Protein AF-A0A947QJW7-F1 (afdb_monomer)

Sequence (420 aa):
MTLSASRIWRPSPAAAIMLAALLGWAPFALRADPTPSGAESGRFQVSLITILPGPSLYSAFGHTGLRVVDAASDRDLFYNYGLSARDFDLGFALGMFAGRMEFMVGAGRTADVLGFYSGVENRTIFEQVLDLDEAQGSSLVETLRRDIRPENRIYNYRYFSDNCTTRVAAMLQALANEDGGGGGGGVDGKPETPSGTAVPRMTVRASIKGVLGERDWLVFVVDMLMGPNVDRKPTAGDAIFLPEQLMDWAEAATVEGRSLVRATRTVYEAEPSSAAFSVPPAIAAAILLGLSVVVALLRRRRLAAAFDSLLFGFALIVGLGVALFWLLAGYEEAAWNVNLLWANAAPAIALAAGAKASRRGAAAWLFRAAAVAAGLVAALGGLGVQSVGPEARLLACAIMVRCADRGFRRGAPRGAASAT

Mean predicted aligned error: 10.55 Å

Radius of gyration: 27.59 Å; Cα contacts (8 Å, |Δi|>4): 676; chains: 1; bounding box: 61×56×100 Å

Foldseek 3Di:
DDDDDDPPDDDDPVVVVVVVVPPPDDPDPDDDDDDDDPDDAEQKWKKKKWWAAFPDPLRLQTAIWMWIQGNVVRATKTKGFAAFPDDPDVVCVVCLLQL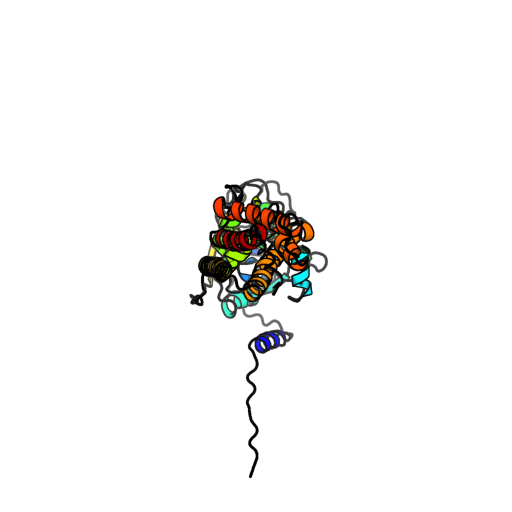AGKTWIDIDGPCVVVCCSCVPRLIWMKIFTFPDHHVLRVLLVVLSVVCNDPVRTIARDDQFFRGRLLLVLLSLVCQQDPPVPRDQRGSVHGNFQPQDDDWDPAFQLVSSCVSNDPVQVVNQLVQLQFALVRVDGTDSRGTPRGSVSSVVCLQVGDHPNHRRTPDMDTPHHGDDDDDDDDDHLLVVLLVLLVVLVVLLVVPDPVSLLVSLLVLLVVLQVSLVSLCSVVPRSPDPRSPPHLSCLLSPNLSVVLSVVPDPDDLPDPSLVSLVSNLVSLQCCLVCPNVSSGDHDSSSSSSSSSSNSSSCSRNVDDDDPPPDDDDD

pLDDT: mean 81.47, std 20.52, range [26.42, 98.5]

Secondary structure (DSSP, 8-state):
---------PPPHHHHHHHHTTS---------PPPPP---SSSEEEEEEEEPPPSSGGGTT-EEEEEEEETTTTEEEEEEEEEESS-SSHHHHHHHHTT--EEEEEEEEHHHHHHHHHHTT---EEEEEE---HHHHHHHHHHHHHHTSTTTSEEE-BTTTBSHHHHHHHHHHHHHSTT--TTTTSTTS-----S-S---SS-HHHHHHHHHTT-HHHHHHHHHH--GGGTSPP-TTS---SHHHHHHHHHH-EETTEESEEEEEEEE-PPP-PPPP---HHHHHHHHHHHHHHHHHH--HHHHHHHHHHHHHHHHHHHHHHHIIIIIS--GGGTT-THHHHS-SHHHHHHHTT----TTSHHHHHHHHHHHHHHHHHHHTBTTTB---HHHHHHHHHHHHHHHHHHHPPPPP-------

Structure (mmCIF, N/CA/C/O backbone):
data_AF-A0A947QJW7-F1
#
_entry.id   AF-A0A947QJW7-F1
#
loop_
_atom_site.group_PDB
_atom_site.id
_atom_site.type_symbol
_atom_site.label_atom_id
_atom_site.label_alt_id
_atom_site.label_comp_id
_atom_site.label_asym_id
_atom_site.label_entity_id
_atom_site.label_seq_id
_atom_site.pdbx_PDB_ins_code
_atom_site.Cartn_x
_atom_site.Cartn_y
_atom_site.Cartn_z
_atom_site.occupancy
_atom_site.B_iso_or_equiv
_atom_site.auth_seq_id
_atom_site.auth_comp_id
_atom_site.auth_asym_id
_atom_site.auth_atom_id
_atom_site.pdbx_PDB_model_num
ATOM 1 N N . MET A 1 1 ? 35.760 -40.316 35.852 1.00 38.97 1 MET A N 1
ATOM 2 C CA . MET A 1 1 ? 34.521 -39.519 35.983 1.00 38.97 1 MET A CA 1
ATOM 3 C C . MET A 1 1 ? 34.734 -38.211 35.247 1.00 38.97 1 MET A C 1
ATOM 5 O O . MET A 1 1 ? 35.301 -37.278 35.793 1.00 38.97 1 MET A O 1
ATOM 9 N N . THR A 1 2 ? 34.410 -38.212 33.960 1.00 29.38 2 THR A N 1
ATOM 10 C CA . THR A 1 2 ? 34.696 -37.140 33.005 1.00 29.38 2 THR A CA 1
ATOM 11 C C . THR A 1 2 ? 33.388 -36.438 32.651 1.00 29.38 2 THR A C 1
ATOM 13 O O . THR A 1 2 ? 32.425 -37.069 32.223 1.00 29.38 2 THR A O 1
ATOM 16 N N . LEU A 1 3 ? 33.339 -35.130 32.903 1.00 30.25 3 LEU A N 1
ATOM 17 C CA . LEU A 1 3 ? 32.210 -34.255 32.598 1.00 30.25 3 LEU A CA 1
ATOM 18 C C . LEU A 1 3 ? 32.117 -34.054 31.078 1.00 30.25 3 LEU A C 1
ATOM 20 O O . LEU A 1 3 ? 33.026 -33.501 30.466 1.00 30.25 3 LEU A O 1
ATOM 24 N N . SER A 1 4 ? 31.016 -34.510 30.477 1.00 29.73 4 SER A N 1
ATOM 25 C CA . SER A 1 4 ? 30.697 -34.304 29.062 1.00 29.73 4 SER A CA 1
ATOM 26 C C . SER A 1 4 ? 29.955 -32.981 28.882 1.00 29.73 4 SER A C 1
ATOM 28 O O . SER A 1 4 ? 28.769 -32.867 29.199 1.00 29.73 4 SER A O 1
ATOM 30 N N . ALA A 1 5 ? 30.660 -31.982 28.357 1.00 36.78 5 ALA A N 1
ATOM 31 C CA . ALA A 1 5 ? 30.088 -30.753 27.833 1.00 36.78 5 ALA A CA 1
ATOM 32 C C . ALA A 1 5 ? 29.841 -30.903 26.324 1.00 36.78 5 ALA A C 1
ATOM 34 O O . ALA A 1 5 ? 30.781 -31.065 25.555 1.00 36.78 5 ALA A O 1
ATOM 35 N N . SER A 1 6 ? 28.580 -30.830 25.895 1.00 34.59 6 SER A N 1
ATOM 36 C CA . SER A 1 6 ? 28.192 -30.332 24.563 1.00 34.59 6 SER A CA 1
ATOM 37 C C . SER A 1 6 ? 26.670 -30.174 24.479 1.00 34.59 6 SER A C 1
ATOM 39 O O . SER A 1 6 ? 25.945 -30.966 23.884 1.00 34.59 6 SER A O 1
ATOM 41 N N . ARG A 1 7 ? 26.157 -29.089 25.073 1.00 34.09 7 ARG A N 1
ATOM 42 C CA . ARG A 1 7 ? 24.912 -28.483 24.587 1.00 34.09 7 ARG A CA 1
ATOM 43 C C . ARG A 1 7 ? 25.263 -27.733 23.309 1.00 34.09 7 ARG A C 1
ATOM 45 O O . ARG A 1 7 ? 25.835 -26.650 23.367 1.00 34.09 7 ARG A O 1
ATOM 52 N N . ILE A 1 8 ? 24.950 -28.339 22.170 1.00 39.22 8 ILE A N 1
ATOM 53 C CA . ILE A 1 8 ? 25.043 -27.700 20.859 1.00 39.22 8 ILE A CA 1
ATOM 54 C C . ILE A 1 8 ? 23.988 -26.590 20.820 1.00 39.22 8 ILE A C 1
ATOM 56 O O . ILE A 1 8 ? 22.782 -26.838 20.817 1.00 39.22 8 ILE A O 1
ATOM 60 N N . TRP A 1 9 ? 24.475 -25.357 20.866 1.00 29.00 9 TRP A N 1
ATOM 61 C CA . TRP A 1 9 ? 23.714 -24.130 20.696 1.00 29.00 9 TRP A CA 1
ATOM 62 C C . TRP A 1 9 ? 23.170 -24.091 19.260 1.00 29.00 9 TRP A C 1
ATOM 64 O O . TRP A 1 9 ? 23.939 -24.046 18.303 1.00 29.00 9 TRP A O 1
ATOM 74 N N . ARG A 1 10 ? 21.845 -24.170 19.098 1.00 34.97 10 ARG A N 1
ATOM 75 C CA . ARG A 1 10 ? 21.176 -23.890 17.820 1.00 34.97 10 ARG A CA 1
ATOM 76 C C . ARG A 1 10 ? 20.946 -22.377 17.743 1.00 34.97 10 ARG A C 1
ATOM 78 O O . ARG A 1 10 ? 20.237 -21.866 18.612 1.00 34.97 10 ARG A O 1
ATOM 85 N N . PRO A 1 11 ? 21.521 -21.654 16.769 1.00 30.88 11 PRO A N 1
ATOM 86 C CA . PRO A 1 11 ? 21.258 -20.230 16.633 1.00 30.88 11 PRO A CA 1
ATOM 87 C C . PRO A 1 11 ? 19.812 -20.002 16.165 1.00 30.88 11 PRO A C 1
ATOM 89 O O . PRO A 1 11 ? 19.229 -20.822 15.455 1.00 30.88 11 PRO A O 1
ATOM 92 N N . SER A 1 12 ? 19.219 -18.892 16.601 1.00 36.97 12 SER A N 1
ATOM 93 C CA . SER A 1 12 ? 17.897 -18.436 16.170 1.00 36.97 12 SER A CA 1
ATOM 94 C C . SER A 1 12 ? 17.918 -18.000 14.692 1.00 36.97 12 SER A C 1
ATOM 96 O O . SER A 1 12 ? 18.955 -17.541 14.208 1.00 36.97 12 SER A O 1
ATOM 98 N N . PRO A 1 13 ? 16.788 -18.081 13.960 1.00 37.06 13 PRO A N 1
ATOM 99 C CA . PRO A 1 13 ? 16.711 -17.738 12.530 1.00 37.06 13 PRO A CA 1
ATOM 100 C C . PRO A 1 13 ? 17.110 -16.286 12.199 1.00 37.06 13 PRO A C 1
ATOM 102 O O . PRO A 1 13 ? 17.460 -15.992 11.062 1.00 37.06 13 PRO A O 1
ATOM 105 N N . ALA A 1 14 ? 17.161 -15.393 13.193 1.00 35.50 14 ALA A N 1
ATOM 106 C CA . ALA A 1 14 ? 17.679 -14.033 13.041 1.00 35.50 14 ALA A CA 1
ATOM 107 C C . ALA A 1 14 ? 19.208 -13.974 12.812 1.00 35.50 14 ALA A C 1
ATOM 109 O O . ALA A 1 14 ? 19.695 -13.045 12.175 1.00 35.50 14 ALA A O 1
ATOM 110 N N . ALA A 1 15 ? 19.973 -14.974 13.267 1.00 31.98 15 ALA A N 1
ATOM 111 C CA . ALA A 1 15 ? 21.428 -15.024 13.084 1.00 31.98 15 ALA A CA 1
ATOM 112 C C . ALA A 1 15 ? 21.853 -15.599 11.717 1.00 31.98 15 ALA A C 1
ATOM 114 O O . ALA A 1 15 ? 22.951 -15.312 11.250 1.00 31.98 15 ALA A O 1
ATOM 115 N N . ALA A 1 16 ? 20.982 -16.360 11.043 1.00 32.91 16 ALA A N 1
ATOM 116 C CA . ALA A 1 16 ? 21.234 -16.847 9.683 1.00 32.91 16 ALA A CA 1
ATOM 117 C C . ALA A 1 16 ? 21.066 -15.736 8.627 1.00 32.91 16 ALA A C 1
ATOM 119 O O . ALA A 1 16 ? 21.783 -15.715 7.631 1.00 32.91 16 ALA A O 1
ATOM 120 N N . ILE A 1 17 ? 20.183 -14.765 8.888 1.00 38.69 17 ILE A N 1
ATOM 121 C CA . ILE A 1 17 ? 19.935 -13.613 8.006 1.00 38.69 17 ILE A CA 1
ATOM 122 C C . ILE A 1 17 ? 21.098 -12.605 8.070 1.00 38.69 17 ILE A C 1
ATOM 124 O O . ILE A 1 17 ? 21.486 -12.045 7.050 1.00 38.69 17 ILE A O 1
ATOM 128 N N . MET A 1 18 ? 21.744 -12.448 9.232 1.00 29.03 18 MET A N 1
ATOM 129 C CA . MET A 1 18 ? 22.966 -11.636 9.358 1.00 29.03 18 MET A CA 1
ATOM 130 C C . MET A 1 18 ? 24.206 -12.280 8.717 1.00 29.03 18 MET A C 1
ATOM 132 O O . MET A 1 18 ? 25.114 -11.561 8.307 1.00 29.03 18 MET A O 1
ATOM 136 N N . LEU A 1 19 ? 24.265 -13.613 8.605 1.00 28.58 19 LEU A N 1
ATOM 137 C CA . LEU A 1 19 ? 25.422 -14.306 8.024 1.00 28.58 19 LEU A CA 1
ATOM 138 C C . LEU A 1 19 ? 25.381 -14.347 6.484 1.00 28.58 19 LEU A C 1
ATOM 140 O O . LEU A 1 19 ? 26.433 -14.385 5.852 1.00 28.58 19 LEU A O 1
ATOM 144 N N . ALA A 1 20 ? 24.192 -14.254 5.877 1.00 34.66 20 ALA A N 1
ATOM 145 C CA . ALA A 1 20 ? 24.041 -14.076 4.428 1.00 34.66 20 ALA A CA 1
ATOM 146 C C . ALA A 1 20 ? 24.449 -12.662 3.959 1.00 34.66 20 ALA A C 1
ATOM 148 O O . ALA A 1 20 ? 24.911 -12.495 2.834 1.00 34.66 20 ALA A O 1
ATOM 149 N N . ALA A 1 21 ? 24.364 -11.659 4.841 1.00 32.81 21 ALA A N 1
ATOM 150 C CA . ALA A 1 21 ? 24.784 -10.285 4.559 1.00 32.81 21 ALA A CA 1
ATOM 151 C C . ALA A 1 21 ? 26.310 -10.057 4.666 1.00 32.81 21 ALA A C 1
ATOM 153 O O . ALA A 1 21 ? 26.803 -9.019 4.235 1.00 32.81 21 ALA A O 1
ATOM 154 N N . LEU A 1 22 ? 27.076 -11.018 5.203 1.00 28.62 22 LEU A N 1
ATOM 155 C CA . LEU A 1 22 ? 28.522 -10.882 5.454 1.00 28.62 22 LEU A CA 1
ATOM 156 C C . LEU A 1 22 ? 29.428 -11.662 4.482 1.00 28.62 22 LEU A C 1
ATOM 158 O O . LEU A 1 22 ? 30.647 -11.595 4.612 1.00 28.62 22 LEU A O 1
ATOM 162 N N . LEU A 1 23 ? 28.872 -12.356 3.482 1.00 32.25 23 LEU A N 1
ATOM 163 C CA . LEU A 1 23 ? 29.648 -13.065 2.445 1.00 32.25 23 LEU A CA 1
ATOM 164 C C . LEU A 1 23 ? 29.550 -12.431 1.044 1.00 32.25 23 LEU A C 1
ATOM 166 O O . LEU A 1 23 ? 30.053 -12.992 0.075 1.00 32.25 23 LEU A O 1
ATOM 170 N N . GLY A 1 24 ? 28.949 -11.245 0.923 1.00 30.38 24 GLY A N 1
ATOM 171 C CA . GLY A 1 24 ? 28.702 -10.586 -0.365 1.00 30.38 24 GLY A CA 1
ATOM 172 C C . GLY A 1 24 ? 29.867 -9.794 -0.969 1.00 30.38 24 GLY A C 1
ATOM 173 O O . GLY A 1 24 ? 29.658 -9.131 -1.979 1.00 30.38 24 GLY A O 1
ATOM 174 N N . TRP A 1 25 ? 31.068 -9.799 -0.380 1.00 33.66 25 TRP A N 1
ATOM 175 C CA . TRP A 1 25 ? 32.213 -9.025 -0.885 1.00 33.66 25 TRP A CA 1
ATOM 176 C C . TRP A 1 25 ? 33.377 -9.939 -1.276 1.00 33.66 25 TRP A C 1
ATOM 178 O O . TRP A 1 25 ? 34.321 -10.148 -0.519 1.00 33.66 25 TRP A O 1
ATOM 188 N N . ALA A 1 26 ? 33.325 -10.441 -2.508 1.00 26.42 26 ALA A N 1
ATOM 189 C CA . ALA A 1 26 ? 34.514 -10.831 -3.254 1.00 26.42 26 ALA A CA 1
ATOM 190 C C . ALA A 1 26 ? 34.544 -10.015 -4.558 1.00 26.42 26 ALA A C 1
ATOM 192 O O . ALA A 1 26 ? 33.524 -9.958 -5.250 1.00 26.42 26 ALA A O 1
ATOM 193 N N . PRO A 1 27 ? 35.673 -9.383 -4.929 1.00 33.66 27 PRO A N 1
ATOM 194 C CA . PRO A 1 27 ? 35.809 -8.755 -6.232 1.00 33.66 27 PRO A CA 1
ATOM 195 C C . PRO A 1 27 ? 35.971 -9.879 -7.257 1.00 33.66 27 PRO A C 1
ATOM 197 O O . PRO A 1 27 ? 37.072 -10.383 -7.474 1.00 33.66 27 PRO A O 1
ATOM 200 N N . PHE A 1 28 ? 34.865 -10.349 -7.833 1.00 35.78 28 PHE A N 1
ATOM 201 C CA . PHE A 1 28 ? 34.934 -11.396 -8.842 1.00 35.78 28 PHE A CA 1
ATOM 202 C C . PHE A 1 28 ? 35.211 -10.764 -10.203 1.00 35.78 28 PHE A C 1
ATOM 204 O O . PHE A 1 28 ? 34.437 -9.950 -10.708 1.00 35.78 28 PHE A O 1
ATOM 211 N N . ALA A 1 29 ? 36.363 -11.122 -10.764 1.00 32.56 29 ALA A N 1
ATOM 212 C CA . ALA A 1 29 ? 36.755 -10.754 -12.109 1.00 32.56 29 ALA A CA 1
ATOM 213 C C . ALA A 1 29 ? 35.659 -11.165 -13.105 1.00 32.56 29 ALA A C 1
ATOM 215 O O . ALA A 1 29 ? 35.164 -12.294 -13.071 1.00 32.56 29 ALA A O 1
ATOM 216 N N . LEU A 1 30 ? 35.296 -10.227 -13.984 1.00 34.44 30 LEU A N 1
ATOM 217 C CA . LEU A 1 30 ? 34.400 -10.428 -15.119 1.00 34.44 30 LEU A CA 1
ATOM 218 C C . LEU A 1 30 ? 34.892 -11.617 -15.951 1.00 34.44 30 LEU A C 1
ATOM 220 O O . LEU A 1 30 ? 35.871 -11.504 -16.687 1.00 34.44 30 LEU A O 1
ATOM 224 N N . AR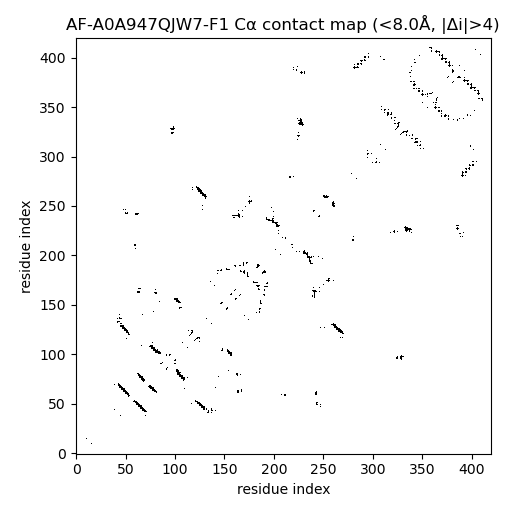G A 1 31 ? 34.209 -12.757 -15.841 1.00 35.59 31 ARG A N 1
ATOM 225 C CA . ARG A 1 31 ? 34.289 -13.821 -16.837 1.00 35.59 31 ARG A CA 1
ATOM 226 C C . ARG A 1 31 ? 33.093 -13.639 -17.762 1.00 35.59 31 ARG A C 1
ATOM 228 O O . ARG A 1 31 ? 31.953 -13.690 -17.305 1.00 35.59 31 ARG A O 1
ATOM 235 N N . ALA A 1 32 ? 33.379 -13.320 -19.018 1.00 33.06 32 ALA A N 1
ATOM 236 C CA . ALA A 1 32 ? 32.385 -13.271 -20.074 1.00 33.06 32 ALA A CA 1
ATOM 237 C C . ALA A 1 32 ? 32.081 -14.711 -20.491 1.00 33.06 32 ALA A C 1
ATOM 239 O O . ALA A 1 32 ? 32.960 -15.388 -21.024 1.00 33.06 32 ALA A O 1
ATOM 240 N N . ASP A 1 33 ? 30.865 -15.170 -20.215 1.00 34.72 33 ASP A N 1
ATOM 241 C CA . ASP A 1 33 ? 30.290 -16.312 -20.919 1.00 34.72 33 ASP A CA 1
ATOM 242 C C . ASP A 1 33 ? 29.409 -15.759 -22.050 1.00 34.72 33 ASP A C 1
ATOM 244 O O . ASP A 1 33 ? 28.676 -14.792 -21.826 1.00 34.72 33 ASP A O 1
ATOM 248 N N . PRO A 1 34 ? 29.487 -16.319 -23.268 1.00 39.69 34 PRO A N 1
ATOM 249 C CA . PRO A 1 34 ? 28.773 -15.786 -24.417 1.00 39.69 34 PRO A CA 1
ATOM 250 C C . PRO A 1 34 ? 27.282 -16.129 -24.322 1.00 39.69 34 PRO A C 1
ATOM 252 O O . PRO A 1 34 ? 26.898 -17.300 -24.347 1.00 39.69 34 PRO A O 1
ATOM 255 N N . THR A 1 35 ? 26.430 -15.108 -24.248 1.00 43.88 35 THR A N 1
ATOM 256 C CA . THR A 1 35 ? 24.979 -15.241 -24.457 1.00 43.88 35 THR A CA 1
ATOM 257 C C . THR A 1 35 ? 24.633 -15.187 -25.951 1.00 43.88 35 THR A C 1
ATOM 259 O O . THR A 1 35 ? 25.338 -14.526 -26.716 1.00 43.88 35 THR A O 1
ATOM 262 N N . PRO A 1 36 ? 23.566 -15.873 -26.409 1.00 42.47 36 PRO A N 1
ATOM 263 C CA . PRO A 1 36 ? 23.273 -16.015 -27.830 1.00 42.47 36 PRO A CA 1
ATOM 264 C C . PRO A 1 36 ? 22.853 -14.678 -28.443 1.00 42.47 36 PRO A C 1
ATOM 266 O O . PRO A 1 36 ? 21.955 -14.004 -27.936 1.00 42.47 36 PRO A O 1
ATOM 269 N N . SER A 1 37 ? 23.489 -14.329 -29.562 1.00 46.59 37 SER A N 1
ATOM 270 C CA . SER A 1 37 ? 23.184 -13.145 -30.356 1.00 46.59 37 SER A CA 1
ATOM 271 C C . SER A 1 37 ? 21.780 -13.235 -30.951 1.00 46.59 37 SER A C 1
ATOM 273 O O . SER A 1 37 ? 21.501 -14.093 -31.789 1.00 46.59 37 SER A O 1
ATOM 275 N N . GLY A 1 38 ? 20.926 -12.301 -30.554 1.00 41.69 38 GLY A N 1
ATOM 276 C CA . GLY A 1 38 ? 19.658 -11.996 -31.208 1.00 41.69 38 GLY A CA 1
ATOM 277 C C . GLY A 1 38 ? 19.524 -10.492 -31.412 1.00 41.69 38 GLY A C 1
ATOM 278 O O . GLY A 1 38 ? 18.493 -9.924 -31.081 1.00 41.69 38 GLY A O 1
ATOM 279 N N . ALA A 1 39 ? 20.591 -9.835 -31.874 1.00 43.62 39 ALA A N 1
ATOM 280 C CA . ALA A 1 39 ? 20.531 -8.435 -32.266 1.00 43.62 39 ALA A CA 1
ATOM 281 C C . ALA A 1 39 ? 20.004 -8.356 -33.701 1.00 43.62 39 ALA A C 1
ATOM 283 O O . ALA A 1 39 ? 20.785 -8.402 -34.648 1.00 43.62 39 ALA A O 1
ATOM 284 N N . GLU A 1 40 ? 18.688 -8.237 -33.865 1.00 48.78 40 GLU A N 1
ATOM 285 C CA . GLU A 1 40 ? 18.126 -7.715 -35.110 1.00 48.78 40 GLU A CA 1
ATOM 286 C C . GLU A 1 40 ? 17.294 -6.446 -34.856 1.00 48.78 40 GLU A C 1
ATOM 288 O O . GLU A 1 40 ? 16.300 -6.448 -34.127 1.00 48.78 40 GLU A O 1
ATOM 293 N N . SER A 1 41 ? 17.790 -5.379 -35.506 1.00 50.97 41 SER A N 1
ATOM 294 C CA . SER A 1 41 ? 17.361 -3.976 -35.605 1.00 50.97 41 SER A CA 1
ATOM 295 C C . SER A 1 41 ? 17.626 -3.048 -34.395 1.00 50.97 41 SER A C 1
ATOM 297 O O . SER A 1 41 ? 16.727 -2.776 -33.605 1.00 50.97 41 SER A O 1
ATOM 299 N N . GLY A 1 42 ? 18.848 -2.494 -34.318 1.00 67.12 42 GLY A N 1
ATOM 300 C CA . GLY A 1 42 ? 19.248 -1.369 -33.447 1.00 67.12 42 GLY A CA 1
ATOM 301 C C . GLY A 1 42 ? 20.412 -1.691 -32.494 1.00 67.12 42 GLY A C 1
ATOM 302 O O . GLY A 1 42 ? 20.639 -2.848 -32.151 1.00 67.12 42 GLY A O 1
ATOM 303 N N . ARG A 1 43 ? 21.182 -0.677 -32.060 1.00 86.31 43 ARG A N 1
ATOM 304 C CA . ARG A 1 43 ? 22.302 -0.850 -31.103 1.00 86.31 43 ARG A CA 1
ATOM 305 C C . ARG A 1 43 ? 21.844 -1.379 -29.737 1.00 86.31 43 ARG A C 1
ATOM 307 O O . ARG A 1 43 ? 22.581 -2.123 -29.090 1.00 86.31 43 ARG A O 1
ATOM 314 N N . PHE A 1 44 ? 20.667 -0.949 -29.292 1.00 93.31 44 PHE A N 1
ATOM 315 C CA . PHE A 1 44 ? 20.118 -1.262 -27.978 1.00 93.31 44 PHE A CA 1
ATOM 316 C C . PHE A 1 44 ? 18.813 -2.034 -28.123 1.00 93.31 44 PHE A C 1
ATOM 318 O O . PHE A 1 44 ? 17.886 -1.553 -28.768 1.00 93.31 44 PHE A O 1
ATOM 325 N N . GLN A 1 45 ? 18.715 -3.182 -27.460 1.00 95.81 45 GLN A N 1
ATOM 326 C CA . GLN A 1 45 ? 17.436 -3.829 -27.192 1.00 95.81 45 GLN A CA 1
ATOM 327 C C . GLN A 1 45 ? 17.014 -3.475 -25.768 1.00 95.81 45 GLN A C 1
ATOM 329 O O . GLN A 1 45 ? 17.748 -3.751 -24.817 1.00 95.81 45 GLN A O 1
ATOM 334 N N . VAL A 1 46 ? 15.834 -2.872 -25.625 1.00 97.00 46 VAL A N 1
ATOM 335 C CA . VAL A 1 46 ? 15.269 -2.515 -24.322 1.00 97.00 46 VAL A CA 1
ATOM 336 C C . VAL A 1 46 ? 14.047 -3.378 -24.042 1.00 97.00 46 VAL A C 1
ATOM 338 O O . VAL A 1 46 ? 13.181 -3.532 -24.904 1.00 97.00 46 VAL A O 1
ATOM 341 N N . SER A 1 47 ? 13.963 -3.913 -22.828 1.00 98.06 47 SER A N 1
ATOM 342 C CA . SER A 1 47 ? 12.799 -4.661 -22.365 1.00 98.06 47 SER A CA 1
ATOM 343 C C . SER A 1 47 ? 12.289 -4.120 -21.033 1.00 98.06 47 SER A C 1
ATOM 345 O O . SER A 1 47 ? 13.072 -3.838 -20.123 1.00 98.06 47 SER A O 1
ATOM 347 N N . LEU A 1 48 ? 10.969 -4.042 -20.889 1.00 98.25 48 LEU A N 1
ATOM 348 C CA . LEU A 1 48 ? 10.308 -3.867 -19.603 1.00 98.25 48 LEU A CA 1
ATOM 349 C C . LEU A 1 48 ? 10.290 -5.210 -18.869 1.00 98.25 48 LEU A C 1
ATOM 351 O O . LEU A 1 48 ? 9.809 -6.209 -19.400 1.00 98.25 48 LEU A O 1
ATOM 355 N N . ILE A 1 49 ? 10.822 -5.236 -17.648 1.00 98.50 49 ILE A N 1
ATOM 356 C CA . ILE A 1 49 ? 10.750 -6.404 -16.772 1.00 98.50 49 ILE A CA 1
ATOM 357 C C . ILE A 1 49 ? 9.712 -6.142 -15.689 1.00 98.50 49 ILE A C 1
ATOM 359 O O . ILE A 1 49 ? 9.775 -5.131 -14.981 1.00 98.50 49 ILE A O 1
ATOM 363 N N . THR A 1 50 ? 8.816 -7.106 -15.521 1.00 98.12 50 THR A N 1
ATOM 364 C CA . THR A 1 50 ? 7.762 -7.097 -14.509 1.00 98.12 50 THR A CA 1
ATOM 365 C C . THR A 1 50 ? 7.953 -8.299 -13.600 1.00 98.12 50 THR A C 1
ATOM 367 O O . THR A 1 50 ? 7.885 -9.443 -14.044 1.00 98.12 50 THR A O 1
ATOM 370 N N . ILE A 1 51 ? 8.207 -8.048 -12.318 1.00 96.81 51 ILE A N 1
ATOM 371 C CA . ILE A 1 51 ? 8.408 -9.078 -11.298 1.00 96.81 51 ILE A CA 1
ATOM 372 C C . ILE A 1 51 ? 7.198 -9.045 -10.367 1.00 96.81 51 ILE A C 1
ATOM 374 O O . ILE A 1 51 ? 6.998 -8.075 -9.626 1.00 96.81 51 ILE A O 1
ATOM 378 N N . LEU A 1 52 ? 6.407 -10.116 -10.372 1.00 94.88 52 LEU A N 1
ATOM 379 C CA . LEU A 1 52 ? 5.178 -10.222 -9.583 1.00 94.88 52 LEU A CA 1
ATOM 380 C C . LEU A 1 52 ? 5.440 -10.187 -8.066 1.00 94.88 52 LEU A C 1
ATOM 382 O O . LEU A 1 52 ? 6.590 -10.341 -7.639 1.00 94.88 52 LEU A O 1
ATOM 386 N N . PRO A 1 53 ? 4.414 -9.945 -7.227 1.00 92.25 53 PRO A N 1
ATOM 387 C CA . PRO A 1 53 ? 4.555 -9.892 -5.773 1.00 92.25 53 PRO A CA 1
ATOM 388 C C . PRO A 1 53 ? 5.311 -11.078 -5.162 1.00 92.25 53 PRO A C 1
ATOM 390 O O . PRO A 1 53 ? 5.067 -12.235 -5.488 1.00 92.25 53 PRO A O 1
ATOM 393 N N . GLY A 1 54 ? 6.225 -10.778 -4.238 1.00 87.44 54 GLY A N 1
ATOM 394 C CA . GLY A 1 54 ? 7.011 -11.756 -3.485 1.00 87.44 54 GLY A CA 1
ATOM 395 C C . GLY A 1 54 ? 6.481 -11.996 -2.071 1.00 87.44 54 GLY A C 1
ATOM 396 O O . GLY A 1 54 ? 5.636 -11.235 -1.590 1.00 87.44 54 GLY A O 1
ATOM 397 N N . PRO A 1 55 ? 6.953 -13.047 -1.375 1.00 80.12 55 PRO A N 1
ATOM 398 C CA . PRO A 1 55 ? 6.404 -13.497 -0.088 1.00 80.12 55 PRO A CA 1
ATOM 399 C C . PRO A 1 55 ? 6.655 -12.529 1.081 1.00 80.12 55 PRO A C 1
ATOM 401 O O . PRO A 1 55 ? 5.917 -12.544 2.066 1.00 80.12 55 PRO A O 1
ATOM 404 N N . SER A 1 56 ? 7.672 -11.673 0.978 1.00 81.75 56 SER A N 1
ATOM 405 C CA . SER A 1 56 ? 8.060 -10.720 2.021 1.00 81.75 56 SER A CA 1
ATOM 406 C C . SER A 1 56 ? 7.241 -9.428 1.957 1.00 81.75 56 SER A C 1
ATOM 408 O O . SER A 1 56 ? 6.712 -9.056 0.913 1.00 81.75 56 SER A O 1
ATOM 410 N N . LEU A 1 57 ? 7.177 -8.688 3.072 1.00 76.75 57 LEU A N 1
ATOM 411 C CA . LEU A 1 57 ? 6.465 -7.404 3.135 1.00 76.75 57 LEU A CA 1
ATOM 412 C C . LEU A 1 57 ? 7.015 -6.377 2.131 1.00 76.75 57 LEU A C 1
ATOM 414 O O . LEU A 1 57 ? 6.237 -5.710 1.458 1.00 76.75 57 LEU A O 1
ATOM 418 N N . TYR A 1 58 ? 8.341 -6.269 2.002 1.00 76.44 58 TYR A N 1
ATOM 419 C CA . TYR A 1 58 ? 8.974 -5.304 1.094 1.00 76.44 58 TYR A CA 1
ATOM 420 C C . TYR A 1 58 ? 8.782 -5.657 -0.392 1.00 76.44 58 TYR A C 1
ATOM 422 O O . TYR A 1 58 ? 8.872 -4.775 -1.237 1.00 76.44 58 TYR A O 1
ATOM 430 N N . SER A 1 59 ? 8.506 -6.925 -0.720 1.00 85.00 59 SER A N 1
ATOM 431 C CA . SER A 1 59 ? 8.256 -7.397 -2.089 1.00 85.00 59 SER A CA 1
ATOM 432 C C . SER A 1 59 ? 6.771 -7.629 -2.382 1.00 85.00 59 SER A C 1
ATOM 434 O O . SER A 1 59 ? 6.422 -8.052 -3.484 1.00 85.00 59 SER A O 1
ATOM 436 N N . ALA A 1 60 ? 5.883 -7.306 -1.433 1.00 86.75 60 ALA A N 1
ATOM 437 C CA . ALA A 1 60 ? 4.450 -7.596 -1.494 1.00 86.75 60 ALA A CA 1
ATOM 438 C C . ALA A 1 60 ? 3.699 -6.898 -2.635 1.00 86.75 60 ALA A C 1
ATOM 440 O O . ALA A 1 60 ? 2.560 -7.257 -2.900 1.00 86.75 60 ALA A O 1
ATOM 441 N N . PHE A 1 61 ? 4.319 -5.919 -3.294 1.00 90.00 61 PHE A N 1
ATOM 442 C CA . PHE A 1 61 ? 3.694 -5.107 -4.337 1.00 90.00 61 PHE A CA 1
ATOM 443 C C . PHE A 1 61 ? 4.321 -5.276 -5.724 1.00 90.00 61 PHE A C 1
ATOM 445 O O . PHE A 1 61 ? 3.979 -4.552 -6.656 1.00 90.00 61 PHE A O 1
ATOM 452 N N . GLY A 1 62 ? 5.232 -6.238 -5.866 1.00 93.00 62 GLY A N 1
ATOM 453 C CA . GLY A 1 62 ? 5.959 -6.457 -7.108 1.00 93.00 62 GLY A CA 1
ATOM 454 C C . GLY A 1 62 ? 7.141 -5.500 -7.286 1.00 93.00 62 GLY A C 1
ATOM 455 O O . GLY A 1 62 ? 7.488 -4.722 -6.397 1.00 93.00 62 GLY A O 1
ATOM 456 N N . HIS A 1 63 ? 7.813 -5.609 -8.428 1.00 95.50 63 HIS A N 1
ATOM 457 C CA . HIS A 1 63 ? 8.882 -4.705 -8.832 1.00 95.50 63 HIS A CA 1
ATOM 458 C C . HIS A 1 63 ? 8.966 -4.611 -10.359 1.00 95.50 63 HIS A C 1
ATOM 460 O O . HIS A 1 63 ? 8.669 -5.579 -11.054 1.00 95.50 63 HIS A O 1
ATOM 466 N N . THR A 1 64 ? 9.417 -3.467 -10.864 1.00 96.00 64 THR A N 1
ATOM 467 C CA . THR A 1 64 ? 9.667 -3.234 -12.286 1.00 96.00 64 THR A CA 1
ATOM 468 C C . THR A 1 64 ? 11.032 -2.587 -12.484 1.00 96.00 64 THR A C 1
ATOM 470 O O . THR A 1 64 ? 11.473 -1.774 -11.668 1.00 96.00 64 THR A O 1
ATOM 473 N N . GLY A 1 65 ? 11.666 -2.906 -13.610 1.00 96.62 65 GLY A N 1
ATOM 474 C CA . GLY A 1 65 ? 12.823 -2.181 -14.122 1.00 96.62 65 GLY A CA 1
ATOM 475 C C . GLY A 1 65 ? 12.988 -2.371 -15.626 1.00 96.62 65 GLY A C 1
ATOM 476 O O . GLY A 1 65 ? 12.188 -3.053 -16.270 1.00 96.62 65 GLY A O 1
ATOM 477 N N . LEU A 1 66 ? 14.035 -1.768 -16.183 1.00 98.12 66 LEU A N 1
ATOM 478 C CA . LEU A 1 66 ? 14.339 -1.838 -17.612 1.00 98.12 66 LEU A CA 1
ATOM 479 C C . LEU A 1 66 ? 15.606 -2.659 -17.839 1.00 98.12 66 LEU A C 1
ATOM 481 O O . LEU A 1 66 ? 16.659 -2.364 -17.276 1.00 98.12 66 LEU A O 1
ATOM 485 N N . ARG A 1 67 ? 15.511 -3.688 -18.677 1.00 98.06 67 ARG A N 1
ATOM 486 C CA . ARG A 1 67 ? 16.665 -4.429 -19.186 1.00 98.06 67 ARG A CA 1
ATOM 487 C C . ARG A 1 67 ? 17.165 -3.754 -20.456 1.00 98.06 67 ARG A C 1
ATOM 489 O O . ARG A 1 67 ? 16.365 -3.443 -21.331 1.00 98.06 67 ARG A O 1
ATOM 496 N N . VAL A 1 68 ? 18.474 -3.574 -20.574 1.00 97.94 68 VAL A N 1
ATOM 497 C CA . VAL A 1 68 ? 19.138 -3.041 -21.766 1.00 97.94 68 VAL A CA 1
ATOM 498 C C . VAL A 1 68 ? 20.242 -3.995 -22.189 1.00 97.94 68 VAL A C 1
ATOM 500 O O . VAL A 1 68 ? 21.193 -4.217 -21.439 1.00 97.94 68 VAL A O 1
ATOM 503 N N . VAL A 1 69 ? 20.139 -4.500 -23.415 1.00 97.00 69 VAL A N 1
ATOM 504 C CA . VAL A 1 69 ? 21.208 -5.230 -24.099 1.00 97.00 69 VAL A CA 1
ATOM 505 C C . VAL A 1 69 ? 21.860 -4.280 -25.108 1.00 97.00 69 VAL A C 1
ATOM 507 O O . VAL A 1 69 ? 21.208 -3.834 -26.050 1.00 97.00 69 VAL A O 1
ATOM 510 N N . ASP A 1 70 ? 23.132 -3.932 -24.896 1.00 94.38 70 ASP A N 1
ATOM 511 C CA . ASP A 1 70 ? 23.938 -3.083 -25.790 1.00 94.38 70 ASP A CA 1
ATOM 512 C C . ASP A 1 70 ? 24.838 -3.957 -26.665 1.00 94.38 70 ASP A C 1
ATOM 514 O O . ASP A 1 70 ? 25.863 -4.466 -26.203 1.00 94.38 70 ASP A O 1
ATOM 518 N N . ALA A 1 71 ? 24.483 -4.083 -27.944 1.00 89.50 71 ALA A N 1
ATOM 519 C CA . ALA A 1 71 ? 25.217 -4.901 -28.905 1.00 89.50 71 ALA A CA 1
ATOM 520 C C . ALA A 1 71 ? 26.647 -4.390 -29.163 1.00 89.50 71 ALA A C 1
ATOM 522 O O . ALA A 1 71 ? 27.517 -5.167 -29.547 1.00 89.50 71 ALA A O 1
ATOM 523 N N . ALA A 1 72 ? 26.921 -3.097 -28.940 1.00 89.19 72 ALA A N 1
ATOM 524 C CA . ALA A 1 72 ? 28.244 -2.522 -29.182 1.00 89.19 72 ALA A CA 1
ATOM 525 C C . ALA A 1 72 ? 29.238 -2.801 -28.046 1.00 89.19 72 ALA A C 1
ATOM 527 O O . ALA A 1 72 ? 30.447 -2.797 -28.274 1.00 89.19 72 ALA A O 1
ATOM 528 N N . SER A 1 73 ? 28.746 -2.990 -26.818 1.00 88.50 73 SER A N 1
ATOM 529 C CA . SER A 1 73 ? 29.588 -3.238 -25.641 1.00 88.50 73 SER A CA 1
ATOM 530 C C . SER A 1 73 ? 29.438 -4.638 -25.047 1.00 88.50 73 SER A C 1
ATOM 532 O O . SER A 1 73 ? 30.124 -4.933 -24.069 1.00 88.50 73 SER A O 1
ATOM 534 N N . ASP A 1 74 ? 28.574 -5.474 -25.634 1.00 89.00 74 ASP A N 1
ATOM 535 C CA . ASP A 1 74 ? 28.205 -6.811 -25.149 1.00 89.00 74 ASP A CA 1
ATOM 536 C C . ASP A 1 74 ? 27.777 -6.792 -23.671 1.00 89.00 74 ASP A C 1
ATOM 538 O O . ASP A 1 74 ? 28.188 -7.602 -22.839 1.00 89.00 74 ASP A O 1
ATOM 542 N N . ARG A 1 75 ? 26.991 -5.770 -23.306 1.00 93.44 75 ARG A N 1
ATOM 543 C CA . ARG A 1 75 ? 26.496 -5.570 -21.939 1.00 93.44 75 ARG A CA 1
ATOM 544 C C . ARG A 1 75 ? 25.005 -5.830 -21.870 1.00 93.44 75 ARG A C 1
ATOM 546 O O . ARG A 1 75 ? 24.244 -5.236 -22.624 1.00 93.44 75 ARG A O 1
ATOM 553 N N . ASP A 1 76 ? 24.606 -6.629 -20.888 1.00 97.12 76 ASP A N 1
ATOM 554 C CA . ASP A 1 76 ? 23.213 -6.882 -20.524 1.00 97.12 76 ASP A CA 1
ATOM 555 C C . ASP A 1 76 ? 22.975 -6.410 -19.085 1.00 97.12 76 ASP A C 1
ATOM 557 O O . ASP A 1 76 ? 23.417 -7.039 -18.113 1.00 97.12 76 ASP A O 1
ATOM 561 N N . LEU A 1 77 ? 22.342 -5.244 -18.961 1.00 97.62 77 LEU A N 1
ATOM 562 C CA . LEU A 1 77 ? 22.158 -4.547 -17.695 1.00 97.62 77 LEU A CA 1
ATOM 563 C C . LEU A 1 77 ? 20.682 -4.376 -17.358 1.00 97.62 77 LEU A C 1
ATOM 565 O O . LEU A 1 77 ? 19.881 -3.955 -18.188 1.00 97.62 77 LEU A O 1
ATOM 569 N N . PHE A 1 78 ? 20.359 -4.611 -16.094 1.00 97.75 78 PHE A N 1
ATOM 570 C CA . PHE A 1 78 ? 19.066 -4.322 -15.505 1.00 97.75 78 PHE A CA 1
ATOM 571 C C . PHE A 1 78 ? 19.141 -3.033 -14.688 1.00 97.75 78 PHE A C 1
ATOM 573 O O . PHE A 1 78 ? 19.869 -2.963 -13.694 1.00 97.75 78 PHE A O 1
ATOM 580 N N . TYR A 1 79 ? 18.375 -2.029 -15.103 1.00 97.25 79 TYR A N 1
ATOM 581 C CA . TYR A 1 79 ? 18.201 -0.759 -14.412 1.00 97.25 79 TYR A CA 1
ATOM 582 C C . TYR A 1 79 ? 17.057 -0.872 -13.402 1.00 97.25 79 TYR A C 1
ATOM 584 O O . TYR A 1 79 ? 15.889 -1.034 -13.762 1.00 97.25 79 TYR A O 1
ATOM 592 N N . ASN A 1 80 ? 17.422 -0.789 -12.126 1.00 94.12 80 ASN A N 1
ATOM 593 C CA . ASN A 1 80 ? 16.563 -1.010 -10.974 1.00 94.12 80 ASN A CA 1
ATOM 594 C C . ASN A 1 80 ? 16.297 0.317 -10.259 1.00 94.12 80 ASN A C 1
ATOM 596 O O . ASN A 1 80 ? 17.221 0.905 -9.704 1.00 94.12 80 ASN A O 1
ATOM 600 N N . TYR A 1 81 ? 15.038 0.754 -10.233 1.00 91.00 81 TYR A N 1
ATOM 601 C CA . TYR A 1 81 ? 14.604 1.974 -9.541 1.00 91.00 81 TYR A CA 1
ATOM 602 C C . TYR A 1 81 ? 14.112 1.717 -8.107 1.00 91.00 81 TYR A C 1
ATOM 604 O O . TYR A 1 81 ? 13.604 2.623 -7.466 1.00 91.00 81 TYR A O 1
ATOM 612 N N . GLY A 1 82 ? 14.205 0.499 -7.583 1.00 86.62 82 GLY A N 1
ATOM 613 C CA . GLY A 1 82 ? 13.664 0.080 -6.285 1.00 86.62 82 GLY A CA 1
ATOM 614 C C . GLY A 1 82 ? 14.722 -0.263 -5.235 1.00 86.62 82 GLY A C 1
ATOM 615 O O . GLY A 1 82 ? 14.407 -0.984 -4.290 1.00 86.62 82 GLY A O 1
ATOM 616 N N . LEU A 1 83 ? 15.964 0.206 -5.384 1.00 86.50 83 LEU A N 1
ATOM 617 C CA . LEU A 1 83 ? 17.030 -0.081 -4.423 1.00 86.50 83 LEU A CA 1
ATOM 618 C C . LEU A 1 83 ? 16.927 0.868 -3.227 1.00 86.50 83 LEU A C 1
ATOM 620 O O . LEU A 1 83 ? 16.795 2.075 -3.402 1.00 86.50 83 LEU A O 1
ATOM 624 N N . SER A 1 84 ? 17.025 0.351 -2.005 1.00 84.69 84 SER A N 1
ATOM 625 C CA . SER A 1 84 ? 17.113 1.222 -0.829 1.00 84.69 84 SER A CA 1
ATOM 626 C C . SER A 1 84 ? 18.457 1.956 -0.823 1.00 84.69 84 SER A C 1
ATOM 628 O O . SER A 1 84 ? 19.499 1.328 -1.003 1.00 84.69 84 SER A O 1
ATOM 630 N N . ALA A 1 85 ? 18.452 3.274 -0.595 1.00 81.69 85 ALA A N 1
ATOM 631 C CA . ALA A 1 85 ? 19.687 4.055 -0.467 1.00 81.69 85 ALA A CA 1
ATOM 632 C C . ALA A 1 85 ? 20.303 3.964 0.943 1.00 81.69 85 ALA A C 1
ATOM 634 O O . ALA A 1 85 ? 21.424 4.424 1.164 1.00 81.69 85 ALA A O 1
ATOM 635 N N . ARG A 1 86 ? 19.565 3.390 1.902 1.00 78.12 86 ARG A N 1
ATOM 636 C CA . ARG A 1 86 ? 19.983 3.179 3.295 1.00 78.12 86 ARG A CA 1
ATOM 637 C C . ARG A 1 86 ? 19.691 1.754 3.745 1.00 78.12 86 ARG A C 1
ATOM 639 O O . ARG A 1 86 ? 18.832 1.079 3.179 1.00 78.12 86 ARG A O 1
ATOM 646 N N . ASP A 1 87 ? 20.360 1.321 4.803 1.00 78.88 87 ASP A N 1
ATOM 647 C CA . ASP A 1 87 ? 20.060 0.041 5.436 1.00 78.88 87 ASP A CA 1
ATOM 648 C C . ASP A 1 87 ? 18.642 0.033 6.023 1.00 78.88 87 ASP A C 1
ATOM 650 O O . ASP A 1 87 ? 18.128 1.053 6.489 1.00 78.88 87 ASP A O 1
ATOM 654 N N . PHE A 1 88 ? 18.006 -1.139 6.020 1.00 75.38 88 PHE A N 1
ATOM 655 C CA . PHE A 1 88 ? 16.686 -1.351 6.616 1.00 75.38 88 PHE A CA 1
ATOM 656 C C . PHE A 1 88 ? 16.779 -1.413 8.149 1.00 75.38 88 PHE A C 1
ATOM 658 O O . PHE A 1 88 ? 16.626 -2.470 8.762 1.00 75.38 88 PHE A O 1
ATOM 665 N N . ASP A 1 89 ? 17.054 -0.268 8.769 1.00 78.81 89 ASP A N 1
ATOM 666 C CA . ASP A 1 89 ? 17.205 -0.106 10.211 1.00 78.81 89 ASP A CA 1
ATOM 667 C C . ASP A 1 89 ? 16.039 0.679 10.851 1.00 78.81 89 ASP A C 1
ATOM 669 O O . ASP A 1 89 ? 15.029 1.012 10.220 1.00 78.81 89 ASP A O 1
ATOM 673 N N . LEU A 1 90 ? 16.159 0.978 12.150 1.00 76.00 90 LEU A N 1
ATOM 674 C CA . LEU A 1 90 ? 15.165 1.785 12.863 1.00 76.00 90 LEU A CA 1
ATOM 675 C C . LEU A 1 90 ? 15.055 3.208 12.285 1.00 76.00 90 LEU A C 1
ATOM 677 O O . LEU A 1 90 ? 13.976 3.796 12.317 1.00 76.00 90 LEU A O 1
ATOM 681 N N . GLY A 1 91 ? 16.146 3.758 11.750 1.00 78.81 91 GLY A N 1
ATOM 682 C CA . GLY A 1 91 ? 16.166 5.057 11.086 1.00 78.81 91 GLY A CA 1
ATOM 683 C C . GLY A 1 91 ? 15.338 5.057 9.804 1.00 78.81 91 GLY A C 1
ATOM 684 O O . GLY A 1 91 ? 14.552 5.981 9.604 1.00 78.81 91 GLY A O 1
ATOM 685 N N . PHE A 1 92 ? 15.436 4.006 8.986 1.00 75.62 92 PHE A N 1
ATOM 686 C CA . PHE A 1 92 ? 14.576 3.804 7.816 1.00 75.62 92 PHE A CA 1
ATOM 687 C C . PHE A 1 92 ? 13.100 3.692 8.219 1.00 75.62 92 PHE A C 1
ATOM 689 O O . PHE A 1 92 ? 12.244 4.381 7.661 1.00 75.62 92 PHE A O 1
ATOM 696 N N . ALA A 1 93 ? 12.799 2.894 9.250 1.00 74.38 93 ALA A N 1
ATOM 697 C CA . ALA A 1 93 ? 11.434 2.741 9.752 1.00 74.38 93 ALA A CA 1
ATOM 698 C C . ALA A 1 93 ? 10.843 4.071 10.257 1.00 74.38 93 ALA A C 1
ATOM 700 O O . ALA A 1 93 ? 9.707 4.407 9.927 1.00 74.38 93 ALA A O 1
ATOM 701 N N . LEU A 1 94 ? 11.606 4.862 11.020 1.00 77.31 94 LEU A N 1
ATOM 702 C CA . LEU A 1 94 ? 11.189 6.198 11.464 1.00 77.31 94 LEU A CA 1
ATOM 703 C C . LEU A 1 94 ? 11.091 7.191 10.296 1.00 77.31 94 LEU A C 1
ATOM 705 O O . LEU A 1 94 ? 10.199 8.040 10.286 1.00 77.31 94 LEU A O 1
ATOM 709 N N . GLY A 1 95 ? 11.972 7.064 9.302 1.00 81.38 95 GLY A N 1
ATOM 710 C CA . GLY A 1 95 ? 11.940 7.821 8.055 1.00 81.38 95 GLY A CA 1
ATOM 711 C C . GLY A 1 95 ? 10.620 7.641 7.312 1.00 81.38 95 GLY A C 1
ATOM 712 O O . GLY A 1 95 ? 10.007 8.634 6.928 1.00 81.38 95 GLY A O 1
ATOM 713 N N . MET A 1 96 ? 10.109 6.409 7.223 1.00 78.00 96 MET A N 1
ATOM 714 C CA . MET A 1 96 ? 8.801 6.109 6.627 1.00 78.00 96 MET A CA 1
ATOM 715 C C . MET A 1 96 ? 7.659 6.902 7.290 1.00 78.00 96 MET A C 1
ATOM 717 O O . MET A 1 96 ? 6.871 7.536 6.588 1.00 78.00 96 MET A O 1
ATOM 721 N N . PHE A 1 97 ? 7.603 6.951 8.628 1.00 74.69 97 PHE A N 1
ATOM 722 C CA . PHE A 1 97 ? 6.612 7.760 9.365 1.00 74.69 97 PHE A CA 1
ATOM 723 C C . PHE A 1 97 ? 6.827 9.275 9.229 1.00 74.69 97 PHE A C 1
ATOM 725 O O . PHE A 1 97 ? 5.919 10.053 9.517 1.00 74.69 97 PHE A O 1
ATOM 732 N N . ALA A 1 98 ? 8.014 9.699 8.797 1.00 82.19 98 ALA A N 1
ATOM 733 C CA . ALA A 1 98 ? 8.352 11.088 8.508 1.00 82.19 98 ALA A CA 1
ATOM 734 C C . ALA A 1 98 ? 8.316 11.420 7.004 1.00 82.19 98 ALA A C 1
ATOM 736 O O . ALA A 1 98 ? 8.794 12.486 6.616 1.00 82.19 98 ALA A O 1
ATOM 737 N N . GLY A 1 99 ? 7.808 10.515 6.155 1.00 81.81 99 GLY A N 1
ATOM 738 C CA . GLY A 1 99 ? 7.710 10.722 4.704 1.00 81.81 99 GLY A CA 1
ATOM 739 C C . GLY A 1 99 ? 9.060 10.765 3.980 1.00 81.81 99 GLY A C 1
ATOM 740 O O . GLY A 1 99 ? 9.159 11.343 2.896 1.00 81.81 99 GLY A O 1
ATOM 741 N N . ARG A 1 100 ? 10.101 10.194 4.594 1.00 85.00 100 ARG A N 1
ATOM 742 C CA . ARG A 1 100 ? 11.483 10.139 4.106 1.00 85.00 100 ARG A CA 1
ATOM 743 C C . ARG A 1 100 ? 11.885 8.692 3.852 1.00 85.00 100 ARG A C 1
ATOM 745 O O . ARG A 1 100 ? 12.316 7.994 4.766 1.00 85.00 100 ARG A O 1
ATOM 752 N N . MET A 1 101 ? 11.739 8.257 2.609 1.00 86.12 101 MET A N 1
ATOM 753 C CA . MET A 1 101 ? 12.142 6.938 2.132 1.00 86.12 101 MET A CA 1
ATOM 754 C C . MET A 1 101 ? 13.138 7.134 0.993 1.00 86.12 101 MET A C 1
ATOM 756 O O . MET A 1 101 ? 12.760 7.208 -0.170 1.00 86.12 101 MET A O 1
ATOM 760 N N . GLU A 1 102 ? 14.417 7.277 1.332 1.00 88.44 102 GLU A N 1
ATOM 761 C CA . GLU A 1 102 ? 15.467 7.460 0.330 1.00 88.44 102 GLU A CA 1
ATOM 762 C C . GLU A 1 102 ? 15.731 6.141 -0.398 1.00 88.44 102 GLU A C 1
ATOM 764 O O . GLU A 1 102 ? 16.242 5.175 0.174 1.00 88.44 102 GLU A O 1
ATOM 769 N N . PHE A 1 103 ? 15.367 6.119 -1.672 1.00 90.62 103 PHE A N 1
ATOM 770 C CA . PHE A 1 103 ? 15.668 5.047 -2.604 1.00 90.62 103 PHE A CA 1
ATOM 771 C C . PHE A 1 103 ? 16.685 5.546 -3.617 1.00 90.62 103 PHE A C 1
ATOM 773 O O . PHE A 1 103 ? 16.930 6.746 -3.757 1.00 90.62 103 PHE A O 1
ATOM 780 N N . MET A 1 104 ? 17.298 4.607 -4.317 1.00 90.50 104 MET A N 1
ATOM 781 C CA . MET A 1 104 ? 18.203 4.898 -5.399 1.00 90.50 104 MET A CA 1
ATOM 782 C C . MET A 1 104 ? 17.937 4.033 -6.618 1.00 90.50 104 MET A C 1
ATOM 784 O O . MET A 1 104 ? 17.396 2.930 -6.536 1.00 90.50 104 MET A O 1
ATOM 788 N N . VAL A 1 105 ? 18.358 4.557 -7.758 1.00 92.94 105 VAL A N 1
ATOM 789 C CA . VAL A 1 105 ? 18.475 3.799 -8.993 1.00 92.94 105 VAL A CA 1
ATOM 790 C C . VAL A 1 105 ? 19.883 3.221 -9.118 1.00 92.94 105 VAL A C 1
ATOM 792 O O . VAL A 1 105 ? 20.881 3.842 -8.743 1.00 92.94 105 VAL A O 1
ATOM 795 N N . GLY A 1 106 ? 19.972 2.004 -9.639 1.00 94.19 106 GLY A N 1
ATOM 796 C CA . GLY A 1 106 ? 21.237 1.342 -9.932 1.00 94.19 106 GLY A CA 1
ATOM 797 C C . GLY A 1 106 ? 21.126 0.430 -11.143 1.00 94.19 106 GLY A C 1
ATOM 798 O O . GLY A 1 106 ? 20.028 0.101 -11.582 1.00 94.19 106 GLY A O 1
ATOM 799 N N . ALA A 1 107 ? 22.272 0.013 -11.673 1.00 95.75 107 ALA A N 1
ATOM 800 C CA . ALA A 1 107 ? 22.350 -0.968 -12.747 1.00 95.75 107 ALA A CA 1
ATOM 801 C C . ALA A 1 107 ? 23.169 -2.179 -12.288 1.00 95.75 107 ALA A C 1
ATOM 803 O O . ALA A 1 107 ? 24.247 -2.020 -11.713 1.00 95.75 107 ALA A O 1
ATOM 804 N N . GLY A 1 108 ? 22.661 -3.380 -12.551 1.00 94.94 108 GLY A N 1
ATOM 805 C CA . GLY A 1 108 ? 23.350 -4.648 -12.299 1.00 94.94 108 GLY A CA 1
ATOM 806 C C . GLY A 1 108 ? 23.304 -5.548 -13.529 1.00 94.94 108 GLY A C 1
ATOM 807 O O . GLY A 1 108 ? 22.530 -5.291 -14.446 1.00 94.94 108 GLY A O 1
ATOM 808 N N . ARG A 1 109 ? 24.118 -6.609 -13.571 1.00 96.81 109 ARG A N 1
ATOM 809 C CA . ARG A 1 109 ? 24.010 -7.604 -14.650 1.00 96.81 109 ARG A CA 1
ATOM 810 C C . ARG A 1 109 ? 22.644 -8.275 -14.570 1.00 96.81 109 ARG A C 1
ATOM 812 O O . ARG A 1 109 ? 22.260 -8.749 -13.501 1.00 96.81 109 ARG A O 1
ATOM 819 N N . THR A 1 110 ? 21.936 -8.348 -15.692 1.00 97.25 110 THR A N 1
ATOM 820 C CA . THR A 1 110 ? 20.568 -8.885 -15.727 1.00 97.25 110 THR A CA 1
ATOM 821 C C . THR A 1 110 ? 20.492 -10.301 -15.165 1.00 97.25 110 THR A C 1
ATOM 823 O O . THR A 1 110 ? 19.617 -10.587 -14.352 1.00 97.25 110 THR A O 1
ATOM 826 N N . ALA A 1 111 ? 21.445 -11.166 -15.524 1.00 96.06 111 ALA A N 1
ATOM 827 C CA . ALA A 1 111 ? 21.493 -12.543 -15.039 1.00 96.06 111 ALA A CA 1
ATOM 828 C C . ALA A 1 111 ? 21.562 -12.636 -13.503 1.00 96.06 111 ALA A C 1
ATOM 830 O O . ALA A 1 111 ? 20.848 -13.441 -12.910 1.00 96.06 111 ALA A O 1
ATOM 831 N N . ASP A 1 112 ? 22.361 -11.780 -12.855 1.00 94.88 112 ASP A N 1
ATOM 832 C CA . ASP A 1 112 ? 22.494 -11.776 -11.393 1.00 94.88 112 ASP A CA 1
ATOM 833 C C . ASP A 1 112 ? 21.191 -11.312 -10.728 1.00 94.88 112 ASP A C 1
ATOM 835 O O . ASP A 1 112 ? 20.713 -11.922 -9.771 1.00 94.88 112 ASP A O 1
ATOM 839 N N . VAL A 1 113 ? 20.593 -10.237 -11.253 1.00 94.06 113 VAL A N 1
ATOM 840 C CA . VAL A 1 113 ? 19.384 -9.642 -10.672 1.00 94.06 113 VAL A CA 1
ATOM 841 C C . VAL A 1 113 ? 18.177 -10.562 -10.844 1.00 94.06 113 VAL A C 1
ATOM 843 O O . VAL A 1 113 ? 17.466 -10.837 -9.877 1.00 94.06 113 VAL A O 1
ATOM 846 N N . LEU A 1 114 ? 17.946 -11.080 -12.053 1.00 95.88 114 LEU A N 1
ATOM 847 C CA . LEU A 1 114 ? 16.835 -12.002 -12.298 1.00 95.88 114 LEU A CA 1
ATOM 848 C C . LEU A 1 114 ? 17.071 -13.358 -11.624 1.00 95.88 114 LEU A C 1
ATOM 850 O O . LEU A 1 114 ? 16.112 -13.974 -11.162 1.00 95.88 114 LEU A O 1
ATOM 854 N N . GLY A 1 115 ? 18.329 -13.793 -11.492 1.00 95.56 115 GLY A N 1
ATOM 855 C CA . GLY A 1 115 ? 18.709 -14.976 -10.720 1.00 95.56 115 GLY A CA 1
ATOM 856 C C . GLY A 1 115 ? 18.354 -14.856 -9.236 1.00 95.56 115 GLY A C 1
ATOM 857 O O . GLY A 1 115 ? 17.879 -15.820 -8.643 1.00 95.56 115 GLY A O 1
ATOM 858 N N . PHE A 1 116 ? 18.494 -13.667 -8.642 1.00 93.31 116 PHE A N 1
ATOM 859 C CA . PHE A 1 116 ? 18.020 -13.408 -7.280 1.00 93.31 116 PHE A CA 1
ATOM 860 C C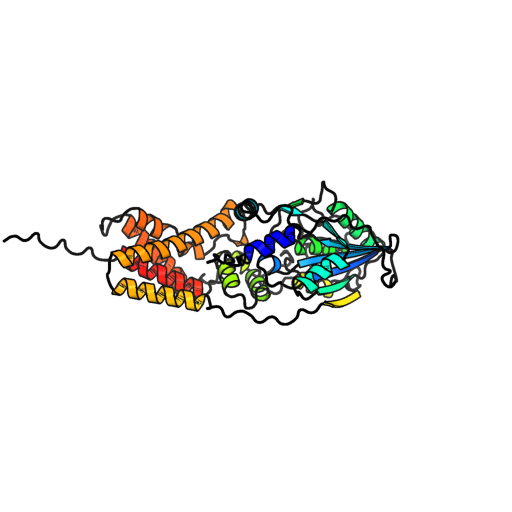 . PHE A 1 116 ? 16.488 -13.507 -7.177 1.00 93.31 116 PHE A C 1
ATOM 862 O O . PHE A 1 116 ? 15.972 -14.243 -6.335 1.00 93.31 116 PHE A O 1
ATOM 869 N N . TYR A 1 117 ? 15.744 -12.816 -8.046 1.00 94.31 117 TYR A N 1
ATOM 870 C CA . TYR A 1 117 ? 14.276 -12.810 -7.975 1.00 94.31 117 TYR A CA 1
ATOM 871 C C . TYR A 1 117 ? 13.643 -14.180 -8.253 1.00 94.31 117 TYR A C 1
ATOM 873 O O . TYR A 1 117 ? 12.656 -14.541 -7.611 1.00 94.31 117 TYR A O 1
ATOM 881 N N . SER A 1 118 ? 14.220 -14.955 -9.170 1.00 94.88 118 SER A N 1
ATOM 882 C CA . SER A 1 118 ? 13.762 -16.315 -9.472 1.00 94.88 118 SER A CA 1
ATOM 883 C C . SER A 1 118 ? 14.252 -17.329 -8.436 1.00 94.88 118 SER A C 1
ATOM 885 O O . SER A 1 118 ? 13.444 -17.998 -7.804 1.00 94.88 118 SER A O 1
ATOM 887 N N . GLY A 1 119 ? 15.563 -17.422 -8.203 1.00 92.00 119 GLY A N 1
ATOM 888 C CA . GLY A 1 119 ? 16.164 -18.483 -7.392 1.00 92.00 119 GLY A CA 1
ATOM 889 C C . GLY A 1 119 ? 16.096 -18.272 -5.878 1.00 92.00 119 GLY A C 1
ATOM 890 O O . GLY A 1 119 ? 16.111 -19.250 -5.135 1.00 92.00 119 GLY A O 1
ATOM 891 N N . VAL A 1 120 ? 16.033 -17.021 -5.405 1.00 90.31 120 VAL A N 1
ATOM 892 C CA . VAL A 1 120 ? 15.975 -16.706 -3.964 1.00 90.31 120 VAL A CA 1
ATOM 893 C C . VAL A 1 120 ? 14.564 -16.320 -3.535 1.00 90.31 120 VAL A C 1
ATOM 895 O O . VAL A 1 120 ? 14.085 -16.815 -2.517 1.00 90.31 120 VAL A O 1
ATOM 898 N N . GLU A 1 121 ? 13.888 -15.447 -4.288 1.00 91.06 121 GLU A N 1
ATOM 899 C CA . GLU A 1 121 ? 12.544 -14.981 -3.912 1.00 91.06 121 GLU A CA 1
ATOM 900 C C . GLU A 1 121 ? 11.397 -15.825 -4.488 1.00 91.06 121 GLU A C 1
ATOM 902 O O . GLU A 1 121 ? 10.272 -15.672 -4.007 1.00 91.06 121 GLU A O 1
ATOM 907 N N . ASN A 1 122 ? 11.661 -16.708 -5.465 1.00 93.62 122 ASN A N 1
ATOM 908 C CA . ASN A 1 122 ? 10.653 -17.517 -6.163 1.00 93.62 122 ASN A CA 1
ATOM 909 C C . ASN A 1 122 ? 9.480 -16.661 -6.683 1.00 93.62 122 ASN A C 1
ATOM 911 O O . ASN A 1 122 ? 8.329 -16.827 -6.278 1.00 93.62 122 ASN A O 1
ATOM 915 N N . ARG A 1 123 ? 9.783 -15.672 -7.531 1.00 94.56 123 ARG A N 1
ATOM 916 C CA . ARG A 1 123 ? 8.800 -14.703 -8.050 1.00 94.56 123 ARG A CA 1
ATOM 917 C C . ARG A 1 123 ? 8.676 -14.801 -9.554 1.00 94.56 123 ARG A C 1
ATOM 919 O O . ARG A 1 123 ? 9.692 -14.731 -10.229 1.00 94.56 123 ARG A O 1
ATOM 926 N N . THR A 1 124 ? 7.451 -14.869 -10.072 1.00 96.62 124 THR A N 1
ATOM 927 C CA . THR A 1 124 ? 7.184 -14.856 -11.516 1.00 96.62 124 THR A CA 1
ATOM 928 C C . THR A 1 124 ? 7.735 -13.582 -12.156 1.00 96.62 124 THR A C 1
ATOM 930 O O . THR A 1 124 ? 7.532 -12.481 -11.637 1.00 96.62 124 THR A O 1
ATOM 933 N N . ILE A 1 125 ? 8.427 -13.742 -13.282 1.00 98.25 125 ILE A N 1
ATOM 934 C CA . ILE A 1 125 ? 9.086 -12.673 -14.030 1.00 98.25 125 ILE A CA 1
ATOM 935 C C . ILE A 1 125 ? 8.589 -12.706 -15.471 1.00 98.25 125 ILE A C 1
ATOM 937 O O . ILE A 1 125 ? 8.742 -13.713 -16.165 1.00 98.25 125 ILE A O 1
ATOM 941 N N . PHE A 1 126 ? 8.065 -11.577 -15.931 1.00 98.50 126 PHE A N 1
ATOM 942 C CA . PHE A 1 126 ? 7.738 -11.331 -17.329 1.00 98.50 126 PHE A CA 1
ATOM 943 C C . PHE A 1 126 ? 8.722 -10.341 -17.939 1.00 98.50 126 PHE A C 1
ATOM 945 O O . PHE A 1 126 ? 9.231 -9.443 -17.264 1.00 98.50 126 PHE A O 1
ATOM 952 N N . GLU A 1 127 ? 8.962 -10.494 -19.233 1.00 98.50 127 GLU A N 1
ATOM 953 C CA . GLU A 1 127 ? 9.730 -9.559 -20.037 1.00 98.50 127 GLU A CA 1
ATOM 954 C C . GLU A 1 127 ? 8.937 -9.171 -21.284 1.00 98.50 127 GLU A C 1
ATOM 956 O O . GLU A 1 127 ? 8.583 -10.030 -22.091 1.00 98.50 127 GLU A O 1
ATOM 961 N N . GLN A 1 128 ? 8.702 -7.871 -21.444 1.00 98.25 128 GLN A N 1
ATOM 962 C CA . GLN A 1 128 ? 8.129 -7.261 -22.638 1.00 98.25 128 GLN A CA 1
ATOM 963 C C . GLN A 1 128 ? 9.249 -6.564 -23.414 1.00 98.25 128 GLN A C 1
ATOM 965 O O . GLN A 1 128 ? 9.774 -5.540 -22.977 1.00 98.25 128 GLN A O 1
ATOM 970 N N . VAL A 1 129 ? 9.649 -7.136 -24.550 1.00 97.75 129 VAL A N 1
ATOM 971 C CA . VAL A 1 129 ? 10.630 -6.527 -25.458 1.00 97.75 129 VAL A CA 1
ATOM 972 C C . VAL A 1 129 ? 9.956 -5.363 -26.175 1.00 97.75 129 VAL A C 1
ATOM 974 O O . VAL A 1 129 ? 8.915 -5.558 -26.802 1.00 97.75 129 VAL A O 1
ATOM 977 N N . LEU A 1 130 ? 10.539 -4.168 -26.090 1.00 95.81 130 LEU A N 1
ATOM 978 C CA . LEU A 1 130 ? 9.952 -2.951 -26.648 1.00 95.81 130 LEU A CA 1
ATOM 979 C C . LEU A 1 130 ? 10.310 -2.793 -28.137 1.00 95.81 130 LEU A C 1
ATOM 981 O O . LEU A 1 130 ? 11.443 -3.073 -28.533 1.00 95.81 130 LEU A O 1
ATOM 985 N N . ASP A 1 131 ? 9.367 -2.326 -28.959 1.00 93.50 131 ASP A N 1
ATOM 986 C CA . ASP A 1 131 ? 9.580 -2.016 -30.382 1.00 93.50 131 ASP A CA 1
ATOM 987 C C . ASP A 1 131 ? 10.063 -0.571 -30.582 1.00 93.50 131 ASP A C 1
ATOM 989 O O . ASP A 1 131 ? 9.364 0.272 -31.140 1.00 93.50 131 ASP A O 1
ATOM 993 N N . LEU A 1 132 ? 11.265 -0.272 -30.086 1.00 90.44 132 LEU A N 1
ATOM 994 C CA . LEU A 1 132 ? 11.865 1.061 -30.194 1.00 90.44 132 LEU A CA 1
ATOM 995 C C . LEU A 1 132 ? 12.717 1.189 -31.459 1.00 90.44 132 LEU A C 1
ATOM 997 O O . LEU A 1 132 ? 13.440 0.261 -31.828 1.00 90.44 132 LEU A O 1
ATOM 1001 N N . ASP A 1 133 ? 12.691 2.363 -32.089 1.00 88.38 133 ASP A N 1
ATOM 1002 C CA . ASP A 1 133 ? 13.712 2.716 -33.076 1.00 88.38 133 ASP A CA 1
ATOM 1003 C C . ASP A 1 133 ? 15.057 3.085 -32.410 1.00 88.38 133 ASP A C 1
ATOM 1005 O O . ASP A 1 133 ? 15.193 3.162 -31.183 1.00 88.38 133 ASP A O 1
ATOM 1009 N N . GLU A 1 134 ? 16.092 3.306 -33.224 1.00 87.38 134 GLU A N 1
ATOM 1010 C CA . GLU A 1 134 ? 17.436 3.612 -32.729 1.00 87.38 134 GLU A CA 1
ATOM 1011 C C . GLU A 1 134 ? 17.508 4.930 -31.936 1.00 87.38 134 GLU A C 1
ATOM 1013 O O . GLU A 1 134 ? 18.258 5.013 -30.956 1.00 87.38 134 GLU A O 1
ATOM 1018 N N . ALA A 1 135 ? 16.735 5.947 -32.323 1.00 87.56 135 ALA A N 1
ATOM 1019 C CA . ALA A 1 135 ? 16.725 7.247 -31.659 1.00 87.56 135 ALA A CA 1
ATOM 1020 C C . ALA A 1 135 ? 16.019 7.159 -30.298 1.00 87.56 135 ALA A C 1
ATOM 1022 O O . ALA A 1 135 ? 16.564 7.618 -29.290 1.00 87.56 135 ALA A O 1
ATOM 1023 N N . GLN A 1 136 ? 14.862 6.498 -30.249 1.00 88.69 136 GLN A N 1
ATOM 1024 C CA . GLN A 1 136 ? 14.099 6.213 -29.034 1.00 88.69 136 GLN A CA 1
ATOM 1025 C C . GLN A 1 136 ? 14.921 5.373 -28.052 1.00 88.69 136 GLN A C 1
ATOM 1027 O O . GLN A 1 136 ? 15.080 5.752 -26.888 1.00 88.69 136 GLN A O 1
ATOM 1032 N N . GLY A 1 137 ? 15.510 4.271 -28.530 1.00 91.38 137 GLY A N 1
ATOM 1033 C CA . GLY A 1 137 ? 16.364 3.400 -27.725 1.00 91.38 137 GLY A CA 1
ATOM 1034 C C . GLY A 1 137 ? 17.584 4.137 -27.168 1.00 91.38 137 GLY A C 1
ATOM 1035 O O . GLY A 1 137 ? 17.881 4.033 -25.978 1.00 91.38 137 GLY A O 1
ATOM 1036 N N . SER A 1 138 ? 18.260 4.942 -27.991 1.00 90.81 138 SER A N 1
ATOM 1037 C CA . SER A 1 138 ? 19.423 5.726 -27.552 1.00 90.81 138 SER A CA 1
ATOM 1038 C C . SER A 1 138 ? 19.052 6.802 -26.526 1.00 90.81 138 SER A C 1
ATOM 1040 O O . SER A 1 138 ? 19.761 6.964 -25.534 1.00 90.81 138 SER A O 1
ATOM 1042 N N . SER A 1 139 ? 17.931 7.501 -26.727 1.00 89.50 139 SER A N 1
ATOM 1043 C CA . SER A 1 139 ? 17.423 8.527 -25.806 1.00 89.50 139 SER A CA 1
ATOM 1044 C C . SER A 1 139 ? 17.064 7.944 -24.433 1.00 89.50 139 SER A C 1
ATOM 1046 O O . SER A 1 139 ? 17.468 8.474 -23.389 1.00 89.50 139 SER A O 1
ATOM 1048 N N . LEU A 1 140 ? 16.375 6.797 -24.419 1.00 92.31 140 LEU A N 1
ATOM 1049 C CA . LEU A 1 140 ? 16.040 6.094 -23.183 1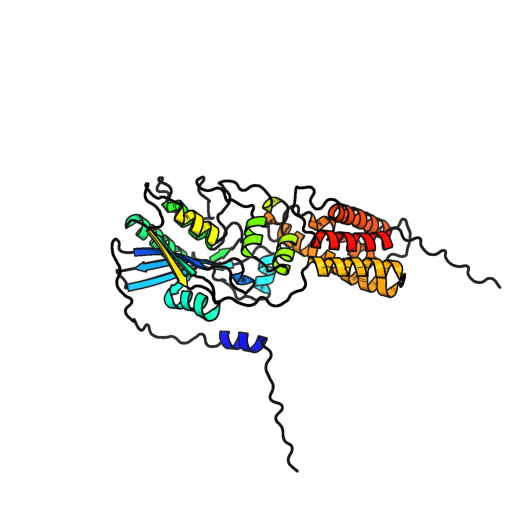.00 92.31 140 LEU A CA 1
ATOM 1050 C C . LEU A 1 140 ? 17.306 5.623 -22.455 1.00 92.31 140 LEU A C 1
ATOM 1052 O O . LEU A 1 140 ? 17.453 5.859 -21.258 1.00 92.31 140 LEU A O 1
ATOM 1056 N N . VAL A 1 141 ? 18.259 5.017 -23.167 1.00 93.62 141 VAL A N 1
ATOM 1057 C CA . VAL A 1 141 ? 19.516 4.548 -22.564 1.00 93.62 141 VAL A CA 1
ATOM 1058 C C . VAL A 1 141 ? 20.358 5.698 -22.010 1.00 93.62 141 VAL A C 1
ATOM 1060 O O . VAL A 1 141 ? 20.964 5.542 -20.948 1.00 93.62 141 VAL A O 1
ATOM 1063 N N . GLU A 1 142 ? 20.389 6.857 -22.667 1.00 92.38 142 GLU A N 1
ATOM 1064 C CA . GLU A 1 142 ? 21.079 8.035 -22.131 1.00 92.38 142 GLU A CA 1
ATOM 1065 C C . GLU A 1 142 ? 20.423 8.528 -20.835 1.00 92.38 142 GLU A C 1
ATOM 1067 O O . GLU A 1 142 ? 21.116 8.810 -19.855 1.00 92.38 142 GLU A O 1
ATOM 1072 N N . THR A 1 143 ? 19.088 8.527 -20.777 1.00 91.75 143 THR A N 1
ATOM 1073 C CA . THR A 1 143 ? 18.334 8.837 -19.552 1.00 91.75 143 THR A CA 1
ATOM 1074 C C . THR A 1 143 ? 18.691 7.869 -18.423 1.00 91.75 143 THR A C 1
ATOM 1076 O O . THR A 1 143 ? 19.050 8.300 -17.328 1.00 91.75 143 THR A O 1
ATOM 1079 N N . LEU A 1 144 ? 18.697 6.564 -18.700 1.00 94.56 144 LEU A N 1
ATOM 1080 C CA . LEU A 1 144 ? 19.060 5.527 -17.731 1.00 94.56 144 LEU A CA 1
ATOM 1081 C C . LEU A 1 144 ? 20.504 5.675 -17.225 1.00 94.56 144 LEU A C 1
ATOM 1083 O O . LEU A 1 144 ? 20.778 5.540 -16.031 1.00 94.56 144 LEU A O 1
ATOM 1087 N N . ARG A 1 145 ? 21.451 5.975 -18.122 1.00 93.94 145 ARG A N 1
ATOM 1088 C CA . ARG A 1 145 ? 22.861 6.217 -17.773 1.00 93.94 145 ARG A CA 1
ATOM 1089 C C . ARG A 1 145 ? 23.043 7.483 -16.948 1.00 93.94 145 ARG A C 1
ATOM 1091 O O . ARG A 1 145 ? 23.889 7.500 -16.055 1.00 93.94 145 ARG A O 1
ATOM 1098 N N . ARG A 1 146 ? 22.266 8.529 -17.228 1.00 93.69 146 ARG A N 1
ATOM 1099 C CA . ARG A 1 146 ? 22.233 9.748 -16.418 1.00 93.69 146 ARG A CA 1
ATOM 1100 C C . ARG A 1 146 ? 21.727 9.474 -15.016 1.00 93.69 146 ARG A C 1
ATOM 1102 O O . ARG A 1 146 ? 22.347 9.938 -14.061 1.00 93.69 146 ARG A O 1
ATOM 1109 N N . ASP A 1 147 ? 20.630 8.748 -14.903 1.00 92.12 147 ASP A N 1
ATOM 1110 C CA . ASP A 1 147 ? 19.947 8.522 -13.638 1.00 92.12 147 ASP A CA 1
ATOM 1111 C C . ASP A 1 147 ? 20.814 7.733 -12.649 1.00 92.12 147 ASP A C 1
ATOM 1113 O O . ASP A 1 147 ? 20.809 8.035 -11.463 1.00 92.12 147 ASP A O 1
ATOM 1117 N N . ILE A 1 148 ? 21.640 6.788 -13.113 1.00 93.94 148 ILE A N 1
ATOM 1118 C CA . ILE A 1 148 ? 22.540 6.020 -12.230 1.00 93.94 148 ILE A CA 1
ATOM 1119 C C . ILE A 1 148 ? 23.774 6.798 -11.741 1.00 93.94 148 ILE A C 1
ATOM 1121 O O . ILE A 1 148 ? 24.547 6.265 -10.935 1.00 93.94 148 ILE A O 1
ATOM 1125 N N . ARG A 1 149 ? 24.004 8.031 -12.215 1.00 93.19 149 ARG A N 1
ATOM 1126 C CA . ARG A 1 149 ? 25.156 8.827 -11.769 1.00 93.19 149 ARG A CA 1
ATOM 1127 C C . ARG A 1 149 ? 25.014 9.219 -10.291 1.00 93.19 149 ARG A C 1
ATOM 1129 O O . ARG A 1 149 ? 23.893 9.440 -9.835 1.00 93.19 149 ARG A O 1
ATOM 1136 N N . PRO A 1 150 ? 26.114 9.306 -9.516 1.00 91.62 150 PRO A N 1
ATOM 1137 C CA . PRO A 1 150 ? 26.053 9.585 -8.079 1.00 91.62 150 PRO A CA 1
ATOM 1138 C C . PRO A 1 150 ? 25.236 10.825 -7.705 1.00 91.62 150 PRO A C 1
ATOM 1140 O O . PRO A 1 150 ? 24.546 10.801 -6.690 1.00 91.62 150 PRO A O 1
ATOM 1143 N N . GLU A 1 151 ? 25.299 11.871 -8.528 1.00 90.75 151 GLU A N 1
ATOM 1144 C CA . GLU A 1 151 ? 24.576 13.128 -8.347 1.00 90.75 151 GLU A CA 1
ATOM 1145 C C . GLU A 1 151 ? 23.068 13.029 -8.621 1.00 90.75 151 GLU A C 1
ATOM 1147 O O . GLU A 1 151 ? 22.314 13.816 -8.060 1.00 90.75 151 GLU A O 1
ATOM 1152 N N . ASN A 1 152 ? 22.632 12.040 -9.408 1.00 89.44 152 ASN A N 1
ATOM 1153 C CA . ASN A 1 152 ? 21.238 11.896 -9.827 1.00 89.44 152 ASN A CA 1
ATOM 1154 C C . ASN A 1 152 ? 20.559 10.687 -9.194 1.00 89.44 152 ASN A C 1
ATOM 1156 O O . ASN A 1 152 ? 19.353 10.597 -9.226 1.00 89.44 152 ASN A O 1
ATOM 1160 N N . ARG A 1 153 ? 21.274 9.712 -8.633 1.00 91.38 153 ARG A N 1
ATOM 1161 C CA . ARG A 1 153 ? 20.664 8.399 -8.375 1.00 91.38 153 ARG A CA 1
ATOM 1162 C C . ARG A 1 153 ? 19.715 8.305 -7.185 1.00 91.38 153 ARG A C 1
ATOM 1164 O O . ARG A 1 153 ? 19.086 7.265 -7.053 1.00 91.38 153 ARG A O 1
ATOM 1171 N N . ILE A 1 154 ? 19.647 9.299 -6.296 1.00 91.50 154 ILE A N 1
ATOM 1172 C CA . ILE A 1 154 ? 18.884 9.221 -5.034 1.00 91.50 154 ILE A CA 1
ATOM 1173 C C . ILE A 1 154 ? 17.583 10.011 -5.149 1.00 91.50 154 ILE A C 1
ATOM 1175 O O . ILE A 1 154 ? 17.589 11.160 -5.577 1.00 91.50 154 ILE A O 1
ATOM 1179 N N . TYR A 1 155 ? 16.478 9.424 -4.694 1.00 90.06 155 TYR A N 1
ATOM 1180 C CA . TYR A 1 155 ? 15.179 10.084 -4.658 1.00 90.06 155 TYR A CA 1
ATOM 1181 C C . TYR A 1 155 ? 14.333 9.659 -3.458 1.00 90.06 155 TYR A C 1
ATOM 1183 O O . TYR A 1 155 ? 14.580 8.633 -2.824 1.00 90.06 155 TYR A O 1
ATOM 1191 N N . ASN A 1 156 ? 13.321 10.466 -3.133 1.00 89.75 156 ASN A N 1
ATOM 1192 C CA . ASN A 1 156 ? 12.392 10.159 -2.052 1.00 89.75 156 ASN A CA 1
ATOM 1193 C C . ASN A 1 156 ? 11.209 9.344 -2.582 1.00 89.75 156 ASN A C 1
ATOM 1195 O O . ASN A 1 156 ? 10.295 9.894 -3.194 1.00 89.75 156 ASN A O 1
ATOM 1199 N N . TYR A 1 157 ? 11.223 8.046 -2.313 1.00 88.81 157 TYR A N 1
ATOM 1200 C CA . TYR A 1 157 ? 10.196 7.108 -2.734 1.00 88.81 157 TYR A CA 1
ATOM 1201 C C . TYR A 1 157 ? 8.842 7.464 -2.119 1.00 88.81 157 TYR A C 1
ATOM 1203 O O . TYR A 1 157 ? 8.701 7.615 -0.903 1.00 88.81 157 TYR A O 1
ATOM 1211 N N . ARG A 1 158 ? 7.814 7.545 -2.959 1.00 88.12 158 ARG A N 1
ATOM 1212 C CA . ARG A 1 158 ? 6.408 7.649 -2.570 1.00 88.12 158 ARG A CA 1
ATOM 1213 C C . ARG A 1 158 ? 5.634 6.549 -3.258 1.00 88.12 158 ARG A C 1
ATOM 1215 O O . ARG A 1 158 ? 5.494 6.546 -4.474 1.00 88.12 158 ARG A O 1
ATOM 1222 N N . TYR A 1 159 ? 5.083 5.641 -2.463 1.00 85.81 159 TYR A N 1
ATOM 1223 C CA . TYR A 1 159 ? 4.516 4.400 -2.978 1.00 85.81 159 TYR A CA 1
ATOM 1224 C C . TYR A 1 159 ? 3.473 4.590 -4.096 1.00 85.81 159 TYR A C 1
ATOM 1226 O O . TYR A 1 159 ? 3.471 3.804 -5.031 1.00 85.81 159 TYR A O 1
ATOM 1234 N N . PHE A 1 160 ? 2.620 5.615 -4.043 1.00 85.56 160 PHE A N 1
ATOM 1235 C CA . PHE A 1 160 ? 1.563 5.821 -5.046 1.00 85.56 160 PHE A CA 1
ATOM 1236 C C . PHE A 1 160 ? 1.928 6.783 -6.177 1.00 85.56 160 PHE A C 1
ATOM 1238 O O . PHE A 1 160 ? 1.241 6.803 -7.193 1.00 85.56 160 PHE A O 1
ATOM 1245 N N . SER A 1 161 ? 2.965 7.603 -5.999 1.00 85.94 161 SER A N 1
ATOM 1246 C CA . SER A 1 161 ? 3.207 8.764 -6.866 1.00 85.94 161 SER A CA 1
ATOM 1247 C C . SER A 1 161 ? 4.638 8.885 -7.381 1.00 85.94 161 SER A C 1
ATOM 1249 O O . SER A 1 161 ? 4.868 9.605 -8.342 1.00 85.94 161 SER A O 1
ATOM 1251 N N . ASP A 1 162 ? 5.610 8.264 -6.714 1.00 88.44 162 ASP A N 1
ATOM 1252 C CA . ASP A 1 162 ? 7.018 8.321 -7.102 1.00 88.44 162 ASP A CA 1
ATOM 1253 C C . ASP A 1 162 ? 7.752 7.049 -6.664 1.00 88.44 162 ASP A C 1
ATOM 1255 O O . ASP A 1 162 ? 8.386 6.990 -5.610 1.00 88.44 162 ASP A O 1
ATOM 1259 N N . ASN A 1 163 ? 7.581 5.991 -7.445 1.00 90.88 163 ASN A N 1
ATOM 1260 C CA . ASN A 1 163 ? 8.063 4.652 -7.169 1.00 90.88 163 ASN A CA 1
ATOM 1261 C C . ASN A 1 163 ? 8.754 4.038 -8.406 1.00 90.88 163 ASN A C 1
ATOM 1263 O O . ASN A 1 163 ? 8.833 4.660 -9.468 1.00 90.88 163 ASN A O 1
ATOM 1267 N N . CYS A 1 164 ? 9.252 2.802 -8.283 1.00 93.12 164 CYS A N 1
ATOM 1268 C CA . CYS A 1 164 ? 9.931 2.124 -9.394 1.00 93.12 164 CYS A CA 1
ATOM 1269 C C . CYS A 1 164 ? 9.060 1.999 -10.659 1.00 93.12 164 CYS A C 1
ATOM 1271 O O . CYS A 1 164 ? 9.545 2.243 -11.760 1.00 93.12 164 CYS A O 1
ATOM 1273 N N . THR A 1 165 ? 7.774 1.691 -10.502 1.00 93.75 165 THR A N 1
ATOM 1274 C CA . THR A 1 165 ? 6.799 1.618 -11.591 1.00 93.75 165 THR A CA 1
ATOM 1275 C C . THR A 1 165 ? 6.499 2.992 -12.177 1.00 93.75 165 THR A C 1
ATOM 1277 O O . THR A 1 165 ? 6.587 3.141 -13.385 1.00 93.75 165 THR A O 1
ATOM 1280 N N . THR A 1 166 ? 6.169 4.005 -11.366 1.00 91.81 166 THR A N 1
ATOM 1281 C CA . THR A 1 166 ? 5.747 5.321 -11.877 1.00 91.81 166 THR A CA 1
ATOM 1282 C C . THR A 1 166 ? 6.867 6.000 -12.657 1.00 91.81 166 THR A C 1
ATOM 1284 O O . THR A 1 166 ? 6.601 6.683 -13.639 1.00 91.81 166 THR A O 1
ATOM 1287 N N . ARG A 1 167 ? 8.128 5.801 -12.249 1.00 91.69 167 ARG A N 1
ATOM 1288 C CA . ARG A 1 167 ? 9.299 6.331 -12.963 1.00 91.69 167 ARG A CA 1
ATOM 1289 C C . ARG A 1 167 ? 9.490 5.666 -14.317 1.00 91.69 167 ARG A C 1
ATOM 1291 O O . ARG A 1 167 ? 9.625 6.363 -15.317 1.00 91.69 167 ARG A O 1
ATOM 1298 N N . VAL A 1 168 ? 9.438 4.333 -14.366 1.00 93.56 168 VAL A N 1
ATOM 1299 C CA . VAL A 1 168 ? 9.517 3.603 -15.640 1.00 93.56 168 VAL A CA 1
ATOM 1300 C C . VAL A 1 168 ? 8.303 3.923 -16.519 1.00 93.56 168 VAL A C 1
ATOM 1302 O O . VAL A 1 168 ? 8.466 4.146 -17.713 1.00 93.56 168 VAL A O 1
ATOM 1305 N N . ALA A 1 169 ? 7.108 4.042 -15.936 1.00 91.62 169 ALA A N 1
ATOM 1306 C CA . ALA A 1 169 ? 5.898 4.462 -16.634 1.00 91.62 169 ALA A CA 1
ATOM 1307 C C . ALA A 1 169 ? 6.073 5.836 -17.285 1.00 91.62 169 ALA A C 1
ATOM 1309 O O . ALA A 1 169 ? 5.819 5.962 -18.476 1.00 91.62 169 ALA A O 1
ATOM 1310 N N . ALA A 1 170 ? 6.573 6.833 -16.547 1.00 88.88 170 ALA A N 1
ATOM 1311 C CA . ALA A 1 170 ? 6.824 8.168 -17.085 1.00 88.88 170 ALA A CA 1
ATOM 1312 C C . ALA A 1 170 ? 7.803 8.131 -18.272 1.00 88.88 170 ALA A C 1
ATOM 1314 O O . ALA A 1 170 ? 7.526 8.730 -19.308 1.00 88.88 170 ALA A O 1
ATOM 1315 N N . MET A 1 171 ? 8.891 7.353 -18.172 1.00 89.69 171 MET A N 1
ATOM 1316 C CA . MET A 1 171 ? 9.847 7.187 -19.274 1.00 89.69 171 MET A CA 1
ATOM 1317 C C . MET A 1 171 ? 9.210 6.565 -20.518 1.00 89.69 171 MET A C 1
ATOM 1319 O O . MET A 1 171 ? 9.413 7.061 -21.623 1.00 89.69 171 MET A O 1
ATOM 1323 N N . LEU A 1 172 ? 8.437 5.489 -20.352 1.0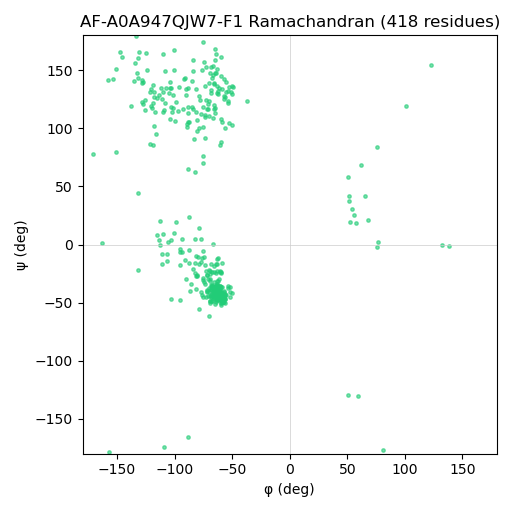0 90.25 172 LEU A N 1
ATOM 1324 C CA . LEU A 1 172 ? 7.791 4.812 -21.478 1.00 90.25 172 LEU A CA 1
ATOM 1325 C C . LEU A 1 172 ? 6.661 5.651 -22.080 1.00 90.25 172 LEU A C 1
ATOM 1327 O O . LEU A 1 172 ? 6.496 5.688 -23.295 1.00 90.25 172 LEU A O 1
ATOM 1331 N N . GLN A 1 173 ? 5.901 6.361 -21.250 1.00 86.81 173 GLN A N 1
ATOM 1332 C CA . GLN A 1 173 ? 4.846 7.250 -21.717 1.00 86.81 173 GLN A CA 1
ATOM 1333 C C . GLN A 1 173 ? 5.411 8.473 -22.451 1.00 86.81 173 GLN A C 1
ATOM 1335 O O . GLN A 1 173 ? 4.823 8.911 -23.435 1.00 86.81 173 GLN A O 1
ATOM 1340 N N . ALA A 1 174 ? 6.567 8.999 -22.031 1.00 83.00 174 ALA A N 1
ATOM 1341 C CA . ALA A 1 174 ? 7.257 10.071 -22.748 1.00 83.00 174 ALA A CA 1
ATOM 1342 C C . ALA A 1 174 ? 7.705 9.642 -24.156 1.00 83.00 174 ALA A C 1
ATOM 1344 O O . ALA A 1 174 ? 7.702 10.471 -25.060 1.00 83.00 174 ALA A O 1
ATOM 1345 N N . LEU A 1 175 ? 8.036 8.359 -24.360 1.00 79.69 175 LEU A N 1
ATOM 1346 C CA . LEU A 1 175 ? 8.322 7.811 -25.693 1.00 79.69 175 LEU A CA 1
ATOM 1347 C C . LEU A 1 175 ? 7.067 7.695 -26.568 1.00 79.69 175 LEU A C 1
ATOM 1349 O O . LEU A 1 175 ? 7.175 7.780 -27.784 1.00 79.69 175 LEU A O 1
ATOM 1353 N N . ALA A 1 176 ? 5.893 7.494 -25.964 1.00 72.31 176 ALA A N 1
ATOM 1354 C CA . ALA A 1 176 ? 4.638 7.295 -26.688 1.00 72.31 176 ALA A CA 1
ATOM 1355 C C . ALA A 1 176 ? 3.957 8.594 -27.152 1.00 72.31 176 ALA A C 1
ATOM 1357 O O . ALA A 1 176 ? 3.075 8.539 -28.007 1.00 72.31 176 ALA A O 1
ATOM 1358 N N . ASN A 1 177 ? 4.344 9.754 -26.613 1.00 69.31 177 ASN A N 1
ATOM 1359 C CA . ASN A 1 177 ? 3.758 11.040 -26.991 1.00 69.31 177 ASN A CA 1
ATOM 1360 C C . ASN A 1 177 ? 4.526 11.683 -28.159 1.00 69.31 177 ASN A C 1
ATOM 1362 O O . ASN A 1 177 ? 5.740 11.859 -28.088 1.00 69.31 177 ASN A O 1
ATOM 1366 N N . GLU A 1 178 ? 3.800 12.091 -29.205 1.00 53.72 178 GLU A N 1
ATOM 1367 C CA . GLU A 1 178 ? 4.344 12.635 -30.466 1.00 53.72 178 GLU A CA 1
ATOM 1368 C C . GLU A 1 178 ? 5.119 13.964 -30.315 1.00 53.72 178 GLU A C 1
ATOM 1370 O O . GLU A 1 178 ? 5.898 14.323 -31.194 1.00 53.72 178 GLU A O 1
ATOM 1375 N N . ASP A 1 179 ? 4.973 14.684 -29.197 1.00 47.19 179 ASP A N 1
ATOM 1376 C CA . ASP A 1 179 ? 5.553 16.026 -29.016 1.00 47.19 179 ASP A CA 1
ATOM 1377 C C . ASP A 1 179 ? 7.064 16.055 -28.709 1.00 47.19 179 ASP A C 1
ATOM 1379 O O . ASP A 1 179 ? 7.618 17.127 -28.462 1.00 47.19 179 ASP A O 1
ATOM 1383 N N . GLY A 1 180 ? 7.772 14.917 -28.717 1.00 41.19 180 GLY A N 1
ATOM 1384 C CA . GLY A 1 180 ? 9.244 14.900 -28.657 1.00 41.19 180 GLY A CA 1
ATOM 1385 C C . GLY A 1 180 ? 9.857 15.608 -27.435 1.00 41.19 180 GLY A C 1
ATOM 1386 O O . GLY A 1 180 ? 11.040 15.961 -27.438 1.00 41.19 180 GLY A O 1
ATOM 1387 N N . GLY A 1 181 ? 9.068 15.828 -26.380 1.00 39.22 181 GLY A N 1
ATOM 1388 C CA . GLY A 1 181 ? 9.482 16.465 -25.136 1.00 39.22 181 GLY A CA 1
ATOM 1389 C C . GLY A 1 181 ? 10.305 15.506 -24.287 1.00 39.22 181 GLY A C 1
ATOM 1390 O O . GLY A 1 181 ? 9.812 14.944 -23.312 1.00 39.22 181 GLY A O 1
ATOM 1391 N N . GLY A 1 182 ? 11.565 15.300 -24.667 1.00 41.16 182 GLY A N 1
ATOM 1392 C CA . GLY A 1 182 ? 12.522 14.550 -23.865 1.00 41.16 182 GLY A CA 1
ATOM 1393 C C . GLY A 1 182 ? 12.613 15.114 -22.445 1.00 41.16 182 GLY A C 1
ATOM 1394 O O . GLY A 1 182 ? 12.921 16.290 -22.259 1.00 41.16 182 GLY A O 1
ATOM 1395 N N . GLY A 1 183 ? 12.380 14.268 -21.438 1.00 43.94 183 GLY A N 1
ATOM 1396 C CA . GLY A 1 183 ? 12.784 14.568 -20.060 1.00 43.94 183 GLY A CA 1
ATOM 1397 C C . GLY A 1 183 ? 11.811 14.225 -18.933 1.00 43.94 183 GLY A C 1
ATOM 1398 O O . GLY A 1 183 ? 12.174 14.437 -17.778 1.00 43.94 183 GLY A O 1
ATOM 1399 N N . GLY A 1 184 ? 10.620 13.688 -19.199 1.00 43.34 184 GLY A N 1
ATOM 1400 C CA . GLY A 1 184 ? 9.675 13.330 -18.135 1.00 43.34 184 GLY A CA 1
ATOM 1401 C C . GLY A 1 184 ? 10.005 11.986 -17.480 1.00 43.34 184 GLY A C 1
ATOM 1402 O O . GLY A 1 184 ? 9.630 10.948 -18.007 1.00 43.34 184 GLY A O 1
ATOM 1403 N N . GLY A 1 185 ? 10.695 11.985 -16.335 1.00 47.81 185 GLY A N 1
ATOM 1404 C CA . GLY A 1 185 ? 10.822 10.786 -15.485 1.00 47.81 185 GLY A CA 1
ATOM 1405 C C . GLY A 1 185 ? 12.229 10.429 -15.005 1.00 47.81 185 GLY A C 1
ATOM 1406 O O . GLY A 1 185 ? 12.381 9.454 -14.271 1.00 47.81 185 GLY A O 1
ATOM 1407 N N . GLY A 1 186 ? 13.252 11.203 -15.386 1.00 47.03 186 GLY A N 1
ATOM 1408 C CA . GLY A 1 186 ? 14.564 11.103 -14.737 1.00 47.03 186 GLY A CA 1
ATOM 1409 C C . GLY A 1 186 ? 14.502 11.515 -13.270 1.00 47.03 186 GLY A C 1
ATOM 1410 O O . GLY A 1 186 ? 13.520 12.111 -12.838 1.00 47.03 186 GLY A O 1
ATOM 1411 N N . VAL A 1 187 ? 15.552 11.249 -12.494 1.00 52.38 187 VAL A N 1
ATOM 1412 C CA . VAL A 1 187 ? 15.485 11.463 -11.036 1.00 52.38 187 VAL A CA 1
ATOM 1413 C C . VAL A 1 187 ? 15.223 12.918 -10.622 1.00 52.38 187 VAL A C 1
ATOM 1415 O O . VAL A 1 187 ? 14.549 13.150 -9.617 1.00 52.38 187 VAL A O 1
ATOM 1418 N N . ASP A 1 188 ? 15.660 13.874 -11.437 1.00 44.06 188 ASP A N 1
ATOM 1419 C CA . ASP A 1 188 ? 15.455 15.307 -11.206 1.00 44.06 188 ASP A CA 1
ATOM 1420 C C . ASP A 1 188 ? 14.030 15.793 -11.540 1.00 44.06 188 ASP A C 1
ATOM 1422 O O . ASP A 1 188 ? 13.634 16.887 -11.136 1.00 44.06 188 ASP A O 1
ATOM 1426 N N . GLY A 1 189 ? 13.246 14.993 -12.271 1.00 53.16 189 GLY A N 1
ATOM 1427 C CA . GLY A 1 189 ? 11.853 15.279 -12.605 1.00 53.16 189 GLY A CA 1
ATOM 1428 C C . GLY A 1 189 ? 10.910 14.445 -11.745 1.00 53.16 189 GLY A C 1
ATOM 1429 O O . GLY A 1 189 ? 11.094 13.239 -11.594 1.00 53.16 189 GLY A O 1
ATOM 1430 N N . LYS A 1 190 ? 9.852 15.056 -11.197 1.00 51.25 190 LYS A N 1
ATOM 1431 C CA . LYS A 1 190 ? 8.739 14.239 -10.695 1.00 51.25 190 LYS A CA 1
ATOM 1432 C C . LYS A 1 190 ? 8.172 13.428 -11.866 1.00 51.25 190 LYS A C 1
ATOM 1434 O O . LYS A 1 190 ? 8.131 13.960 -12.975 1.00 51.25 190 LYS A O 1
ATOM 1439 N N . PRO A 1 191 ? 7.711 12.187 -11.643 1.00 55.78 191 PRO A N 1
ATOM 1440 C CA . PRO A 1 191 ? 6.928 11.485 -12.647 1.00 55.78 191 PRO A CA 1
ATOM 1441 C C . PRO A 1 191 ? 5.686 12.333 -12.938 1.00 55.78 191 PRO A C 1
ATOM 1443 O O . PRO A 1 191 ? 4.792 12.448 -12.100 1.00 55.78 191 PRO A O 1
ATOM 1446 N N . GLU A 1 192 ? 5.662 12.998 -14.086 1.00 50.81 192 GLU A N 1
ATOM 1447 C CA . GLU A 1 192 ? 4.447 13.608 -14.603 1.00 50.81 192 GLU A CA 1
ATOM 1448 C C . GLU A 1 192 ? 3.758 12.531 -15.426 1.00 50.81 192 GLU A C 1
ATOM 1450 O O . GLU A 1 192 ? 4.344 12.014 -16.373 1.00 50.81 192 GLU A O 1
ATOM 1455 N N . THR A 1 193 ? 2.545 12.142 -15.030 1.00 49.94 193 THR A N 1
ATOM 1456 C CA . THR A 1 193 ? 1.704 11.268 -15.847 1.00 49.94 193 THR A CA 1
ATOM 1457 C C . THR A 1 193 ? 1.244 12.094 -17.050 1.00 49.94 193 THR A C 1
ATOM 1459 O O . THR A 1 193 ? 0.462 13.034 -16.855 1.00 49.94 193 THR A O 1
ATOM 1462 N N . PRO A 1 194 ? 1.700 11.829 -18.285 1.00 46.78 194 PRO A N 1
ATOM 1463 C CA . PRO A 1 194 ? 1.121 12.470 -19.448 1.00 46.78 194 PRO A CA 1
ATOM 1464 C C . PRO A 1 194 ? -0.386 12.242 -19.498 1.00 46.78 194 PRO A C 1
ATOM 1466 O O . PRO A 1 194 ? -0.920 11.184 -19.159 1.00 46.78 194 PRO A O 1
ATOM 1469 N N . SER A 1 195 ? -1.078 13.306 -19.880 1.00 38.28 195 SER A N 1
ATOM 1470 C CA . SER A 1 195 ? -2.530 13.343 -19.938 1.00 38.28 195 SER A CA 1
ATOM 1471 C C . SER A 1 195 ? -3.012 12.526 -21.137 1.00 38.28 195 SER A C 1
ATOM 1473 O O . SER A 1 195 ? -2.841 12.942 -22.276 1.00 38.28 195 SER A O 1
ATOM 1475 N N . GLY A 1 196 ? -3.637 11.378 -20.869 1.00 47.97 196 GLY A N 1
ATOM 1476 C CA . GLY A 1 196 ? -4.112 10.430 -21.884 1.00 47.97 196 GLY A CA 1
ATOM 1477 C C . GLY A 1 196 ? -3.133 9.264 -22.001 1.00 47.97 196 GLY A C 1
ATOM 1478 O O . GLY A 1 196 ? -1.963 9.444 -22.284 1.00 47.97 196 GLY A O 1
ATOM 1479 N N . THR A 1 197 ? -3.518 8.020 -21.745 1.00 52.34 197 THR A N 1
ATOM 1480 C CA . THR A 1 197 ? -4.405 7.277 -22.652 1.00 52.34 197 THR A CA 1
ATOM 1481 C C . THR A 1 197 ? -5.056 6.047 -21.995 1.00 52.34 197 THR A C 1
ATOM 1483 O O . THR A 1 197 ? -5.861 5.377 -22.635 1.00 52.34 197 THR A O 1
ATOM 1486 N N . ALA A 1 198 ? -4.812 5.771 -20.706 1.00 58.47 198 ALA A N 1
ATOM 1487 C CA . ALA A 1 198 ? -5.484 4.686 -19.984 1.00 58.47 198 ALA A CA 1
ATOM 1488 C C . ALA A 1 198 ? -5.895 5.110 -18.569 1.00 58.47 198 ALA A C 1
ATOM 1490 O O . ALA A 1 198 ? -5.062 5.444 -17.733 1.00 58.47 198 ALA A O 1
ATOM 1491 N N . VAL A 1 199 ? -7.200 5.075 -18.293 1.00 64.06 199 VAL A N 1
ATOM 1492 C CA . VAL A 1 199 ? -7.728 5.255 -16.935 1.00 64.06 199 VAL A CA 1
ATOM 1493 C C . VAL A 1 199 ? -7.550 3.933 -16.182 1.00 64.06 199 VAL A C 1
ATOM 1495 O O . VAL A 1 199 ? -8.007 2.904 -16.695 1.00 64.06 199 VAL A O 1
ATOM 1498 N N . PRO A 1 200 ? -6.937 3.916 -14.981 1.00 71.62 200 PRO A N 1
ATOM 1499 C CA . PRO A 1 200 ? -6.865 2.700 -14.182 1.00 71.62 200 PRO A CA 1
ATOM 1500 C C . PRO A 1 200 ? -8.262 2.100 -13.985 1.00 71.62 200 PRO A C 1
ATOM 1502 O O . PRO A 1 200 ? -9.225 2.808 -13.693 1.00 71.62 200 PRO A O 1
ATOM 1505 N N . ARG A 1 201 ? -8.397 0.781 -14.148 1.00 75.00 201 ARG A N 1
ATOM 1506 C CA . ARG A 1 201 ? -9.710 0.110 -14.070 1.00 75.00 201 ARG A CA 1
ATOM 1507 C C . ARG A 1 201 ? -10.297 0.101 -12.658 1.00 75.00 201 ARG A C 1
ATOM 1509 O O . ARG A 1 201 ? -11.512 0.075 -12.491 1.00 75.00 201 ARG A O 1
ATOM 1516 N N . MET A 1 202 ? -9.426 0.096 -11.654 1.00 86.38 202 MET A N 1
ATOM 1517 C CA . MET A 1 202 ? -9.761 -0.141 -10.254 1.00 86.38 202 MET A CA 1
ATOM 1518 C C . MET A 1 202 ? -9.288 1.025 -9.393 1.00 86.38 202 MET A C 1
ATOM 1520 O O . MET A 1 202 ? -8.280 1.659 -9.697 1.00 86.38 202 MET A O 1
ATOM 1524 N N . THR A 1 203 ? -9.991 1.289 -8.289 1.00 91.38 203 THR A N 1
ATOM 1525 C CA . THR A 1 203 ? -9.537 2.270 -7.292 1.00 91.38 203 THR A CA 1
ATOM 1526 C C . THR A 1 203 ? -8.172 1.869 -6.729 1.00 91.38 203 THR A C 1
ATOM 1528 O O . THR A 1 203 ? -7.765 0.703 -6.811 1.00 91.38 203 THR A O 1
ATOM 1531 N N . VAL A 1 204 ? -7.460 2.816 -6.116 1.00 91.06 204 VAL A N 1
ATOM 1532 C CA . VAL A 1 204 ? -6.163 2.538 -5.480 1.00 91.06 204 VAL A CA 1
ATOM 1533 C C . VAL A 1 204 ? -6.310 1.440 -4.420 1.00 91.06 204 VAL A C 1
ATOM 1535 O O . VAL A 1 204 ? -5.535 0.483 -4.417 1.00 91.06 204 VAL A O 1
ATOM 1538 N N . ARG A 1 205 ? -7.358 1.508 -3.582 1.00 92.38 205 ARG A N 1
ATOM 1539 C CA . ARG A 1 205 ? -7.639 0.471 -2.575 1.00 92.38 205 ARG A CA 1
ATOM 1540 C C . ARG A 1 205 ? -7.886 -0.893 -3.212 1.00 92.38 205 ARG A C 1
ATOM 1542 O O . ARG A 1 205 ? -7.329 -1.891 -2.760 1.00 92.38 205 ARG A O 1
ATOM 1549 N N . ALA A 1 206 ? -8.714 -0.950 -4.252 1.00 92.00 206 ALA A N 1
ATOM 1550 C CA . ALA A 1 206 ? -9.051 -2.214 -4.896 1.00 92.00 206 ALA A CA 1
ATOM 1551 C C . ALA A 1 206 ? -7.840 -2.833 -5.616 1.00 92.00 206 ALA A C 1
ATOM 1553 O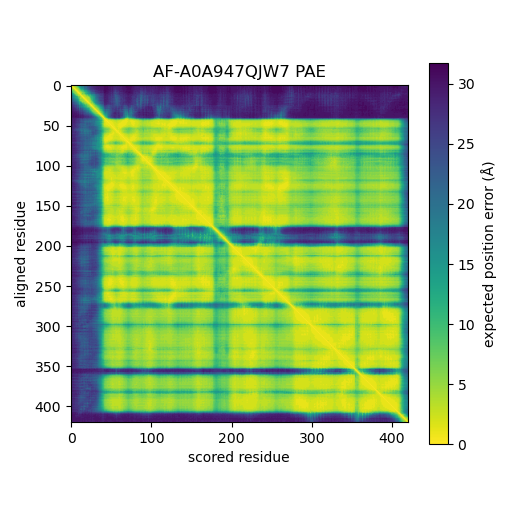 O . ALA A 1 206 ? -7.651 -4.046 -5.555 1.00 92.00 206 ALA A O 1
ATOM 1554 N N . SER A 1 207 ? -6.980 -2.001 -6.208 1.00 92.25 207 SER A N 1
ATOM 1555 C CA . SER A 1 207 ? -5.727 -2.434 -6.837 1.00 92.25 207 SER A CA 1
ATOM 1556 C C . SER A 1 207 ? -4.768 -3.052 -5.816 1.00 92.25 207 SER A C 1
ATOM 1558 O O . SER A 1 207 ? -4.252 -4.143 -6.036 1.00 92.25 207 SER A O 1
ATOM 1560 N N . ILE A 1 208 ? -4.588 -2.411 -4.656 1.00 91.69 208 ILE A N 1
ATOM 1561 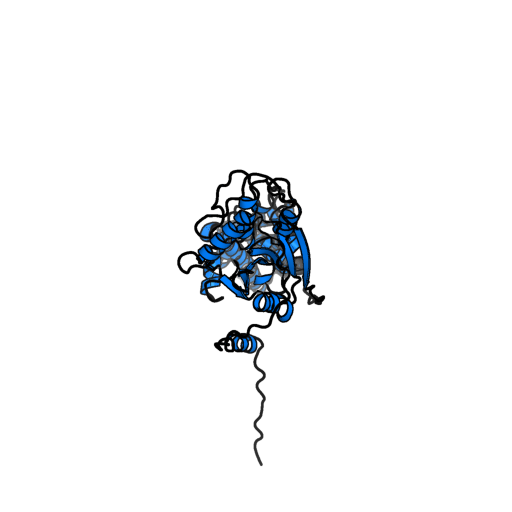C CA . ILE A 1 208 ? -3.758 -2.964 -3.577 1.00 91.69 208 ILE A CA 1
ATOM 1562 C C . ILE A 1 208 ? -4.322 -4.284 -3.057 1.00 91.69 208 ILE A C 1
ATOM 1564 O O . ILE A 1 208 ? -3.568 -5.234 -2.874 1.00 91.69 208 ILE A O 1
ATOM 1568 N N . LYS A 1 209 ? -5.637 -4.373 -2.836 1.00 91.50 209 LYS A N 1
ATOM 1569 C CA . LYS A 1 209 ? -6.256 -5.624 -2.380 1.00 91.50 209 LYS A CA 1
ATOM 1570 C C . LYS A 1 209 ? -6.027 -6.773 -3.355 1.00 91.50 209 LYS A C 1
ATOM 1572 O O . LYS A 1 209 ? -5.721 -7.870 -2.905 1.00 91.50 209 LYS A O 1
ATOM 1577 N N . GLY A 1 210 ? -6.134 -6.513 -4.660 1.00 90.19 210 GLY A N 1
ATOM 1578 C CA . GLY A 1 210 ? -5.838 -7.511 -5.689 1.00 90.19 210 GLY A CA 1
ATOM 1579 C C . GLY A 1 210 ? -4.408 -8.042 -5.581 1.00 90.19 210 GLY A C 1
ATOM 1580 O O . GLY A 1 210 ? -4.202 -9.248 -5.537 1.00 90.19 210 GLY A O 1
ATOM 1581 N N . VAL A 1 211 ? -3.441 -7.135 -5.431 1.00 90.19 211 VAL A N 1
ATOM 1582 C CA . VAL A 1 211 ? -2.006 -7.456 -5.337 1.00 90.19 211 VAL A CA 1
ATOM 1583 C C . VAL A 1 211 ? -1.654 -8.202 -4.047 1.00 90.19 211 VAL A C 1
ATOM 1585 O O . VAL A 1 211 ? -0.833 -9.116 -4.050 1.00 90.19 211 VAL A O 1
ATOM 1588 N N . LEU A 1 212 ? -2.273 -7.826 -2.926 1.00 89.00 212 LEU A N 1
ATOM 1589 C CA . LEU A 1 212 ? -2.029 -8.468 -1.634 1.00 89.00 212 LEU A CA 1
ATOM 1590 C C . LEU A 1 212 ? -2.663 -9.861 -1.524 1.00 89.00 212 LEU A C 1
ATOM 1592 O O . LEU A 1 212 ? -2.253 -10.631 -0.651 1.00 89.00 212 LEU A O 1
ATOM 1596 N N . GLY A 1 213 ? -3.626 -10.188 -2.392 1.00 85.56 213 GLY A N 1
ATOM 1597 C CA . GLY A 1 213 ? -4.279 -11.493 -2.445 1.00 85.56 213 GLY A CA 1
ATOM 1598 C C . GLY A 1 213 ? -4.796 -11.943 -1.076 1.00 85.56 213 GLY A C 1
ATOM 1599 O O . GLY A 1 213 ? -5.451 -11.186 -0.362 1.00 85.56 213 GLY A O 1
ATOM 1600 N N . GLU A 1 214 ? -4.449 -13.169 -0.681 1.00 84.62 214 GLU A N 1
ATOM 1601 C CA . GLU A 1 214 ? -4.891 -13.813 0.570 1.00 84.62 214 GLU A CA 1
ATOM 1602 C C . GLU A 1 214 ? -4.125 -13.353 1.831 1.00 84.62 214 GLU A C 1
ATOM 1604 O O . GLU A 1 214 ? -4.186 -13.982 2.890 1.00 84.62 214 GLU A O 1
ATOM 1609 N N . ARG A 1 215 ? -3.366 -12.250 1.766 1.00 88.19 215 ARG A N 1
ATOM 1610 C CA . ARG A 1 215 ? -2.640 -11.700 2.926 1.00 88.19 215 ARG A CA 1
ATOM 1611 C C . ARG A 1 215 ? -3.562 -10.854 3.797 1.00 88.19 215 ARG A C 1
ATOM 1613 O O . ARG A 1 215 ? -3.316 -9.663 3.990 1.00 88.19 215 ARG A O 1
ATOM 1620 N N . ASP A 1 216 ? -4.590 -11.475 4.367 1.00 91.06 216 ASP A N 1
ATOM 1621 C CA . ASP A 1 216 ? -5.680 -10.797 5.081 1.00 91.06 216 ASP A CA 1
ATOM 1622 C C . ASP A 1 216 ? -5.198 -9.792 6.139 1.00 91.06 216 ASP A C 1
ATOM 1624 O O . ASP A 1 216 ? -5.727 -8.688 6.250 1.00 91.06 216 ASP A O 1
ATOM 1628 N N . TRP A 1 217 ? -4.164 -10.136 6.914 1.00 92.44 217 TRP A N 1
ATOM 1629 C CA . TRP A 1 217 ? -3.597 -9.228 7.919 1.00 92.44 217 TRP A CA 1
ATOM 1630 C C . TRP A 1 217 ? -2.921 -8.002 7.311 1.00 92.44 217 TRP A C 1
ATOM 1632 O O . TRP A 1 217 ? -3.025 -6.911 7.869 1.00 92.44 217 TRP A O 1
ATOM 1642 N N . LEU A 1 218 ? -2.238 -8.166 6.178 1.00 90.56 218 LEU A N 1
ATOM 1643 C CA . LEU A 1 218 ? -1.611 -7.049 5.482 1.00 90.56 218 LEU A CA 1
ATOM 1644 C C . LEU A 1 218 ? -2.676 -6.164 4.829 1.00 90.56 218 LEU A C 1
ATOM 1646 O O . LEU A 1 218 ? -2.603 -4.944 4.955 1.00 90.56 218 LEU A O 1
ATOM 1650 N N . VAL A 1 219 ? -3.709 -6.774 4.238 1.00 91.88 219 VAL A N 1
ATOM 1651 C CA . VAL A 1 219 ? -4.894 -6.061 3.741 1.00 91.88 219 VAL A CA 1
ATOM 1652 C C . VAL A 1 219 ? -5.541 -5.253 4.863 1.00 91.88 219 VAL A C 1
ATOM 1654 O O . VAL A 1 219 ? -5.791 -4.068 4.676 1.00 91.88 219 VAL A O 1
ATOM 1657 N N . PHE A 1 220 ? -5.740 -5.844 6.044 1.00 93.50 220 PHE A N 1
ATOM 1658 C CA . PHE A 1 220 ? -6.309 -5.152 7.200 1.00 93.50 220 PHE A CA 1
ATOM 1659 C C . PHE A 1 220 ? -5.469 -3.943 7.641 1.00 93.50 220 PHE A C 1
ATOM 1661 O O . PHE A 1 220 ? -6.017 -2.865 7.869 1.00 93.50 220 PHE A O 1
ATOM 1668 N N . VAL A 1 221 ? -4.143 -4.092 7.745 1.00 92.25 221 VAL A N 1
ATOM 1669 C CA . VAL A 1 221 ? -3.250 -2.987 8.136 1.00 92.25 221 VAL A CA 1
ATOM 1670 C C . VAL A 1 221 ? -3.301 -1.853 7.114 1.00 92.25 221 VAL A C 1
ATOM 1672 O O . VAL A 1 221 ? -3.448 -0.692 7.498 1.00 92.25 221 VAL A O 1
ATOM 1675 N N . VAL A 1 222 ? -3.218 -2.176 5.823 1.00 91.00 222 VAL A N 1
ATOM 1676 C CA . VAL A 1 222 ? -3.304 -1.183 4.747 1.00 91.00 222 VAL A CA 1
ATOM 1677 C C . VAL A 1 222 ? -4.671 -0.498 4.756 1.00 91.00 222 VAL A C 1
ATOM 1679 O O . VAL A 1 222 ? -4.742 0.731 4.719 1.00 91.00 222 VAL A O 1
ATOM 1682 N N . ASP A 1 223 ? -5.756 -1.260 4.907 1.00 91.81 223 ASP A N 1
ATOM 1683 C CA . ASP A 1 223 ? -7.105 -0.703 4.952 1.00 91.81 223 ASP A CA 1
ATOM 1684 C C . ASP A 1 223 ? -7.301 0.267 6.118 1.00 91.81 223 ASP A C 1
ATOM 1686 O O . ASP A 1 223 ? -7.999 1.275 5.977 1.00 91.81 223 ASP A O 1
ATOM 1690 N N . MET A 1 224 ? -6.668 -0.029 7.253 1.00 92.56 224 MET A N 1
ATOM 1691 C CA . MET A 1 224 ? -6.697 0.808 8.441 1.00 92.56 224 MET A CA 1
ATOM 1692 C C . MET A 1 224 ? -5.946 2.127 8.233 1.00 92.56 224 MET A C 1
ATOM 1694 O O . MET A 1 224 ? -6.424 3.163 8.697 1.00 92.56 224 MET A O 1
ATOM 1698 N N . LEU A 1 225 ? -4.813 2.106 7.520 1.00 92.12 225 LEU A N 1
ATOM 1699 C CA . LEU A 1 225 ? -3.986 3.286 7.239 1.00 92.12 225 LEU A CA 1
ATOM 1700 C C . LEU A 1 225 ? -4.592 4.214 6.178 1.00 92.12 225 LEU A C 1
ATOM 1702 O O . LEU A 1 225 ? -4.437 5.431 6.279 1.00 92.12 225 LEU A O 1
ATOM 1706 N N . MET A 1 226 ? -5.313 3.669 5.200 1.00 92.31 226 MET A N 1
ATOM 1707 C CA . MET A 1 226 ? -5.806 4.431 4.051 1.00 92.31 226 MET A CA 1
ATOM 1708 C C . MET A 1 226 ? -7.192 5.052 4.277 1.00 92.31 226 MET A C 1
ATOM 1710 O O . MET A 1 226 ? -8.129 4.379 4.711 1.00 92.31 226 MET A O 1
ATOM 1714 N N . GLY A 1 227 ? -7.334 6.328 3.918 1.00 94.75 227 GLY A N 1
ATOM 1715 C CA . GLY A 1 227 ? -8.566 7.115 3.994 1.00 94.75 227 GLY A CA 1
ATOM 1716 C C . GLY A 1 227 ? -9.457 7.023 2.742 1.00 94.75 227 GLY A C 1
ATOM 1717 O O . GLY A 1 227 ? -9.276 6.138 1.909 1.00 94.75 227 GLY A O 1
ATOM 1718 N N . PRO A 1 228 ? -10.445 7.919 2.579 1.00 94.44 228 PRO A N 1
ATOM 1719 C CA . PRO A 1 228 ? -11.366 7.924 1.434 1.00 94.44 228 PRO A CA 1
ATOM 1720 C C . PRO A 1 228 ? -10.723 8.274 0.085 1.00 94.44 228 PRO A C 1
ATOM 1722 O O . PRO A 1 228 ? -11.236 7.883 -0.963 1.00 94.44 228 PRO A O 1
ATOM 1725 N N . ASN A 1 229 ? -9.589 8.979 0.076 1.00 91.94 229 ASN A N 1
ATOM 1726 C CA . ASN A 1 229 ? -8.942 9.426 -1.165 1.00 91.94 229 ASN A CA 1
ATOM 1727 C C . ASN A 1 229 ? -8.556 8.272 -2.101 1.00 91.94 229 ASN A C 1
ATOM 1729 O O . ASN A 1 229 ? -8.455 8.470 -3.308 1.00 91.94 229 ASN A O 1
ATOM 1733 N N . VAL A 1 230 ? -8.385 7.064 -1.564 1.00 91.81 230 VAL A N 1
ATOM 1734 C CA . VAL A 1 230 ? -7.993 5.866 -2.324 1.00 91.81 230 VAL A CA 1
ATOM 1735 C C . VAL A 1 230 ? -9.185 5.034 -2.800 1.00 91.81 230 VAL A C 1
ATOM 1737 O O . VAL A 1 230 ? -9.008 4.060 -3.532 1.00 91.81 230 VAL A O 1
ATOM 1740 N N . ASP A 1 231 ? -10.393 5.412 -2.374 1.00 92.81 231 ASP A N 1
ATOM 1741 C CA . ASP A 1 231 ? -11.672 4.824 -2.777 1.00 92.81 231 ASP A CA 1
ATOM 1742 C C . ASP A 1 231 ? -12.332 5.613 -3.925 1.00 92.81 231 ASP A C 1
ATOM 1744 O O . ASP A 1 231 ? -13.342 5.176 -4.480 1.00 92.81 231 ASP A O 1
ATOM 1748 N N . ARG A 1 232 ? -11.767 6.766 -4.321 1.00 90.75 232 ARG A N 1
ATOM 1749 C CA . ARG A 1 232 ? -12.290 7.563 -5.438 1.00 90.75 232 ARG A CA 1
ATOM 1750 C C . ARG A 1 232 ? -12.144 6.827 -6.768 1.00 90.75 232 ARG A C 1
ATOM 1752 O O . ARG A 1 232 ? -11.232 6.022 -6.965 1.00 90.75 232 ARG A O 1
ATOM 1759 N N . LYS A 1 233 ? -13.022 7.165 -7.713 1.00 89.00 233 LYS A N 1
ATOM 1760 C CA . LYS A 1 233 ? -12.919 6.668 -9.088 1.00 89.00 233 LYS A CA 1
ATOM 1761 C C . LYS A 1 233 ? -11.594 7.129 -9.711 1.00 89.00 233 LYS A C 1
ATOM 1763 O O . LYS A 1 233 ? -11.261 8.312 -9.564 1.00 89.00 233 LYS A O 1
ATOM 1768 N N . PRO A 1 234 ? -10.864 6.231 -10.392 1.00 85.38 234 PRO A N 1
ATOM 1769 C CA . PRO A 1 234 ? -9.654 6.616 -11.090 1.00 85.38 234 PRO A CA 1
ATOM 1770 C C . PRO A 1 234 ? -9.931 7.611 -12.216 1.00 85.38 234 PRO A C 1
ATOM 1772 O O . PRO A 1 234 ? -11.006 7.611 -12.820 1.00 85.38 234 PRO A O 1
ATOM 1775 N N . THR A 1 235 ? -8.942 8.444 -12.505 1.00 84.19 235 THR A N 1
ATOM 1776 C CA . THR A 1 235 ? -8.942 9.415 -13.602 1.00 84.19 235 THR A CA 1
ATOM 1777 C C . THR A 1 235 ? -7.720 9.201 -14.490 1.00 84.19 235 THR A C 1
ATOM 1779 O O . THR A 1 235 ? -6.769 8.538 -14.088 1.00 84.19 235 THR A O 1
ATOM 1782 N N . ALA A 1 236 ? -7.724 9.774 -15.695 1.00 75.25 236 ALA A N 1
ATOM 1783 C CA . ALA A 1 236 ? -6.604 9.649 -16.632 1.00 75.25 236 ALA A CA 1
ATOM 1784 C C . ALA A 1 236 ? -5.291 10.282 -16.127 1.00 75.25 236 ALA A C 1
ATOM 1786 O O . ALA A 1 236 ? -4.239 9.980 -16.671 1.00 75.25 236 ALA A O 1
ATOM 1787 N N . GLY A 1 237 ? -5.349 11.155 -15.113 1.00 75.38 237 GLY A N 1
ATOM 1788 C CA . GLY A 1 237 ? -4.160 11.737 -14.482 1.00 75.38 237 GLY A CA 1
ATOM 1789 C C . GLY A 1 237 ? -3.586 10.900 -13.335 1.00 75.38 237 GLY A C 1
ATOM 1790 O O . GLY A 1 237 ? -2.554 11.268 -12.776 1.00 75.38 237 GLY A O 1
ATOM 1791 N N . ASP A 1 238 ? -4.241 9.799 -12.955 1.00 82.88 238 ASP A N 1
ATOM 1792 C CA . ASP A 1 238 ? -3.745 8.946 -11.878 1.00 82.88 238 ASP A CA 1
ATOM 1793 C C . ASP A 1 238 ? -2.530 8.141 -12.335 1.00 82.88 238 ASP A C 1
ATOM 1795 O O . ASP A 1 238 ? -2.508 7.581 -13.429 1.00 82.88 238 ASP A O 1
ATOM 1799 N N . ALA A 1 239 ? -1.517 8.077 -11.474 1.00 83.81 239 ALA A N 1
ATOM 1800 C CA . ALA A 1 239 ? -0.270 7.398 -11.780 1.00 83.81 239 ALA A CA 1
ATOM 1801 C C . ALA A 1 239 ? -0.457 5.876 -11.909 1.00 83.81 239 ALA A C 1
ATOM 1803 O O . ALA A 1 239 ? -1.190 5.247 -11.140 1.00 83.81 239 ALA A O 1
ATOM 1804 N N . ILE A 1 240 ? 0.286 5.276 -12.840 1.00 89.50 240 ILE A N 1
ATOM 1805 C CA . ILE A 1 240 ? 0.480 3.826 -12.925 1.00 89.50 240 ILE A CA 1
ATOM 1806 C C . ILE A 1 240 ? 1.532 3.441 -11.883 1.00 89.50 240 ILE A C 1
ATOM 1808 O O . ILE A 1 240 ? 2.727 3.641 -12.094 1.00 89.50 240 ILE A O 1
ATOM 1812 N N . PHE A 1 241 ? 1.092 2.921 -10.737 1.00 91.31 241 PHE A N 1
ATOM 1813 C CA . PHE A 1 241 ? 1.978 2.677 -9.592 1.00 91.31 241 PHE A CA 1
ATOM 1814 C C . PHE A 1 241 ? 2.293 1.194 -9.359 1.00 91.31 241 PHE A C 1
ATOM 1816 O O . PHE A 1 241 ? 3.240 0.888 -8.631 1.00 91.31 241 PHE A O 1
ATOM 1823 N N . LEU A 1 242 ? 1.555 0.267 -9.979 1.00 93.62 242 LEU A N 1
ATOM 1824 C CA . LEU A 1 242 ? 1.795 -1.176 -9.852 1.00 93.62 242 LEU A CA 1
ATOM 1825 C C . LEU A 1 242 ? 2.470 -1.771 -11.098 1.00 93.62 242 LEU A C 1
ATOM 1827 O O . LEU A 1 242 ? 2.046 -1.449 -12.209 1.00 93.62 242 LEU A O 1
ATOM 1831 N N . PRO A 1 243 ? 3.435 -2.696 -10.936 1.00 94.94 243 PRO A N 1
ATOM 1832 C CA . PRO A 1 243 ? 4.120 -3.359 -12.051 1.00 94.94 243 PRO A CA 1
ATOM 1833 C C . PRO A 1 243 ? 3.171 -3.979 -13.082 1.00 94.94 243 PRO A C 1
ATOM 1835 O O . PRO A 1 243 ? 3.329 -3.763 -14.278 1.00 94.94 243 PRO A O 1
ATOM 1838 N N . GLU A 1 244 ? 2.134 -4.688 -12.627 1.00 93.00 244 GLU A N 1
ATOM 1839 C CA . GLU A 1 244 ? 1.138 -5.302 -13.517 1.00 93.00 244 GLU A CA 1
ATOM 1840 C C . GLU A 1 244 ? 0.313 -4.260 -14.282 1.00 93.00 244 GLU A C 1
ATOM 1842 O O . GLU A 1 244 ? 0.050 -4.439 -15.465 1.00 93.00 244 GLU A O 1
ATOM 1847 N N . GLN A 1 245 ? -0.027 -3.124 -13.657 1.00 92.50 245 GLN A N 1
ATOM 1848 C CA . GLN A 1 245 ? -0.721 -2.040 -14.362 1.00 92.50 245 GLN A CA 1
ATOM 1849 C C . GLN A 1 245 ? 0.145 -1.461 -15.486 1.00 92.50 245 GLN A C 1
ATOM 1851 O O . GLN A 1 245 ? -0.381 -1.094 -16.534 1.00 92.50 245 GLN A O 1
ATOM 1856 N N . LEU A 1 246 ? 1.460 -1.363 -15.268 1.00 93.81 246 LEU A N 1
ATOM 1857 C CA . LEU A 1 246 ? 2.386 -0.884 -16.287 1.00 93.81 246 LEU A CA 1
ATOM 1858 C C . LEU A 1 246 ? 2.585 -1.907 -17.402 1.00 93.81 246 LEU A C 1
ATOM 1860 O O . LEU A 1 246 ? 2.636 -1.515 -18.561 1.00 93.81 246 LEU A O 1
ATOM 1864 N N . MET A 1 247 ? 2.658 -3.191 -17.059 1.00 94.62 247 MET A N 1
ATOM 1865 C CA . MET A 1 247 ? 2.724 -4.283 -18.027 1.00 94.62 247 MET A CA 1
ATOM 1866 C C . MET A 1 247 ? 1.502 -4.273 -18.957 1.00 94.62 247 MET A C 1
ATOM 1868 O O . MET A 1 247 ? 1.652 -4.270 -20.179 1.00 94.62 247 MET A O 1
ATOM 1872 N N . ASP A 1 248 ? 0.300 -4.179 -18.378 1.00 92.38 248 ASP A N 1
ATOM 1873 C CA . ASP A 1 248 ? -0.965 -4.087 -19.115 1.00 92.38 248 ASP A CA 1
ATOM 1874 C C . ASP A 1 248 ? -1.042 -2.816 -19.970 1.00 92.38 248 ASP A C 1
ATOM 1876 O O . ASP A 1 248 ? -1.523 -2.846 -21.104 1.00 92.38 248 ASP A O 1
ATOM 1880 N N . TRP A 1 249 ? -0.584 -1.682 -19.428 1.00 91.81 249 TRP A N 1
ATOM 1881 C CA . TRP A 1 249 ? -0.526 -0.429 -20.176 1.00 91.81 249 TRP A CA 1
ATOM 1882 C C . TRP A 1 249 ? 0.437 -0.534 -21.359 1.00 91.81 249 TRP A C 1
ATOM 1884 O O . TRP A 1 249 ? 0.068 -0.137 -22.460 1.00 91.81 249 TRP A O 1
ATOM 1894 N N . ALA A 1 250 ? 1.633 -1.091 -21.154 1.00 92.38 250 ALA A N 1
ATOM 1895 C CA . ALA A 1 250 ? 2.649 -1.221 -22.192 1.00 92.38 250 ALA A CA 1
ATOM 1896 C C . ALA A 1 250 ? 2.173 -2.136 -23.326 1.00 92.38 250 ALA A C 1
ATOM 1898 O O . ALA A 1 250 ? 2.355 -1.796 -24.491 1.00 92.38 250 ALA A O 1
ATOM 1899 N N . GLU A 1 251 ? 1.495 -3.239 -22.992 1.00 92.38 251 GLU A N 1
ATOM 1900 C CA . GLU A 1 251 ? 0.899 -4.162 -23.968 1.00 92.38 251 GLU A CA 1
ATOM 1901 C C . GLU A 1 251 ? -0.141 -3.462 -24.864 1.00 92.38 251 GLU A C 1
ATOM 1903 O O . GLU A 1 251 ? -0.251 -3.751 -26.054 1.00 92.38 251 GLU A O 1
ATOM 1908 N N . ALA A 1 252 ? -0.902 -2.518 -24.300 1.00 89.56 252 ALA A N 1
ATOM 1909 C CA . ALA A 1 252 ? -1.925 -1.762 -25.021 1.00 89.56 252 ALA A CA 1
ATOM 1910 C C . ALA A 1 252 ? -1.396 -0.492 -25.714 1.00 89.56 252 ALA A C 1
ATOM 1912 O O . ALA A 1 252 ? -2.104 0.088 -26.541 1.00 89.56 252 ALA A O 1
ATOM 1913 N N . ALA A 1 253 ? -0.200 -0.023 -25.356 1.00 88.38 253 ALA A N 1
ATOM 1914 C CA . ALA A 1 253 ? 0.344 1.242 -25.828 1.00 88.38 253 ALA A CA 1
ATOM 1915 C C . ALA A 1 253 ? 0.847 1.152 -27.275 1.00 88.38 253 ALA A C 1
ATOM 1917 O O . ALA A 1 253 ? 1.332 0.118 -27.742 1.00 88.38 253 ALA A O 1
ATOM 1918 N N . THR A 1 254 ? 0.780 2.283 -27.976 1.00 84.88 254 THR A N 1
ATOM 1919 C CA . THR A 1 254 ? 1.323 2.442 -29.327 1.00 84.88 254 THR A CA 1
ATOM 1920 C C . THR A 1 254 ? 2.221 3.667 -29.408 1.00 84.88 254 THR A C 1
ATOM 1922 O O . THR A 1 254 ? 1.878 4.704 -28.847 1.00 84.88 254 THR A O 1
ATOM 1925 N N . VAL A 1 255 ? 3.320 3.565 -30.149 1.00 81.38 255 VAL A N 1
ATOM 1926 C CA . VAL A 1 255 ? 4.253 4.653 -30.459 1.00 81.38 255 VAL A CA 1
ATOM 1927 C C . VAL A 1 255 ? 4.265 4.846 -31.972 1.00 81.38 255 VAL A C 1
ATOM 1929 O O . VAL A 1 255 ? 4.504 3.889 -32.706 1.00 81.38 255 VAL A O 1
ATOM 1932 N N . GLU A 1 256 ? 3.944 6.052 -32.452 1.00 80.06 256 GLU A N 1
ATOM 1933 C CA . GLU A 1 256 ? 3.863 6.364 -33.895 1.00 80.06 256 GLU A CA 1
ATOM 1934 C C . GLU A 1 256 ? 2.983 5.371 -34.691 1.00 80.06 256 GLU A C 1
ATOM 1936 O O . GLU A 1 256 ? 3.298 4.960 -35.809 1.00 80.06 256 GLU A O 1
ATOM 1941 N N . GLY A 1 257 ? 1.883 4.912 -34.084 1.00 80.75 257 GLY A N 1
ATOM 1942 C CA . GLY A 1 257 ? 0.959 3.947 -34.691 1.00 80.75 257 GLY A CA 1
ATOM 1943 C C . GLY A 1 257 ? 1.437 2.486 -34.711 1.00 80.75 257 GLY A C 1
ATOM 1944 O O . GLY A 1 257 ? 0.707 1.627 -35.205 1.00 80.75 257 GLY A O 1
ATOM 1945 N N . ARG A 1 258 ? 2.617 2.173 -34.158 1.00 86.81 258 ARG A N 1
ATOM 1946 C CA . ARG A 1 258 ? 3.111 0.801 -33.939 1.00 86.81 258 ARG A CA 1
ATOM 1947 C C . ARG A 1 258 ? 2.915 0.388 -32.485 1.00 86.81 258 ARG A C 1
ATOM 1949 O O . ARG A 1 258 ? 2.926 1.240 -31.606 1.00 86.81 258 ARG A O 1
ATOM 1956 N N . SER A 1 259 ? 2.718 -0.901 -32.211 1.00 91.00 259 SER A N 1
ATOM 1957 C CA . SER A 1 259 ? 2.635 -1.384 -30.823 1.00 91.00 259 SER A CA 1
ATOM 1958 C C . SER A 1 259 ? 3.959 -1.141 -30.094 1.00 91.00 259 SER A C 1
ATOM 1960 O O . SER A 1 259 ? 5.018 -1.397 -30.661 1.00 91.00 259 SER A O 1
ATOM 1962 N N . LEU A 1 260 ? 3.900 -0.658 -28.848 1.00 92.56 260 LEU A N 1
ATOM 1963 C CA . LEU A 1 260 ? 5.089 -0.440 -28.019 1.00 92.56 260 LEU A CA 1
ATOM 1964 C C . LEU A 1 260 ? 5.789 -1.761 -27.674 1.00 92.56 260 LEU A C 1
ATOM 1966 O O . LEU A 1 260 ? 7.008 -1.787 -27.518 1.00 92.56 260 LEU A O 1
ATOM 1970 N N . VAL A 1 261 ? 5.035 -2.852 -27.535 1.00 94.88 261 VAL A N 1
ATOM 1971 C CA . VAL A 1 261 ? 5.562 -4.164 -27.153 1.00 94.88 261 VAL A CA 1
ATOM 1972 C C . VAL A 1 261 ? 5.655 -5.052 -28.386 1.00 94.88 261 VAL A C 1
ATOM 1974 O O . VAL A 1 261 ? 4.661 -5.388 -29.022 1.00 94.88 261 VAL A O 1
ATOM 1977 N N . ARG A 1 262 ? 6.880 -5.470 -28.712 1.00 94.94 262 ARG A N 1
ATOM 1978 C CA . ARG A 1 262 ? 7.167 -6.399 -29.809 1.00 94.94 262 ARG A CA 1
ATOM 1979 C C . ARG A 1 262 ? 6.822 -7.838 -29.433 1.00 94.94 262 ARG A C 1
ATOM 1981 O O . ARG A 1 262 ? 6.318 -8.592 -30.260 1.00 94.94 262 ARG A O 1
ATOM 1988 N N . ALA A 1 263 ? 7.178 -8.242 -28.215 1.00 96.25 263 ALA A N 1
ATOM 1989 C CA . ALA A 1 263 ? 6.979 -9.601 -27.729 1.00 96.25 263 ALA A CA 1
ATOM 1990 C C . ALA A 1 263 ? 6.964 -9.653 -26.201 1.00 96.25 263 ALA A C 1
ATOM 1992 O O . ALA A 1 263 ? 7.799 -9.025 -25.550 1.00 96.25 263 ALA A O 1
ATOM 1993 N N . THR A 1 264 ? 6.092 -10.497 -25.656 1.00 97.44 264 THR A N 1
ATOM 1994 C CA . THR A 1 264 ? 5.977 -10.761 -24.219 1.00 97.44 264 THR A CA 1
ATOM 1995 C C . THR A 1 264 ? 6.396 -12.197 -23.934 1.00 97.44 264 THR A C 1
ATOM 1997 O O . THR A 1 264 ? 5.923 -13.131 -24.584 1.00 97.44 264 THR A O 1
ATOM 2000 N N . ARG A 1 265 ? 7.304 -12.393 -22.974 1.00 96.88 265 ARG A N 1
ATOM 2001 C CA . ARG A 1 265 ? 7.785 -13.717 -22.560 1.00 96.88 265 ARG A CA 1
ATOM 2002 C C . ARG A 1 265 ? 7.764 -13.891 -21.050 1.00 96.88 265 ARG A C 1
ATOM 2004 O O . ARG A 1 265 ? 8.112 -12.980 -20.302 1.00 96.88 265 ARG A O 1
ATOM 2011 N N . THR A 1 266 ? 7.437 -15.099 -20.610 1.00 97.62 266 THR A N 1
ATOM 2012 C CA . THR A 1 266 ? 7.648 -15.528 -19.226 1.00 97.62 266 THR A CA 1
ATOM 2013 C C . THR A 1 266 ? 9.105 -15.946 -19.069 1.00 97.62 266 THR A C 1
ATOM 2015 O O . THR A 1 266 ? 9.549 -16.909 -19.690 1.00 97.62 266 THR A O 1
ATOM 2018 N N . VAL A 1 267 ? 9.866 -15.200 -18.269 1.00 97.25 267 VAL A N 1
ATOM 2019 C CA . VAL A 1 267 ? 11.276 -15.499 -17.966 1.00 97.25 267 VAL A CA 1
ATOM 2020 C C . VAL A 1 267 ? 11.372 -16.562 -16.877 1.00 97.25 267 VAL A C 1
ATOM 2022 O O . VAL A 1 267 ? 12.233 -17.436 -16.930 1.00 97.25 267 VAL A O 1
ATOM 2025 N N . TYR A 1 268 ? 10.482 -16.486 -15.891 1.00 97.56 268 TYR A N 1
ATOM 2026 C CA . TYR A 1 268 ? 10.388 -17.445 -14.802 1.00 97.56 268 TYR A CA 1
ATOM 2027 C C . TYR A 1 268 ? 8.959 -17.471 -14.267 1.00 97.56 268 TYR A C 1
ATOM 2029 O O . TYR A 1 268 ? 8.322 -16.424 -14.170 1.00 97.56 268 TYR A O 1
ATOM 2037 N N . GLU A 1 269 ? 8.468 -18.648 -13.899 1.00 96.62 269 GLU A N 1
ATOM 2038 C CA . GLU A 1 269 ? 7.165 -18.834 -13.264 1.00 96.62 269 GLU A CA 1
ATOM 2039 C C . GLU A 1 269 ? 7.382 -19.366 -11.849 1.00 96.62 269 GLU A C 1
ATOM 2041 O O . GLU A 1 269 ? 8.111 -20.340 -11.659 1.00 96.62 269 GLU A O 1
ATOM 2046 N N . ALA A 1 270 ? 6.802 -18.689 -10.856 1.00 93.62 270 ALA A N 1
ATOM 2047 C CA . ALA A 1 270 ? 6.978 -19.055 -9.460 1.00 93.62 270 ALA A CA 1
ATOM 2048 C C . ALA A 1 270 ? 6.356 -20.417 -9.146 1.00 93.62 270 ALA A C 1
ATOM 2050 O O . ALA A 1 270 ? 5.228 -20.716 -9.542 1.00 93.62 270 ALA A O 1
ATOM 2051 N N . GLU A 1 271 ? 7.060 -21.206 -8.341 1.00 90.88 271 GLU A N 1
ATOM 2052 C CA . GLU A 1 271 ? 6.501 -22.435 -7.797 1.00 90.88 271 GLU A CA 1
ATOM 2053 C C . GLU A 1 271 ? 5.408 -22.115 -6.763 1.00 90.88 271 GLU A C 1
ATOM 2055 O O . GLU A 1 271 ? 5.593 -21.213 -5.932 1.00 90.88 271 GLU A O 1
ATOM 2060 N N . PRO A 1 272 ? 4.283 -22.857 -6.756 1.00 83.88 272 PRO A N 1
ATOM 2061 C CA . PRO A 1 272 ? 3.236 -22.680 -5.761 1.00 83.88 272 PRO A CA 1
ATOM 2062 C C . PRO A 1 272 ? 3.789 -22.824 -4.340 1.00 83.88 272 PRO A C 1
ATOM 2064 O O . PRO A 1 272 ? 4.394 -23.836 -3.991 1.00 83.88 272 PRO A O 1
ATOM 2067 N N . SER A 1 273 ? 3.529 -21.830 -3.493 1.00 75.31 273 SER A N 1
ATOM 2068 C CA . SER A 1 273 ? 3.863 -21.882 -2.070 1.00 75.31 273 SER A CA 1
ATOM 2069 C C . SER A 1 273 ? 2.595 -22.056 -1.244 1.00 75.31 273 SER A C 1
ATOM 2071 O O . SER A 1 273 ? 1.590 -21.382 -1.476 1.00 75.31 273 SER A O 1
ATOM 2073 N N . SER A 1 274 ? 2.624 -22.960 -0.265 1.00 69.69 274 SER A N 1
ATOM 2074 C CA . SER A 1 274 ? 1.510 -23.131 0.665 1.00 69.69 274 SER A CA 1
ATOM 2075 C C . SER A 1 274 ? 1.437 -21.935 1.613 1.00 69.69 274 SER A C 1
ATOM 2077 O O . SER A 1 274 ? 2.374 -21.696 2.382 1.00 69.69 274 SER A O 1
ATOM 2079 N N . ALA A 1 275 ? 0.313 -21.221 1.614 1.00 70.12 275 ALA A N 1
ATOM 2080 C CA . ALA A 1 275 ? 0.057 -20.208 2.625 1.00 70.12 275 ALA A CA 1
ATOM 2081 C C . ALA A 1 275 ? 0.003 -20.859 4.017 1.00 70.12 275 ALA A C 1
ATOM 2083 O O . ALA A 1 275 ? -0.663 -21.875 4.230 1.00 70.12 275 ALA A O 1
ATOM 2084 N N . ALA A 1 276 ? 0.712 -20.275 4.984 1.00 75.06 276 ALA A N 1
ATOM 2085 C CA . ALA A 1 276 ? 0.579 -20.690 6.373 1.00 75.06 276 ALA A CA 1
ATOM 2086 C C . ALA A 1 276 ? -0.832 -20.352 6.873 1.00 75.06 276 ALA A C 1
ATOM 2088 O O . ALA A 1 276 ? -1.347 -19.264 6.610 1.00 75.06 276 ALA A O 1
ATOM 2089 N N . PHE A 1 277 ? -1.442 -21.264 7.635 1.00 79.06 277 PHE A N 1
ATOM 2090 C CA . PHE A 1 277 ? -2.726 -20.989 8.273 1.00 79.06 277 PHE A CA 1
ATOM 2091 C C . PHE A 1 277 ? -2.620 -19.745 9.164 1.00 79.06 277 PHE A C 1
ATOM 2093 O O . PHE A 1 277 ? -1.763 -19.672 10.048 1.00 79.06 277 PHE A O 1
ATOM 2100 N N . SER A 1 278 ? -3.525 -18.791 8.958 1.00 85.25 278 SER A N 1
ATOM 2101 C CA . SER A 1 278 ? -3.646 -17.592 9.778 1.00 85.25 278 SER A CA 1
ATOM 2102 C C . SER A 1 278 ? -5.110 -17.333 10.105 1.00 85.25 278 SER A C 1
ATOM 2104 O O . SER A 1 278 ? -5.987 -17.529 9.268 1.00 85.25 278 SER A O 1
ATOM 2106 N N . VAL A 1 279 ? -5.385 -16.908 11.339 1.00 91.38 279 VAL A N 1
ATOM 2107 C CA . VAL A 1 279 ? -6.742 -16.528 11.748 1.00 91.38 279 VAL A CA 1
ATOM 2108 C C . VAL A 1 279 ? -7.099 -15.217 11.042 1.00 91.38 279 VAL A C 1
ATOM 2110 O O . VAL A 1 279 ? -6.381 -14.238 11.254 1.00 91.38 279 VAL A O 1
ATOM 2113 N N . PRO A 1 280 ? -8.195 -15.148 10.266 1.00 93.62 280 PRO A N 1
ATOM 2114 C CA . PRO A 1 280 ? -8.597 -13.916 9.600 1.00 93.62 280 PRO A CA 1
ATOM 2115 C C . PRO A 1 280 ? -8.809 -12.760 10.597 1.00 93.62 280 PRO A C 1
ATOM 2117 O O . PRO A 1 280 ? -9.382 -12.980 11.676 1.00 93.62 280 PRO A O 1
ATOM 2120 N N . PRO A 1 281 ? -8.436 -11.513 10.249 1.00 95.25 281 PRO A N 1
ATOM 2121 C CA . PRO A 1 281 ? -8.596 -10.341 11.114 1.00 95.25 281 PRO A CA 1
ATOM 2122 C C . PRO A 1 281 ? -10.029 -10.148 11.621 1.00 95.25 281 PRO A C 1
ATOM 2124 O O . PRO A 1 281 ? -10.233 -9.777 12.776 1.00 95.25 281 PRO A O 1
ATOM 2127 N N . ALA A 1 282 ? -11.034 -10.465 10.799 1.00 95.56 282 ALA A N 1
ATOM 2128 C CA . ALA A 1 282 ? -12.440 -10.378 11.186 1.00 95.56 282 ALA A CA 1
ATOM 2129 C C . ALA A 1 282 ? -12.801 -11.343 12.328 1.00 95.56 282 ALA A C 1
ATOM 2131 O O . ALA A 1 282 ? -13.540 -10.968 13.239 1.00 95.56 282 ALA A O 1
ATOM 2132 N N . ILE A 1 283 ? -12.237 -12.557 12.336 1.00 96.75 283 ILE A N 1
ATOM 2133 C CA . ILE A 1 283 ? -12.444 -13.525 13.422 1.00 96.75 283 ILE A CA 1
ATOM 2134 C C . ILE A 1 283 ? -11.750 -13.034 14.696 1.00 96.75 283 ILE A C 1
ATOM 2136 O O . ILE A 1 283 ? -12.356 -13.041 15.768 1.00 96.75 283 ILE A O 1
ATOM 2140 N N . ALA A 1 284 ? -10.514 -12.538 14.590 1.00 96.31 284 ALA A N 1
ATOM 2141 C CA . ALA A 1 284 ? -9.803 -11.956 15.728 1.00 96.31 284 ALA A CA 1
ATOM 2142 C C . ALA A 1 284 ? -10.564 -10.755 16.329 1.00 96.31 284 ALA A C 1
ATOM 2144 O O . ALA A 1 284 ? -10.733 -10.666 17.549 1.00 96.31 284 ALA A O 1
ATOM 2145 N N . ALA A 1 285 ? -11.099 -9.871 15.483 1.00 97.25 285 ALA A N 1
ATOM 2146 C CA . ALA A 1 285 ? -11.921 -8.738 15.899 1.00 97.25 285 ALA A CA 1
ATOM 2147 C C . ALA A 1 285 ? -13.246 -9.179 16.548 1.00 97.25 285 ALA A C 1
ATOM 2149 O O . ALA A 1 285 ? -13.658 -8.606 17.560 1.00 97.25 285 ALA A O 1
ATOM 2150 N N . ALA A 1 286 ? -13.891 -10.231 16.032 1.00 98.00 286 ALA A N 1
ATOM 2151 C CA . ALA A 1 286 ? -15.095 -10.808 16.630 1.00 98.00 286 ALA A CA 1
ATOM 2152 C C . ALA A 1 286 ? -14.819 -11.402 18.023 1.00 98.00 286 ALA A C 1
ATOM 2154 O O . ALA A 1 286 ? -15.605 -11.192 18.950 1.00 98.00 286 ALA A O 1
ATOM 2155 N N . ILE A 1 287 ? -13.680 -12.080 18.205 1.00 97.69 287 ILE A N 1
ATOM 2156 C CA . ILE A 1 287 ? -13.237 -12.579 19.516 1.00 97.69 287 ILE A CA 1
ATOM 2157 C C . ILE A 1 287 ? -13.026 -11.409 20.486 1.00 97.69 287 ILE A C 1
ATOM 2159 O O . ILE A 1 287 ? -13.522 -11.450 21.613 1.00 97.69 287 ILE A O 1
ATOM 2163 N N . LEU A 1 288 ? -12.352 -10.336 20.056 1.00 97.25 288 LEU A N 1
ATOM 2164 C CA . LEU A 1 288 ? -12.151 -9.135 20.878 1.00 97.25 288 LEU A CA 1
ATOM 2165 C C . LEU A 1 288 ? -13.473 -8.458 21.269 1.00 97.25 288 LEU A C 1
ATOM 2167 O O . LEU A 1 288 ? -13.625 -8.009 22.412 1.00 97.25 288 LEU A O 1
ATOM 2171 N N . LEU A 1 289 ? -14.453 -8.420 20.365 1.00 98.19 289 LEU A N 1
ATOM 2172 C CA . LEU A 1 289 ? -15.803 -7.951 20.668 1.00 98.19 289 LEU A CA 1
ATOM 2173 C C . LEU A 1 289 ? -16.493 -8.851 21.706 1.00 98.19 289 LEU A C 1
ATOM 2175 O O . LEU A 1 289 ? -17.017 -8.345 22.700 1.00 98.19 289 LEU A O 1
ATOM 2179 N N . GLY A 1 290 ? -16.441 -10.174 21.534 1.00 98.06 290 GLY A N 1
ATOM 2180 C CA . GLY A 1 290 ? -16.988 -11.134 22.498 1.00 98.06 290 GLY A CA 1
ATOM 2181 C C . GLY A 1 290 ? -16.378 -10.970 23.894 1.00 98.06 290 GLY A C 1
ATOM 2182 O O . GLY A 1 290 ? -17.101 -10.852 24.886 1.00 98.06 290 GLY A O 1
ATOM 2183 N N . LEU A 1 291 ? -15.050 -10.850 23.977 1.00 97.81 291 LEU A N 1
ATOM 2184 C CA . LEU A 1 291 ? -14.337 -10.572 25.227 1.00 97.81 291 LEU A CA 1
ATOM 2185 C C . LEU A 1 291 ? -14.757 -9.232 25.843 1.00 97.81 291 LEU A C 1
ATOM 2187 O O . LEU A 1 291 ? -14.936 -9.145 27.059 1.00 97.81 291 LEU A O 1
ATOM 2191 N N . SER A 1 292 ? -14.983 -8.206 25.020 1.00 96.94 292 SER A N 1
ATOM 2192 C CA . SER A 1 292 ? -15.436 -6.892 25.486 1.00 96.94 292 SER A CA 1
ATOM 2193 C C . SER A 1 292 ? -16.799 -6.958 26.178 1.00 96.94 292 SER A C 1
ATOM 2195 O O . SER A 1 292 ? -17.001 -6.319 27.219 1.00 96.94 292 SER A O 1
ATOM 2197 N N . VAL A 1 293 ? -17.716 -7.767 25.639 1.00 97.19 293 VAL A N 1
ATOM 2198 C CA . VAL A 1 293 ? -19.028 -8.042 26.239 1.00 97.19 293 VAL A CA 1
ATOM 2199 C C . VAL A 1 293 ? -18.873 -8.835 27.538 1.00 97.19 293 VAL A C 1
ATOM 2201 O O . VAL A 1 293 ? -19.401 -8.422 28.570 1.00 97.19 293 VAL A O 1
ATOM 2204 N N . VAL A 1 294 ? -18.094 -9.921 27.538 1.00 97.12 294 VAL A N 1
ATOM 2205 C CA . VAL A 1 294 ? -17.859 -10.746 28.739 1.00 97.12 294 VAL A CA 1
ATOM 2206 C C . VAL A 1 294 ? -17.273 -9.911 29.881 1.00 97.12 294 VAL A C 1
ATOM 2208 O O . VAL A 1 294 ? -17.771 -9.955 31.007 1.00 97.12 294 VAL A O 1
ATOM 2211 N N . VAL A 1 295 ? -16.265 -9.081 29.607 1.00 95.25 295 VAL A N 1
ATOM 2212 C CA . VAL A 1 295 ? -15.650 -8.192 30.606 1.00 95.25 295 VAL A CA 1
ATOM 2213 C C . VAL A 1 295 ? -16.659 -7.174 31.155 1.00 95.25 295 VAL A C 1
ATOM 2215 O O . VAL A 1 295 ? -16.647 -6.883 32.358 1.00 95.25 295 VAL A O 1
ATOM 2218 N N . ALA A 1 296 ? -17.568 -6.662 30.317 1.00 92.00 296 ALA A N 1
ATOM 2219 C CA . ALA A 1 296 ? -18.647 -5.782 30.763 1.00 92.00 296 ALA A CA 1
ATOM 2220 C C . ALA A 1 296 ? -19.612 -6.503 31.725 1.00 92.00 296 ALA A C 1
ATOM 2222 O O . ALA A 1 296 ? -19.968 -5.946 32.769 1.00 92.00 296 ALA A O 1
ATOM 2223 N N . LEU A 1 297 ? -19.967 -7.757 31.425 1.00 93.50 297 LEU A N 1
ATOM 2224 C CA . LEU A 1 297 ? -20.892 -8.574 32.218 1.00 93.50 297 LEU A CA 1
ATOM 2225 C C . LEU A 1 297 ? -20.296 -9.053 33.549 1.00 93.50 297 LEU A C 1
ATOM 2227 O O . LEU A 1 297 ? -20.976 -9.004 34.572 1.00 93.50 297 LEU A O 1
ATOM 2231 N N . LEU A 1 298 ? -19.021 -9.455 33.574 1.00 92.44 298 LEU A N 1
ATOM 2232 C CA . LEU A 1 298 ? -18.358 -9.979 34.778 1.00 92.44 298 LEU A CA 1
ATOM 2233 C C . LEU A 1 298 ? -18.196 -8.938 35.897 1.00 92.44 298 LEU A C 1
ATOM 2235 O O . LEU A 1 298 ? -17.930 -9.302 37.042 1.00 92.44 298 LEU A O 1
ATOM 2239 N N . ARG A 1 299 ? -18.295 -7.638 35.579 1.00 85.12 299 ARG A N 1
ATOM 2240 C CA . ARG A 1 299 ? -18.206 -6.506 36.528 1.00 85.12 299 ARG A CA 1
ATOM 2241 C C . ARG A 1 299 ? -16.962 -6.506 37.438 1.00 85.12 299 ARG A C 1
ATOM 2243 O O . ARG A 1 299 ? -16.915 -5.787 38.436 1.00 85.12 299 ARG A O 1
ATOM 2250 N N . ARG A 1 300 ? -15.899 -7.229 37.068 1.00 88.94 300 ARG A N 1
ATOM 2251 C CA . ARG A 1 300 ? -14.624 -7.263 37.805 1.00 88.94 300 ARG A CA 1
ATOM 2252 C C . ARG A 1 300 ? -13.769 -6.044 37.462 1.00 88.94 300 ARG A C 1
ATOM 2254 O O . ARG A 1 300 ? -13.175 -5.974 36.391 1.00 88.94 300 ARG A O 1
ATOM 2261 N N . ARG A 1 301 ? -13.656 -5.093 38.398 1.00 86.06 301 ARG A N 1
ATOM 2262 C CA . ARG A 1 301 ? -12.974 -3.800 38.179 1.00 86.06 301 ARG A CA 1
ATOM 2263 C C . ARG A 1 301 ? -11.522 -3.927 37.695 1.00 86.06 301 ARG A C 1
ATOM 2265 O O . ARG A 1 301 ? -11.139 -3.190 36.796 1.00 86.06 301 ARG A O 1
ATOM 2272 N N . ARG A 1 302 ? -10.722 -4.830 38.279 1.00 88.81 302 ARG A N 1
ATOM 2273 C CA . ARG A 1 302 ? -9.306 -5.012 37.893 1.00 88.81 302 ARG A CA 1
ATOM 2274 C C . ARG A 1 302 ? -9.160 -5.606 36.489 1.00 88.81 302 ARG A C 1
ATOM 2276 O O . ARG A 1 302 ? -8.375 -5.093 35.706 1.00 88.81 302 ARG A O 1
ATOM 2283 N N . LEU A 1 303 ? -9.967 -6.620 36.166 1.00 91.38 303 LEU A N 1
ATOM 2284 C CA . LEU A 1 303 ? -10.002 -7.232 34.834 1.00 91.38 303 LEU A CA 1
ATOM 2285 C C . LEU A 1 303 ? -10.414 -6.210 33.767 1.00 91.38 303 LEU A C 1
ATOM 2287 O O . LEU A 1 303 ? -9.736 -6.069 32.758 1.00 91.38 303 LEU A O 1
ATOM 2291 N N . ALA A 1 304 ? -11.479 -5.447 34.031 1.00 91.69 304 ALA A N 1
ATOM 2292 C CA . ALA A 1 304 ? -11.931 -4.381 33.144 1.00 91.69 304 ALA A CA 1
ATOM 2293 C C . ALA A 1 304 ? -10.869 -3.291 32.953 1.00 91.69 304 ALA A C 1
ATOM 2295 O O . ALA A 1 304 ? -10.695 -2.803 31.846 1.00 91.69 304 ALA A O 1
ATOM 2296 N N . ALA A 1 305 ? -10.138 -2.913 34.006 1.00 90.12 305 ALA A N 1
ATOM 2297 C CA . ALA A 1 305 ? -9.046 -1.950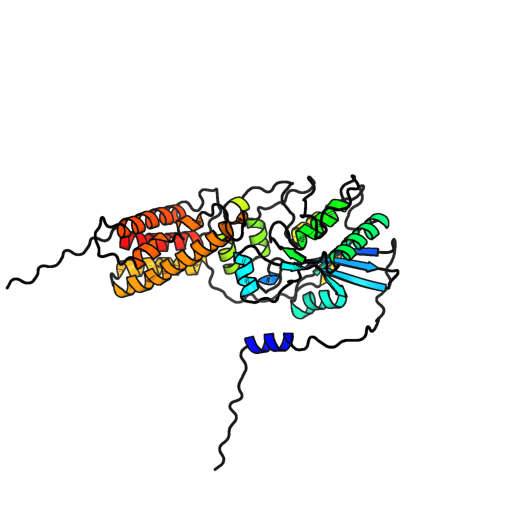 33.886 1.00 90.12 305 ALA A CA 1
ATOM 2298 C C . ALA A 1 305 ? -7.913 -2.463 32.992 1.00 90.12 305 ALA A C 1
ATOM 2300 O O . ALA A 1 305 ? -7.506 -1.738 32.094 1.00 90.12 305 ALA A O 1
ATOM 2301 N N . ALA A 1 306 ? -7.455 -3.700 33.197 1.00 93.62 306 ALA A N 1
ATOM 2302 C CA . ALA A 1 306 ? -6.390 -4.291 32.389 1.00 93.62 306 ALA A CA 1
ATOM 2303 C C . ALA A 1 306 ? -6.797 -4.447 30.915 1.00 93.62 306 ALA A C 1
ATOM 2305 O O . ALA A 1 306 ? -6.051 -4.044 30.025 1.00 93.62 306 ALA A O 1
ATOM 2306 N N . PHE A 1 307 ? -7.999 -4.973 30.662 1.00 96.25 307 PHE A N 1
ATOM 2307 C CA . PHE A 1 307 ? -8.522 -5.140 29.307 1.00 96.25 307 PHE A CA 1
ATOM 2308 C C . PHE A 1 307 ? -8.687 -3.796 28.588 1.00 96.25 307 PHE A C 1
ATOM 2310 O O . PHE A 1 307 ? -8.243 -3.647 27.454 1.00 96.25 307 PHE A O 1
ATOM 2317 N N . ASP A 1 308 ? -9.261 -2.797 29.264 1.00 95.44 308 ASP A N 1
ATOM 2318 C CA . ASP A 1 308 ? -9.453 -1.464 28.688 1.00 95.44 308 ASP A CA 1
ATOM 2319 C C . ASP A 1 308 ? -8.118 -0.770 28.396 1.00 95.44 308 ASP A C 1
ATOM 2321 O O . ASP A 1 308 ? -8.007 -0.098 27.377 1.00 95.44 308 ASP A O 1
ATOM 2325 N N . SER A 1 309 ? -7.092 -0.953 29.235 1.00 94.62 309 SER A N 1
ATOM 2326 C CA . SER A 1 309 ? -5.751 -0.420 28.958 1.00 94.62 309 SER A CA 1
ATOM 2327 C C . SER A 1 309 ? -5.164 -0.986 27.667 1.00 94.62 309 SER A C 1
ATOM 2329 O O . SER A 1 309 ? -4.608 -0.230 26.876 1.00 94.62 309 SER A O 1
ATOM 2331 N N . LEU A 1 310 ? -5.302 -2.296 27.434 1.00 96.50 310 LEU A N 1
ATOM 2332 C CA . LEU A 1 310 ? -4.810 -2.936 26.211 1.00 96.50 310 LEU A CA 1
ATOM 2333 C C . LEU A 1 310 ? -5.619 -2.499 24.989 1.00 96.50 310 LEU A C 1
ATOM 2335 O O . LEU A 1 310 ? -5.044 -2.078 23.990 1.00 96.50 310 LEU A O 1
ATOM 2339 N N . LEU A 1 311 ? -6.950 -2.550 25.081 1.00 97.25 311 LEU A N 1
ATOM 2340 C CA . LEU A 1 311 ? -7.836 -2.225 23.967 1.00 97.25 311 LEU A CA 1
ATOM 2341 C C . LEU A 1 311 ? -7.733 -0.743 23.566 1.00 97.25 311 LEU A C 1
ATOM 2343 O O . LEU A 1 311 ? -7.609 -0.427 22.384 1.00 97.25 311 LEU A O 1
ATOM 2347 N N . PHE A 1 312 ? -7.758 0.175 24.536 1.00 97.25 312 PHE A N 1
ATOM 2348 C CA . PHE A 1 312 ? -7.637 1.610 24.262 1.00 97.25 312 PHE A CA 1
ATOM 2349 C C . PHE A 1 312 ? -6.202 2.014 23.917 1.00 97.25 312 PHE A C 1
ATOM 2351 O O . PHE A 1 312 ? -6.015 2.948 23.144 1.00 97.25 312 PHE A O 1
ATOM 2358 N N . GLY A 1 313 ? -5.197 1.305 24.440 1.00 96.88 313 GLY A N 1
ATOM 2359 C CA . GLY A 1 313 ? -3.805 1.460 24.020 1.00 96.88 313 GLY A CA 1
ATOM 2360 C C . GLY A 1 313 ? -3.603 1.065 22.557 1.00 96.88 313 GLY A C 1
ATOM 2361 O O . GLY A 1 313 ? -2.986 1.811 21.805 1.00 96.88 313 GLY A O 1
ATOM 2362 N N . PHE A 1 314 ? -4.193 -0.052 22.123 1.00 95.88 314 PHE A N 1
ATOM 2363 C CA . PHE A 1 314 ? -4.204 -0.452 20.716 1.00 95.88 314 PHE A CA 1
ATOM 2364 C C . PHE A 1 314 ? -4.886 0.601 19.832 1.00 95.88 314 PHE A C 1
ATOM 2366 O O . PHE A 1 314 ? -4.287 1.053 18.862 1.00 95.88 314 PHE A O 1
ATOM 2373 N N . ALA A 1 315 ? -6.093 1.048 20.201 1.00 97.06 315 ALA A N 1
ATOM 2374 C CA . ALA A 1 315 ? -6.799 2.101 19.469 1.00 97.06 315 ALA A CA 1
ATOM 2375 C C . ALA A 1 315 ? -5.960 3.386 19.361 1.00 97.06 315 ALA A C 1
ATOM 2377 O O . ALA A 1 315 ? -5.863 3.960 18.283 1.00 97.06 315 ALA A O 1
ATOM 2378 N N . LEU A 1 316 ? -5.286 3.791 20.444 1.00 97.25 316 LEU A N 1
ATOM 2379 C CA . LEU A 1 316 ? -4.373 4.933 20.440 1.00 97.25 316 LEU A CA 1
ATOM 2380 C C . LEU A 1 316 ? -3.204 4.742 19.462 1.00 97.25 316 LEU A C 1
ATOM 2382 O O . LEU A 1 316 ? -2.903 5.662 18.709 1.00 97.25 316 LEU A O 1
ATOM 2386 N N . ILE A 1 317 ? -2.556 3.574 19.457 1.00 95.50 317 ILE A N 1
ATOM 2387 C CA . ILE A 1 317 ? -1.442 3.277 18.539 1.00 95.50 317 ILE A CA 1
ATOM 2388 C C . ILE A 1 317 ? -1.912 3.358 17.086 1.00 95.50 317 ILE A C 1
ATOM 2390 O O . ILE A 1 317 ? -1.240 3.975 16.264 1.00 95.50 317 ILE A O 1
ATOM 2394 N N . VAL A 1 318 ? -3.079 2.787 16.782 1.00 95.25 318 VAL A N 1
ATOM 2395 C CA . VAL A 1 318 ? -3.687 2.866 15.450 1.00 95.25 318 VAL A CA 1
ATOM 2396 C C . VAL A 1 318 ? -3.949 4.317 15.057 1.00 95.25 318 VAL A C 1
ATOM 2398 O O . VAL A 1 318 ? -3.504 4.750 13.997 1.00 95.25 318 VAL A O 1
ATOM 2401 N N . GLY A 1 319 ? -4.632 5.084 15.911 1.00 96.56 319 GLY A N 1
ATOM 2402 C CA . GLY A 1 319 ? -4.972 6.475 15.620 1.00 96.56 319 GLY A CA 1
ATOM 2403 C C . GLY A 1 319 ? -3.743 7.357 15.435 1.00 96.56 319 GLY A C 1
ATOM 2404 O O . GLY A 1 319 ? -3.707 8.168 14.513 1.00 96.56 319 GLY A O 1
ATOM 2405 N N . LEU A 1 320 ? -2.711 7.166 16.264 1.00 94.25 320 LEU A N 1
ATOM 2406 C CA . LEU A 1 320 ? -1.428 7.847 16.104 1.00 94.25 320 LEU A CA 1
ATOM 2407 C C . LEU A 1 320 ? -0.740 7.440 14.803 1.00 94.25 320 LEU A C 1
ATOM 2409 O O . LEU A 1 320 ? -0.270 8.315 14.089 1.00 94.25 320 LEU A O 1
ATOM 2413 N N . GLY A 1 321 ? -0.714 6.150 14.461 1.00 91.69 321 GLY A N 1
ATOM 2414 C CA . GLY A 1 321 ? -0.136 5.673 13.205 1.00 91.69 321 GLY A CA 1
ATOM 2415 C C . GLY A 1 321 ? -0.786 6.330 11.987 1.00 91.69 321 GLY A C 1
ATOM 2416 O O . GLY A 1 321 ? -0.086 6.903 11.156 1.00 91.69 321 GLY A O 1
ATOM 2417 N N . VAL A 1 322 ? -2.121 6.333 11.927 1.00 94.12 322 VAL A N 1
ATOM 2418 C CA . VAL A 1 322 ? -2.883 6.989 10.851 1.00 94.12 322 VAL A CA 1
ATOM 2419 C C . VAL A 1 322 ? -2.613 8.498 10.819 1.00 94.12 322 VAL A C 1
ATOM 2421 O O . VAL A 1 322 ? -2.338 9.053 9.757 1.00 94.12 322 VAL A O 1
ATOM 2424 N N . ALA A 1 323 ? -2.644 9.171 11.974 1.00 93.62 323 ALA A N 1
ATOM 2425 C CA . ALA A 1 323 ? -2.405 10.611 12.055 1.00 93.62 323 ALA A CA 1
ATOM 2426 C C . ALA A 1 323 ? -0.971 10.999 11.659 1.00 93.62 323 ALA A C 1
ATOM 2428 O O . ALA A 1 323 ? -0.782 12.024 11.012 1.00 93.62 323 ALA A O 1
ATOM 2429 N N . LEU A 1 324 ? 0.033 10.190 12.013 1.00 90.94 324 LEU A N 1
ATOM 2430 C CA . LEU A 1 324 ? 1.426 10.400 11.610 1.00 90.94 324 LEU A CA 1
ATOM 2431 C C . LEU A 1 324 ? 1.597 10.212 10.099 1.00 90.94 324 LEU A C 1
ATOM 2433 O O . LEU A 1 324 ? 2.214 11.055 9.455 1.00 90.94 324 LEU A O 1
ATOM 2437 N N . PHE A 1 325 ? 1.006 9.166 9.515 1.00 89.62 325 PHE A N 1
ATOM 2438 C CA . PHE A 1 325 ? 1.036 8.959 8.063 1.00 89.62 325 PHE A CA 1
ATOM 2439 C C . PHE A 1 325 ? 0.402 10.128 7.302 1.00 89.62 325 PHE A C 1
ATOM 2441 O O . PHE A 1 325 ? 0.961 10.603 6.315 1.00 89.62 325 PHE A O 1
ATOM 2448 N N . TRP A 1 326 ? -0.733 10.627 7.787 1.00 92.75 326 TRP A N 1
ATOM 2449 C CA . TRP A 1 326 ? -1.396 11.767 7.169 1.00 92.75 326 TRP A CA 1
ATOM 2450 C C . TRP A 1 326 ? -0.610 13.070 7.366 1.00 92.75 326 TRP A C 1
ATOM 2452 O O . TRP A 1 326 ? -0.185 13.690 6.396 1.00 92.75 326 TRP A O 1
ATOM 2462 N N . LEU A 1 327 ? -0.411 13.496 8.613 1.00 92.19 327 LEU A N 1
ATOM 2463 C CA . LEU A 1 327 ? 0.034 14.857 8.925 1.00 92.19 327 LEU A CA 1
ATOM 2464 C C . LEU A 1 327 ? 1.553 15.021 8.888 1.00 92.19 327 LEU A C 1
ATOM 2466 O O . LEU A 1 327 ? 2.035 16.099 8.552 1.00 92.19 327 LEU A O 1
ATOM 2470 N N . LEU A 1 328 ? 2.307 13.986 9.271 1.00 88.69 328 LEU A N 1
ATOM 2471 C CA . LEU A 1 328 ? 3.765 14.071 9.374 1.00 88.69 328 LEU A CA 1
ATOM 2472 C C . LEU A 1 328 ? 4.452 13.571 8.103 1.00 88.69 328 LEU A C 1
ATOM 2474 O O . LEU A 1 328 ? 5.328 14.251 7.578 1.00 88.69 328 LEU A O 1
ATOM 2478 N N . ALA A 1 329 ? 4.053 12.404 7.598 1.00 85.38 329 ALA A N 1
ATOM 2479 C CA . ALA A 1 329 ? 4.619 11.859 6.367 1.00 85.38 329 ALA A CA 1
ATOM 2480 C C . ALA A 1 329 ? 4.045 12.506 5.092 1.00 85.38 329 ALA A C 1
ATOM 2482 O O . ALA A 1 329 ? 4.646 12.401 4.018 1.00 85.38 329 ALA A O 1
ATOM 2483 N N . GLY A 1 330 ? 2.906 13.198 5.203 1.00 87.69 330 GLY A N 1
ATOM 2484 C CA . GLY A 1 330 ? 2.259 13.863 4.076 1.00 87.69 330 GLY A CA 1
ATOM 2485 C C . GLY A 1 330 ? 1.753 12.868 3.034 1.00 87.69 330 GLY A C 1
ATOM 2486 O O . GLY A 1 330 ? 1.975 13.076 1.840 1.00 87.69 330 GLY A O 1
ATOM 2487 N N . TYR A 1 331 ? 1.162 11.752 3.477 1.00 88.69 331 TYR A N 1
ATOM 2488 C CA . TYR A 1 331 ? 0.412 10.847 2.606 1.00 88.69 331 TYR A CA 1
ATOM 2489 C C . TYR A 1 331 ? -1.040 11.307 2.531 1.00 88.69 331 TYR A C 1
ATOM 2491 O O . TYR A 1 331 ? -1.825 11.099 3.461 1.00 88.69 331 TYR A O 1
ATOM 2499 N N . GLU A 1 332 ? -1.409 11.902 1.400 1.00 89.88 332 GLU A N 1
ATOM 2500 C CA . GLU A 1 332 ? -2.795 12.286 1.114 1.00 89.88 332 GLU A CA 1
ATOM 2501 C C . GLU A 1 332 ? -3.719 11.059 1.051 1.00 89.88 332 GLU A C 1
ATOM 2503 O O . GLU A 1 332 ? -4.917 11.154 1.304 1.00 89.88 332 GLU A O 1
ATOM 2508 N N . GLU A 1 333 ? -3.172 9.872 0.797 1.00 90.94 333 GLU A N 1
ATOM 2509 C CA . GLU A 1 333 ? -3.888 8.597 0.811 1.00 90.94 333 GLU A CA 1
ATOM 2510 C C . GLU A 1 333 ? -4.401 8.217 2.204 1.00 90.94 333 GLU A C 1
ATOM 2512 O O . GLU A 1 333 ? -5.366 7.461 2.311 1.00 90.94 333 GLU A O 1
ATOM 2517 N N . ALA A 1 334 ? -3.790 8.748 3.268 1.00 92.62 334 ALA A N 1
ATOM 2518 C CA . ALA A 1 334 ? -4.214 8.564 4.657 1.00 92.62 334 ALA A CA 1
ATOM 2519 C C . ALA A 1 334 ? -5.118 9.704 5.168 1.00 92.62 334 ALA A C 1
ATOM 2521 O O . ALA A 1 334 ? -5.612 9.640 6.298 1.00 92.62 334 ALA A O 1
ATOM 2522 N N . ALA A 1 335 ? -5.346 10.745 4.360 1.00 93.62 335 ALA A N 1
ATOM 2523 C CA . ALA A 1 335 ? -6.110 11.917 4.769 1.00 93.62 335 ALA A CA 1
ATOM 2524 C C . ALA A 1 335 ? -7.575 11.589 5.057 1.00 93.62 335 ALA A C 1
ATOM 2526 O O . ALA A 1 335 ? -8.160 10.723 4.412 1.00 93.62 335 ALA A O 1
ATOM 2527 N N . TRP A 1 336 ? -8.179 12.303 6.015 1.00 94.44 336 TRP A N 1
ATOM 2528 C CA . TRP A 1 336 ? -9.609 12.195 6.357 1.00 94.44 336 TRP A CA 1
ATOM 2529 C C . TRP A 1 336 ? -10.083 10.777 6.713 1.00 94.44 336 TRP A C 1
ATOM 2531 O O . TRP A 1 336 ? -11.259 10.445 6.564 1.00 94.44 336 TRP A O 1
ATOM 2541 N N . ASN A 1 337 ? -9.169 9.933 7.190 1.00 96.31 337 ASN A N 1
ATOM 2542 C CA . ASN A 1 337 ? -9.443 8.531 7.453 1.00 96.31 337 ASN A CA 1
ATOM 2543 C C . ASN A 1 337 ? -10.463 8.352 8.594 1.00 96.31 337 ASN A C 1
ATOM 2545 O O . ASN A 1 337 ? -10.206 8.684 9.754 1.00 96.31 337 ASN A O 1
ATOM 2549 N N . VAL A 1 338 ? -11.615 7.767 8.265 1.00 96.19 338 VAL A N 1
ATOM 2550 C CA . VAL A 1 338 ? -12.744 7.497 9.168 1.00 96.19 338 VAL A CA 1
ATOM 2551 C C . VAL A 1 338 ? -12.339 6.595 10.338 1.00 96.19 338 VAL A C 1
ATOM 2553 O O . VAL A 1 338 ? -12.935 6.682 11.415 1.00 96.19 338 VAL A O 1
ATOM 2556 N N . ASN A 1 339 ? -11.284 5.781 10.195 1.00 96.44 339 ASN A N 1
ATOM 2557 C CA . ASN A 1 339 ? -10.770 4.965 11.296 1.00 96.44 339 ASN A CA 1
ATOM 2558 C C . ASN A 1 339 ? -10.303 5.805 12.495 1.00 96.44 339 ASN A C 1
ATOM 2560 O O . ASN A 1 339 ? -10.372 5.329 13.628 1.00 96.44 339 ASN A O 1
ATOM 2564 N N . LEU A 1 340 ? -9.941 7.079 12.292 1.00 96.62 340 LEU A N 1
ATOM 2565 C CA . LEU A 1 340 ? -9.612 8.006 13.379 1.00 96.62 340 LEU A CA 1
ATOM 2566 C C . LEU A 1 340 ? -10.779 8.229 14.355 1.00 96.62 340 LEU A C 1
ATOM 2568 O O . LEU A 1 340 ? -10.539 8.578 15.508 1.00 96.62 340 LEU A O 1
ATOM 2572 N N . LEU A 1 341 ? -12.033 8.004 13.942 1.00 96.12 341 LEU A N 1
ATOM 2573 C CA . LEU A 1 341 ? -13.196 8.163 14.819 1.00 96.12 341 LEU A CA 1
ATOM 2574 C C . LEU A 1 341 ? -13.267 7.084 15.901 1.00 96.12 341 LEU A C 1
ATOM 2576 O O . LEU A 1 341 ? -13.583 7.403 17.047 1.00 96.12 341 LEU A O 1
ATOM 2580 N N . TRP A 1 342 ? -12.973 5.821 15.581 1.00 96.25 342 TRP A N 1
ATOM 2581 C CA . TRP A 1 342 ? -12.977 4.740 16.577 1.00 96.25 342 TRP A CA 1
ATOM 2582 C C . TRP A 1 342 ? -11.606 4.553 17.236 1.00 96.25 342 TRP A C 1
ATOM 2584 O O . TRP A 1 342 ? -11.542 4.198 18.412 1.00 96.25 342 TRP A O 1
ATOM 2594 N N . ALA A 1 343 ? -10.524 4.861 16.516 1.00 96.81 343 ALA A N 1
ATOM 2595 C CA . ALA A 1 343 ? -9.143 4.796 16.990 1.00 96.81 343 ALA A CA 1
ATOM 2596 C C . ALA A 1 343 ? -8.672 6.098 17.677 1.00 96.81 343 ALA A C 1
ATOM 2598 O O . ALA A 1 343 ? -7.485 6.406 17.721 1.00 96.81 343 ALA A O 1
ATOM 2599 N N . ASN A 1 344 ? -9.593 6.911 18.201 1.00 94.75 344 ASN A N 1
ATOM 2600 C CA . ASN A 1 344 ? -9.242 8.196 18.806 1.00 94.75 344 ASN A CA 1
ATOM 2601 C C . ASN A 1 344 ? -8.586 8.035 20.196 1.00 94.75 344 ASN A C 1
ATOM 2603 O O . ASN A 1 344 ? -8.807 7.057 20.911 1.00 94.75 344 ASN A O 1
ATOM 2607 N N . ALA A 1 345 ? -7.822 9.045 20.625 1.00 95.81 345 ALA A N 1
ATOM 2608 C CA . ALA A 1 345 ? -7.085 9.023 21.893 1.00 95.81 345 ALA A CA 1
ATOM 2609 C C . ALA A 1 345 ? -7.954 9.201 23.158 1.00 95.81 345 ALA A C 1
ATOM 2611 O O . ALA A 1 345 ? -7.465 9.012 24.277 1.00 95.81 345 ALA A O 1
ATOM 2612 N N . ALA A 1 346 ? -9.233 9.574 23.026 1.00 94.94 346 ALA A N 1
ATOM 2613 C CA . ALA A 1 346 ? -10.058 9.989 24.160 1.00 94.94 346 ALA A CA 1
ATOM 2614 C C . ALA A 1 346 ? -10.260 8.891 25.226 1.00 94.94 346 ALA A C 1
ATOM 2616 O O . ALA A 1 346 ? -10.130 9.217 26.409 1.00 94.94 346 ALA A O 1
ATOM 2617 N N . PRO A 1 347 ? -10.517 7.606 24.889 1.00 94.31 347 PRO A N 1
ATOM 2618 C CA . PRO A 1 347 ? -10.635 6.537 25.881 1.00 94.31 347 PRO A CA 1
ATOM 2619 C C . PRO A 1 347 ? -9.352 6.312 26.681 1.00 94.31 347 PRO A C 1
ATOM 2621 O O . PRO A 1 347 ? -9.416 6.105 27.893 1.00 94.31 347 PRO A O 1
ATOM 2624 N N . ALA A 1 348 ? -8.192 6.384 26.022 1.00 94.44 348 ALA A N 1
ATOM 2625 C CA . ALA A 1 348 ? -6.895 6.212 26.667 1.00 94.44 348 ALA A CA 1
ATOM 2626 C C . ALA A 1 348 ? -6.597 7.376 27.627 1.00 94.44 348 ALA A C 1
ATOM 2628 O O . ALA A 1 348 ? -6.253 7.146 28.787 1.00 94.44 348 ALA A O 1
ATOM 2629 N N . ILE A 1 349 ? -6.835 8.620 27.191 1.00 92.56 349 ILE A N 1
ATOM 2630 C CA . ILE A 1 349 ? -6.692 9.823 28.029 1.00 92.56 349 ILE A CA 1
ATOM 2631 C C . ILE A 1 349 ? -7.648 9.763 29.228 1.00 92.56 349 ILE A C 1
ATOM 2633 O O . ILE A 1 349 ? -7.240 9.999 30.365 1.00 92.56 349 ILE A O 1
ATOM 2637 N N . ALA A 1 350 ? -8.913 9.399 29.005 1.00 90.81 350 ALA A N 1
ATOM 2638 C CA . ALA A 1 350 ? -9.911 9.278 30.065 1.00 90.81 350 ALA A CA 1
ATOM 2639 C C . ALA A 1 350 ? -9.558 8.189 31.091 1.00 90.81 350 ALA A C 1
ATOM 2641 O O . ALA A 1 350 ? -9.852 8.338 32.282 1.00 90.81 350 ALA A O 1
ATOM 2642 N N . LEU A 1 351 ? -8.931 7.097 30.641 1.00 89.69 351 LEU A N 1
ATOM 2643 C CA . LEU A 1 351 ? -8.453 6.024 31.505 1.00 89.69 351 LEU A CA 1
ATOM 2644 C C . LEU A 1 351 ? -7.239 6.469 32.338 1.00 89.69 351 LEU A C 1
ATOM 2646 O O . LEU A 1 351 ? -7.226 6.227 33.547 1.00 89.69 351 LEU A O 1
ATOM 2650 N N . ALA A 1 352 ? -6.274 7.159 31.720 1.00 87.56 352 ALA A N 1
ATOM 2651 C CA . ALA A 1 352 ? -5.067 7.673 32.373 1.00 87.56 352 ALA A CA 1
ATOM 2652 C C . ALA A 1 352 ? -5.364 8.791 33.386 1.00 87.56 352 ALA A C 1
ATOM 2654 O O . ALA A 1 352 ? -4.781 8.815 34.468 1.00 87.56 352 ALA A O 1
ATOM 2655 N N . ALA A 1 353 ? -6.337 9.659 33.094 1.00 82.25 353 ALA A N 1
ATOM 2656 C CA . ALA A 1 353 ? -6.768 10.744 33.978 1.00 82.25 353 ALA A CA 1
ATOM 2657 C C . ALA A 1 353 ? -7.434 10.265 35.288 1.00 82.25 353 ALA A C 1
ATOM 2659 O O . ALA A 1 353 ? -7.851 11.087 36.103 1.00 82.25 353 ALA A O 1
ATOM 2660 N N . GLY A 1 354 ? -7.554 8.948 35.508 1.00 69.50 354 GLY A N 1
ATOM 2661 C CA . GLY A 1 354 ? -7.968 8.378 36.785 1.00 69.50 354 GLY A CA 1
ATOM 2662 C C . GLY A 1 354 ? -9.374 8.816 37.182 1.00 69.50 354 GLY A C 1
ATOM 2663 O O . GLY A 1 354 ? -9.550 9.554 38.150 1.00 69.50 354 GLY A O 1
ATOM 2664 N N . ALA A 1 355 ? -10.392 8.356 36.449 1.00 56.16 355 ALA A N 1
ATOM 2665 C CA . ALA A 1 355 ? -11.786 8.710 36.702 1.00 56.16 355 ALA A CA 1
ATOM 2666 C C . ALA A 1 355 ? -12.249 8.295 38.119 1.00 56.16 355 ALA A C 1
ATOM 2668 O O . ALA A 1 355 ? -12.826 7.224 38.332 1.00 56.16 355 ALA A O 1
ATOM 2669 N N . LYS A 1 356 ? -12.052 9.173 39.113 1.00 53.38 356 LYS A N 1
ATOM 2670 C CA . LYS A 1 356 ? -12.895 9.214 40.310 1.00 53.38 356 LYS A CA 1
ATOM 2671 C C . LYS A 1 356 ? -14.310 9.478 39.797 1.00 53.38 356 LYS A C 1
ATOM 2673 O O . LYS A 1 356 ? -14.602 10.539 39.255 1.00 53.38 356 LYS A O 1
ATOM 2678 N N . ALA A 1 357 ? -15.139 8.440 39.865 1.00 48.25 357 ALA A N 1
ATOM 2679 C CA . ALA A 1 357 ? -16.414 8.314 39.174 1.00 48.25 357 ALA A CA 1
ATOM 2680 C C . ALA A 1 357 ? -17.428 9.411 39.558 1.00 48.25 357 ALA A C 1
ATOM 2682 O O . ALA A 1 357 ? -18.284 9.210 40.415 1.00 48.25 357 ALA A O 1
ATOM 2683 N N . SER A 1 358 ? -17.365 10.561 38.886 1.00 53.66 358 SER A N 1
ATOM 2684 C CA . SER A 1 358 ? -18.488 11.488 38.758 1.00 53.66 358 SER A CA 1
ATOM 2685 C C . SER A 1 358 ? -19.115 11.300 37.382 1.00 53.66 358 SER A C 1
ATOM 2687 O O . SER A 1 358 ? -18.428 11.382 36.365 1.00 53.66 358 SER A O 1
ATOM 2689 N N . ARG A 1 359 ? -20.440 11.101 37.328 1.00 58.91 359 ARG A N 1
ATOM 2690 C CA . ARG A 1 359 ? -21.200 10.971 36.066 1.00 58.91 359 ARG A CA 1
ATOM 2691 C C . ARG A 1 359 ? -21.155 12.226 35.186 1.00 58.91 359 ARG A C 1
ATOM 2693 O O . ARG A 1 359 ? -21.617 12.169 34.046 1.00 58.91 359 ARG A O 1
ATOM 2700 N N . ARG A 1 360 ? -20.663 13.342 35.731 1.00 62.81 360 ARG A N 1
ATOM 2701 C CA . ARG A 1 360 ? -20.514 14.642 35.066 1.00 62.81 360 ARG A CA 1
ATOM 2702 C C . ARG A 1 360 ? -19.046 15.055 34.888 1.00 62.81 360 ARG A C 1
ATOM 2704 O O . ARG A 1 360 ? -18.790 16.162 34.441 1.00 62.81 360 ARG A O 1
ATOM 2711 N N . GLY A 1 361 ? -18.087 14.199 35.253 1.00 77.19 361 GLY A N 1
ATOM 2712 C CA . GLY A 1 361 ? -16.664 14.493 35.074 1.00 77.19 361 GLY A CA 1
ATOM 2713 C C . GLY A 1 361 ? -16.239 14.425 33.605 1.00 77.19 361 GLY A C 1
ATOM 2714 O O . GLY A 1 361 ? -16.817 13.663 32.829 1.00 77.19 361 GLY A O 1
ATOM 2715 N N . ALA A 1 362 ? -15.195 15.174 33.240 1.00 83.94 362 ALA A N 1
ATOM 2716 C CA . ALA A 1 362 ? -14.654 15.222 31.878 1.00 83.94 362 ALA A CA 1
ATOM 2717 C C . ALA A 1 362 ? -14.353 13.824 31.300 1.00 83.94 362 ALA A C 1
ATOM 2719 O O . ALA A 1 362 ? -14.729 13.528 30.171 1.00 83.94 362 ALA A O 1
ATOM 2720 N N . ALA A 1 363 ? -13.792 12.912 32.104 1.00 87.50 363 ALA A N 1
ATOM 2721 C CA . ALA A 1 363 ? -13.521 11.534 31.681 1.00 87.50 363 ALA A CA 1
ATOM 2722 C C . ALA A 1 363 ? -14.788 10.756 31.269 1.00 87.50 363 ALA A C 1
ATOM 2724 O O . ALA A 1 363 ? -14.752 9.972 30.324 1.00 87.50 363 ALA A O 1
ATOM 2725 N N . ALA A 1 364 ? -15.928 10.981 31.935 1.00 87.56 364 ALA A N 1
ATOM 2726 C CA . ALA A 1 364 ? -17.186 10.337 31.559 1.00 87.56 364 ALA A CA 1
ATOM 2727 C C . ALA A 1 364 ? -17.701 10.859 30.209 1.00 87.56 364 ALA A C 1
ATOM 2729 O O . ALA A 1 364 ? -18.228 10.079 29.420 1.00 87.56 364 ALA A O 1
ATOM 2730 N N . TRP A 1 365 ? -17.519 12.152 29.928 1.00 89.81 365 TRP A N 1
ATOM 2731 C CA . TRP A 1 365 ? -17.843 12.737 28.627 1.00 89.81 365 TRP A CA 1
ATOM 2732 C C . TRP A 1 365 ? -16.942 12.213 27.512 1.00 89.81 365 TRP A C 1
ATOM 2734 O O . TRP A 1 365 ? -17.465 11.849 26.464 1.00 89.81 365 TRP A O 1
ATOM 2744 N N . LEU A 1 366 ? -15.635 12.078 27.756 1.00 92.94 366 LEU A N 1
ATOM 2745 C CA . LEU A 1 366 ? -14.699 11.485 26.795 1.00 92.94 366 LEU A CA 1
ATOM 2746 C C . LEU A 1 366 ? -15.094 10.046 26.431 1.00 92.94 366 LEU A C 1
ATOM 2748 O O . LEU A 1 366 ? -15.160 9.714 25.251 1.00 92.94 366 LEU A O 1
ATOM 2752 N N . PHE A 1 367 ? -15.448 9.212 27.416 1.00 93.94 367 PHE A N 1
ATOM 2753 C CA . PHE A 1 367 ? -15.949 7.863 27.136 1.00 93.94 367 PHE A CA 1
ATOM 2754 C C . PHE A 1 367 ? -17.264 7.872 26.347 1.00 93.94 367 PHE A C 1
ATOM 2756 O O . PHE A 1 367 ? -17.428 7.070 25.435 1.00 93.94 367 PHE A O 1
ATOM 2763 N N . ARG A 1 368 ? -18.209 8.770 26.654 1.00 94.19 368 ARG A N 1
ATOM 2764 C CA . ARG A 1 368 ? -19.469 8.857 25.892 1.00 94.19 368 ARG A CA 1
ATOM 2765 C C . ARG A 1 368 ? -19.238 9.309 24.455 1.00 94.19 368 ARG A C 1
ATOM 2767 O O . ARG A 1 368 ? -19.791 8.700 23.549 1.00 94.19 368 ARG A O 1
ATOM 2774 N N . ALA A 1 369 ? -18.414 10.334 24.254 1.00 95.00 369 ALA A N 1
ATOM 2775 C CA . ALA A 1 369 ? -18.066 10.830 22.928 1.00 95.00 369 ALA A CA 1
ATOM 2776 C C . ALA A 1 369 ? -17.379 9.738 22.098 1.00 95.00 369 ALA A C 1
ATOM 2778 O O . ALA A 1 369 ? -17.794 9.474 20.973 1.00 95.00 369 ALA A O 1
ATOM 2779 N N . ALA A 1 370 ? -16.406 9.033 22.683 1.00 96.38 370 ALA A N 1
ATOM 2780 C CA . ALA A 1 370 ? -15.741 7.920 22.017 1.00 96.38 370 ALA A CA 1
ATOM 2781 C C . ALA A 1 370 ? -16.690 6.747 21.725 1.00 96.38 370 ALA A C 1
ATOM 2783 O O . ALA A 1 370 ? -16.589 6.140 20.664 1.00 96.38 370 ALA A O 1
ATOM 2784 N N . ALA A 1 371 ? -17.640 6.450 22.622 1.00 97.00 371 ALA A N 1
ATOM 2785 C CA . ALA A 1 371 ? -18.657 5.431 22.373 1.00 97.00 371 ALA A CA 1
ATOM 2786 C C . ALA A 1 371 ? -19.549 5.799 21.179 1.00 97.00 371 ALA A C 1
ATOM 2788 O O . ALA A 1 371 ? -19.814 4.944 20.342 1.00 97.00 371 ALA A O 1
ATOM 2789 N N . VAL A 1 372 ? -19.981 7.060 21.078 1.00 96.94 372 VAL A N 1
ATOM 2790 C CA . VAL A 1 372 ? -20.775 7.543 19.937 1.00 96.94 372 VAL A CA 1
ATOM 2791 C C . VAL A 1 372 ? -19.958 7.481 18.648 1.00 96.94 372 VAL A C 1
ATOM 2793 O O . VAL A 1 372 ? -20.428 6.907 17.674 1.00 96.94 372 VAL A O 1
ATOM 2796 N N . ALA A 1 373 ? -18.727 8.000 18.645 1.00 96.88 373 ALA A N 1
ATOM 2797 C CA . ALA A 1 373 ? -17.863 7.993 17.465 1.00 96.88 373 ALA A CA 1
ATOM 2798 C C . ALA A 1 373 ? -17.580 6.566 16.961 1.00 96.88 373 ALA A C 1
ATOM 2800 O O . ALA A 1 373 ? -17.762 6.276 15.780 1.00 96.88 373 ALA A O 1
ATOM 2801 N N . ALA A 1 374 ? -17.220 5.649 17.863 1.00 97.31 374 ALA A N 1
ATOM 2802 C CA . ALA A 1 374 ? -17.007 4.248 17.516 1.00 97.31 374 ALA A CA 1
ATOM 2803 C C . ALA A 1 374 ? -18.310 3.554 17.075 1.00 97.31 374 ALA A C 1
ATOM 2805 O O . ALA A 1 374 ? -18.303 2.775 16.125 1.00 97.31 374 ALA A O 1
ATOM 2806 N N . GLY A 1 375 ? -19.443 3.877 17.706 1.00 96.94 375 GLY A N 1
ATOM 2807 C CA . GLY A 1 375 ? -20.759 3.370 17.316 1.00 96.94 375 GLY A CA 1
ATOM 2808 C C . GLY A 1 375 ? -21.193 3.810 15.917 1.00 96.94 375 GLY A C 1
ATOM 2809 O O . GLY A 1 375 ? -21.767 3.009 15.181 1.00 96.94 375 GLY A O 1
ATOM 2810 N N . LEU A 1 376 ? -20.864 5.043 15.516 1.00 95.94 376 LEU A N 1
ATOM 2811 C CA . LEU A 1 376 ? -21.107 5.533 14.158 1.00 95.94 376 LEU A CA 1
ATOM 2812 C C . LEU A 1 376 ? -20.320 4.718 13.129 1.00 95.94 376 LEU A C 1
ATOM 2814 O O . LEU A 1 376 ? -20.919 4.241 12.170 1.00 95.94 376 LEU A O 1
ATOM 2818 N N . VAL A 1 377 ? -19.022 4.476 13.350 1.00 96.19 377 VAL A N 1
ATOM 2819 C CA . VAL A 1 377 ? -18.218 3.644 12.433 1.00 96.19 377 VAL A CA 1
ATOM 2820 C C . VAL A 1 377 ? -18.715 2.198 12.403 1.00 96.19 377 VAL A C 1
ATOM 2822 O O . VAL A 1 377 ? -18.835 1.597 11.339 1.00 96.19 377 VAL A O 1
ATOM 2825 N N . ALA A 1 378 ? -19.055 1.627 13.556 1.00 96.00 378 ALA A N 1
ATOM 2826 C CA . ALA A 1 378 ? -19.601 0.276 13.640 1.00 96.00 378 ALA A CA 1
ATOM 2827 C C . ALA A 1 378 ? -20.891 0.109 12.814 1.00 96.00 378 ALA A C 1
ATOM 2829 O O . ALA A 1 378 ? -21.016 -0.828 12.015 1.00 96.00 378 ALA A O 1
ATOM 2830 N N . ALA A 1 379 ? -21.844 1.028 12.989 1.00 94.19 379 ALA A N 1
ATOM 2831 C CA . ALA A 1 379 ? -23.150 0.964 12.344 1.00 94.19 379 ALA A CA 1
ATOM 2832 C C . ALA A 1 379 ? -23.088 1.346 10.860 1.00 94.19 379 ALA A C 1
ATOM 2834 O O . ALA A 1 379 ? -23.661 0.650 10.024 1.00 94.19 379 ALA A O 1
ATOM 2835 N N . LEU A 1 380 ? -22.375 2.424 10.539 1.00 92.50 380 LEU A N 1
ATOM 2836 C CA . LEU A 1 380 ? -22.444 3.096 9.242 1.00 92.50 380 LEU A CA 1
ATOM 2837 C C . LEU A 1 380 ? -21.206 2.856 8.362 1.00 92.50 380 LEU A C 1
ATOM 2839 O O . LEU A 1 380 ? -21.201 3.236 7.190 1.00 92.50 380 LEU A O 1
ATOM 2843 N N . GLY A 1 381 ? -20.153 2.235 8.903 1.00 92.19 381 GLY A N 1
ATOM 2844 C CA . GLY A 1 381 ? -18.865 2.112 8.224 1.00 92.19 381 GLY A CA 1
ATOM 2845 C C . GLY A 1 381 ? -18.287 3.492 7.912 1.00 92.19 381 GLY A C 1
ATOM 2846 O O . GLY A 1 381 ? -18.246 4.364 8.778 1.00 92.19 381 GLY A O 1
ATOM 2847 N N . GLY A 1 382 ? -17.875 3.694 6.661 1.00 87.25 382 GLY A N 1
ATOM 2848 C CA . GLY A 1 382 ? -17.454 4.996 6.141 1.00 87.25 382 GLY A CA 1
ATOM 2849 C C . GLY A 1 382 ? -18.529 5.737 5.346 1.00 87.25 382 GLY A C 1
ATOM 2850 O O . GLY A 1 382 ? -18.172 6.608 4.560 1.00 87.25 382 GLY A O 1
ATOM 2851 N N . LEU A 1 383 ? -19.819 5.391 5.499 1.00 85.81 383 LEU A N 1
ATOM 2852 C CA . LEU A 1 383 ? -20.953 6.080 4.852 1.00 85.81 383 LEU A CA 1
ATOM 2853 C C . LEU A 1 383 ? -20.842 6.209 3.318 1.00 85.81 383 LEU A C 1
ATOM 2855 O O . LEU A 1 383 ? -21.328 7.168 2.728 1.00 85.81 383 LEU A O 1
ATOM 2859 N N . GLY A 1 384 ? -20.177 5.252 2.665 1.00 83.00 384 GLY A N 1
ATOM 2860 C CA . GLY A 1 384 ? -19.916 5.285 1.221 1.00 83.00 384 GLY A CA 1
ATOM 2861 C C . GLY A 1 384 ? -18.810 6.256 0.788 1.00 83.00 384 GLY A C 1
ATOM 2862 O O . GLY A 1 384 ? -18.482 6.292 -0.392 1.00 83.00 384 GLY A O 1
ATOM 2863 N N . VAL A 1 385 ? -18.218 7.007 1.723 1.00 87.12 385 VAL A N 1
ATOM 2864 C CA . VAL A 1 385 ? -17.075 7.904 1.482 1.00 87.12 385 VAL A CA 1
ATOM 2865 C C . VAL A 1 385 ? -15.755 7.142 1.599 1.00 87.12 385 VAL A C 1
ATOM 2867 O O . VAL A 1 385 ? -14.858 7.343 0.791 1.00 87.12 385 VAL A O 1
ATOM 2870 N N . GLN A 1 386 ? -15.651 6.240 2.579 1.00 93.69 386 GLN A N 1
ATOM 2871 C CA . GLN A 1 386 ? -14.509 5.342 2.763 1.00 93.69 386 GLN A CA 1
ATOM 2872 C C . GLN A 1 386 ? -14.983 3.892 2.884 1.00 93.69 386 GLN A C 1
ATOM 2874 O O . GLN A 1 386 ? -15.954 3.596 3.591 1.00 93.69 386 GLN A O 1
ATOM 2879 N N . SER A 1 387 ? -14.254 2.972 2.258 1.00 92.12 387 SER A N 1
ATOM 2880 C CA . SER A 1 387 ? -14.444 1.540 2.487 1.00 92.12 387 SER A CA 1
ATOM 2881 C C . SER A 1 387 ? -13.918 1.164 3.877 1.00 92.12 387 SER A C 1
ATOM 2883 O O . SER A 1 387 ? -12.726 1.287 4.148 1.00 92.12 387 SER A O 1
ATOM 2885 N N . VAL A 1 388 ? -14.797 0.695 4.769 1.00 93.69 388 VAL A N 1
ATOM 2886 C CA . VAL A 1 388 ? -14.423 0.223 6.116 1.00 93.69 388 VAL A CA 1
ATOM 2887 C C . VAL A 1 388 ? -14.764 -1.259 6.237 1.00 93.69 388 VAL A C 1
ATOM 2889 O O . VAL A 1 388 ? -15.940 -1.634 6.202 1.00 93.69 388 VAL A O 1
ATOM 2892 N N . GLY A 1 389 ? -13.729 -2.089 6.373 1.00 92.31 389 GLY A N 1
ATOM 2893 C CA . GLY A 1 389 ? -13.856 -3.541 6.452 1.00 92.31 389 GLY A CA 1
ATOM 2894 C C . GLY A 1 389 ? -14.600 -4.033 7.704 1.00 92.31 389 GLY A C 1
ATOM 2895 O O . GLY A 1 389 ? -14.700 -3.312 8.708 1.00 92.31 389 GLY A O 1
ATOM 2896 N N . PRO A 1 390 ? -15.154 -5.259 7.669 1.00 94.44 390 PRO A N 1
ATOM 2897 C CA . PRO A 1 390 ? -15.904 -5.826 8.789 1.00 94.44 390 PRO A CA 1
ATOM 2898 C C . PRO A 1 390 ? -15.064 -5.923 10.070 1.00 94.44 390 PRO A C 1
ATOM 2900 O O . PRO A 1 390 ? -15.573 -5.651 11.155 1.00 94.44 390 PRO A O 1
ATOM 2903 N N . GLU A 1 391 ? -13.774 -6.226 9.964 1.00 95.06 391 GLU A N 1
ATOM 2904 C CA . GLU A 1 391 ? -12.829 -6.267 11.079 1.00 95.06 391 GLU A CA 1
ATOM 2905 C C . GLU A 1 391 ? -12.700 -4.921 11.810 1.00 95.06 391 GLU A C 1
ATOM 2907 O O . GLU A 1 391 ? -12.806 -4.878 13.038 1.00 95.06 391 GLU A O 1
ATOM 2912 N N . ALA A 1 392 ? -12.583 -3.805 11.084 1.00 95.69 392 ALA A N 1
ATOM 2913 C CA . ALA A 1 392 ? -12.534 -2.470 11.682 1.00 95.69 392 ALA A CA 1
ATOM 2914 C C . ALA A 1 392 ? -13.870 -2.097 12.347 1.00 95.69 392 ALA A C 1
ATOM 2916 O O . ALA A 1 392 ? -13.889 -1.524 13.437 1.00 95.69 392 ALA A O 1
ATOM 2917 N N . ARG A 1 393 ? -15.004 -2.490 11.749 1.00 97.00 393 ARG A N 1
ATOM 2918 C CA . ARG A 1 393 ? -16.339 -2.282 12.342 1.00 97.00 393 ARG A CA 1
ATOM 2919 C C . ARG A 1 393 ? -16.526 -3.081 13.633 1.00 97.00 393 ARG A C 1
ATOM 2921 O O . ARG A 1 393 ? -17.083 -2.561 14.597 1.00 97.00 393 ARG A O 1
ATOM 2928 N N . LEU A 1 394 ? -16.033 -4.319 13.681 1.00 98.00 394 LEU A N 1
ATOM 2929 C CA . LEU A 1 394 ? -16.060 -5.164 14.879 1.00 98.00 394 LEU A CA 1
ATOM 2930 C C . LEU A 1 394 ? -15.174 -4.596 15.999 1.00 98.00 394 LEU A C 1
ATOM 2932 O O . LEU A 1 394 ? -15.589 -4.581 17.161 1.00 98.00 394 LEU A O 1
ATOM 2936 N N . LEU A 1 395 ? -13.997 -4.062 15.663 1.00 97.56 395 LEU A N 1
ATOM 2937 C CA . LEU A 1 395 ? -13.146 -3.343 16.616 1.00 97.56 395 LEU A CA 1
ATOM 2938 C C . LEU A 1 395 ? -13.824 -2.068 17.133 1.00 97.56 395 LEU A C 1
ATOM 2940 O O . LEU A 1 395 ? -13.834 -1.823 18.342 1.00 97.56 395 LEU A O 1
ATOM 2944 N N . ALA A 1 396 ? -14.468 -1.299 16.254 1.00 97.88 396 ALA A N 1
ATOM 2945 C CA . ALA A 1 396 ? -15.251 -0.133 16.645 1.00 97.88 396 ALA A CA 1
ATOM 2946 C C . ALA A 1 396 ? -16.402 -0.517 17.600 1.00 97.88 396 ALA A C 1
ATOM 2948 O O . ALA A 1 396 ? -16.596 0.137 18.626 1.00 97.88 396 ALA A O 1
ATOM 2949 N N . CYS A 1 397 ? -17.096 -1.636 17.355 1.00 98.25 397 CYS A N 1
ATOM 2950 C CA . CYS A 1 397 ? -18.073 -2.198 18.295 1.00 98.25 397 CYS A CA 1
ATOM 2951 C C . CYS A 1 397 ? -17.448 -2.523 19.660 1.00 98.25 397 CYS A C 1
ATOM 2953 O O . CYS A 1 397 ? -18.029 -2.193 20.696 1.00 98.25 397 CYS A O 1
ATOM 2955 N N . ALA A 1 398 ? -16.271 -3.156 19.685 1.00 98.19 398 ALA A N 1
ATOM 2956 C CA . ALA A 1 398 ? -15.585 -3.514 20.926 1.00 98.19 398 ALA A CA 1
ATOM 2957 C C . ALA A 1 398 ? -15.260 -2.259 21.757 1.00 98.19 398 ALA A C 1
ATOM 2959 O O . ALA A 1 398 ? -15.598 -2.182 22.943 1.00 98.19 398 ALA A O 1
ATOM 2960 N N . ILE A 1 399 ? -14.699 -1.230 21.111 1.00 97.81 399 ILE A N 1
ATOM 2961 C CA . ILE A 1 399 ? -14.414 0.075 21.722 1.00 97.81 399 ILE A CA 1
ATOM 2962 C C . ILE A 1 399 ? -15.696 0.738 22.229 1.00 97.81 399 ILE A C 1
ATOM 2964 O O . ILE A 1 399 ? -15.729 1.197 23.373 1.00 97.81 399 ILE A O 1
ATOM 2968 N N . MET A 1 400 ? -16.760 0.747 21.421 1.00 97.81 400 MET A N 1
ATOM 2969 C CA . MET A 1 400 ? -18.061 1.302 21.793 1.00 97.81 400 MET A CA 1
ATOM 2970 C C . MET A 1 400 ? -18.602 0.644 23.066 1.00 97.81 400 MET A C 1
ATOM 2972 O O . MET A 1 400 ? -18.963 1.354 24.005 1.00 97.81 400 MET A O 1
ATOM 2976 N N . VAL A 1 401 ? -18.623 -0.693 23.133 1.00 96.88 401 VAL A N 1
ATOM 2977 C CA . VAL A 1 401 ? -19.124 -1.447 24.295 1.00 96.88 401 VAL A CA 1
ATOM 2978 C C . VAL A 1 401 ? -18.357 -1.062 25.557 1.00 96.88 401 VAL A C 1
ATOM 2980 O O . VAL A 1 401 ? -18.966 -0.740 26.580 1.00 96.88 401 VAL A O 1
ATOM 2983 N N . ARG A 1 402 ? -17.020 -1.048 25.498 1.00 95.38 402 ARG A N 1
ATOM 2984 C CA . ARG A 1 402 ? -16.185 -0.724 26.664 1.00 95.38 402 ARG A CA 1
ATOM 2985 C C . ARG A 1 402 ? -16.304 0.745 27.074 1.00 95.38 402 ARG A C 1
ATOM 2987 O O . ARG A 1 402 ? -16.388 1.043 28.267 1.00 95.38 402 ARG A O 1
ATOM 2994 N N . CYS A 1 403 ? -16.378 1.666 26.118 1.00 94.62 403 CYS A N 1
ATOM 2995 C CA . CYS A 1 403 ? -16.562 3.089 26.393 1.00 94.62 403 CYS A CA 1
ATOM 2996 C C . CYS A 1 403 ? -17.948 3.386 26.981 1.00 94.62 403 CYS A C 1
ATOM 2998 O O . CYS A 1 403 ? -18.049 4.114 27.969 1.00 94.62 403 CYS A O 1
ATOM 3000 N N . ALA A 1 404 ? -19.012 2.778 26.454 1.00 93.69 404 ALA A N 1
ATOM 3001 C CA . ALA A 1 404 ? -20.360 2.920 26.998 1.00 93.69 404 ALA A CA 1
ATOM 3002 C C . ALA A 1 404 ? -20.439 2.379 28.435 1.00 93.69 404 ALA A C 1
ATOM 3004 O O . ALA A 1 404 ? -20.961 3.042 29.336 1.00 93.69 404 ALA A O 1
ATOM 3005 N N . ASP A 1 405 ? -19.832 1.216 28.671 1.00 91.12 405 ASP A N 1
ATOM 3006 C CA . ASP A 1 405 ? -19.721 0.604 29.989 1.00 91.12 405 ASP A CA 1
ATOM 3007 C C . ASP A 1 405 ? -19.028 1.538 31.001 1.00 91.12 405 ASP A C 1
ATOM 3009 O O . ASP A 1 405 ? -19.485 1.680 32.133 1.00 91.12 405 ASP A O 1
ATOM 3013 N N . ARG A 1 406 ? -17.978 2.264 30.603 1.00 88.56 406 ARG A N 1
ATOM 3014 C CA . ARG A 1 406 ? -17.307 3.252 31.469 1.00 88.56 406 ARG A CA 1
ATOM 3015 C C . ARG A 1 406 ? -18.076 4.571 31.614 1.00 88.56 406 ARG A C 1
ATOM 3017 O O . ARG A 1 406 ? -18.126 5.120 32.714 1.00 88.56 406 ARG A O 1
ATOM 3024 N N . GLY A 1 407 ? -18.662 5.086 30.535 1.00 85.69 407 GLY A N 1
ATOM 3025 C CA . GLY A 1 407 ? -19.286 6.414 30.476 1.00 85.69 407 GLY A CA 1
ATOM 3026 C C . GLY A 1 407 ? -20.700 6.490 31.065 1.00 85.69 407 GLY A C 1
ATOM 3027 O O . GLY A 1 407 ? -21.121 7.558 31.535 1.00 85.69 407 GLY A O 1
ATOM 3028 N N . PHE A 1 408 ? -21.434 5.372 31.067 1.00 82.00 408 PHE A N 1
ATOM 3029 C CA . PHE A 1 408 ? -22.825 5.301 31.536 1.00 82.00 408 PHE A CA 1
ATOM 3030 C C . PHE A 1 408 ? -23.017 4.499 32.831 1.00 82.00 408 PHE A C 1
ATOM 3032 O O . PHE A 1 408 ? -24.102 4.557 33.419 1.00 82.00 408 PHE A O 1
ATOM 3039 N N . ARG A 1 409 ? -21.988 3.800 33.339 1.00 73.25 409 ARG A N 1
ATOM 3040 C CA . ARG A 1 409 ? -22.089 3.086 34.623 1.00 73.25 409 ARG A CA 1
ATOM 3041 C C . ARG A 1 409 ? -22.482 4.036 35.753 1.00 73.25 409 ARG A C 1
ATOM 3043 O O . ARG A 1 409 ? -21.828 5.041 36.040 1.00 73.25 409 ARG A O 1
ATOM 3050 N N . ARG A 1 410 ? -23.561 3.676 36.448 1.00 57.59 410 ARG A N 1
ATOM 3051 C CA . ARG A 1 410 ? -23.960 4.306 37.704 1.00 57.59 410 ARG A CA 1
ATOM 3052 C C . ARG A 1 410 ? -22.876 3.992 38.739 1.00 57.59 410 ARG A C 1
ATOM 3054 O O . ARG A 1 410 ? -22.628 2.822 39.007 1.00 57.59 410 ARG A O 1
ATOM 3061 N N . GLY A 1 411 ? -22.225 5.013 39.306 1.00 54.94 411 GLY A N 1
ATOM 3062 C CA . GLY A 1 411 ? -21.410 4.818 40.509 1.00 54.94 411 GLY A CA 1
ATOM 3063 C C . GLY A 1 411 ? -22.243 4.055 41.537 1.00 54.94 411 GLY A C 1
ATOM 3064 O O . GLY A 1 411 ? -23.409 4.411 41.736 1.00 54.94 411 GLY A O 1
ATOM 3065 N N . ALA A 1 412 ? -21.6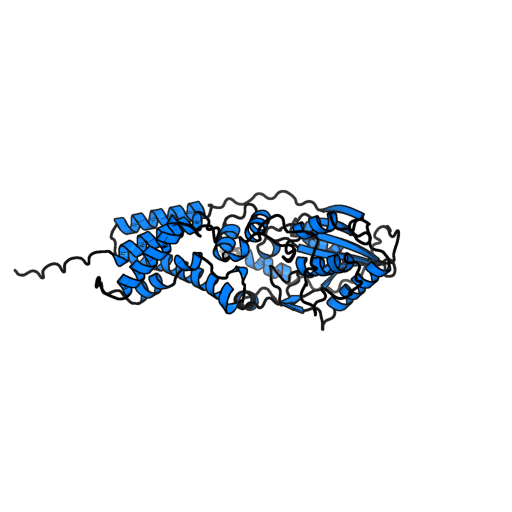90 2.977 42.102 1.00 43.38 412 ALA A N 1
ATOM 3066 C CA . ALA A 1 412 ? -22.345 2.263 43.189 1.00 43.38 412 ALA A CA 1
ATOM 3067 C C . ALA A 1 412 ? -22.756 3.296 44.253 1.00 43.38 412 ALA A C 1
ATOM 3069 O O . ALA A 1 412 ? -21.960 4.209 44.518 1.00 43.38 412 ALA A O 1
ATOM 3070 N N . PRO A 1 413 ? -23.972 3.217 44.827 1.00 40.59 413 PRO A N 1
ATOM 3071 C CA . PRO A 1 413 ? -24.275 4.026 45.995 1.00 40.59 413 PRO A CA 1
ATOM 3072 C C . PRO A 1 413 ? -23.149 3.785 46.998 1.00 40.59 413 PRO A C 1
ATOM 3074 O O . PRO A 1 413 ? -22.738 2.640 47.201 1.00 40.59 413 PRO A O 1
ATOM 3077 N N . ARG A 1 414 ? -22.583 4.866 47.545 1.00 40.41 414 ARG A N 1
ATOM 3078 C CA . ARG A 1 414 ? -21.683 4.769 48.693 1.00 40.41 414 ARG A CA 1
ATOM 3079 C C . ARG A 1 414 ? -22.485 4.038 49.766 1.00 40.41 414 ARG A C 1
ATOM 3081 O O . ARG A 1 414 ? -23.397 4.625 50.337 1.00 40.41 414 ARG A O 1
ATOM 3088 N N . GLY A 1 415 ? -22.232 2.739 49.908 1.00 39.62 415 GLY A N 1
ATOM 3089 C CA . GLY A 1 415 ? -22.864 1.907 50.914 1.00 39.62 415 GLY A CA 1
ATOM 3090 C C . GLY A 1 415 ? -22.610 2.548 52.264 1.00 39.62 415 GLY A C 1
ATOM 3091 O O . GLY A 1 415 ? -21.489 2.984 52.534 1.00 39.62 415 GLY A O 1
ATOM 3092 N N . ALA A 1 416 ? -23.693 2.673 53.020 1.00 42.00 416 ALA A N 1
ATOM 3093 C CA . ALA A 1 416 ? -23.740 3.174 54.373 1.00 42.00 416 ALA A CA 1
ATOM 3094 C C . ALA A 1 416 ? -22.512 2.719 55.166 1.00 42.00 416 ALA A C 1
ATOM 3096 O O . ALA A 1 416 ? -22.236 1.523 55.270 1.00 42.00 416 ALA A O 1
ATOM 3097 N N . ALA A 1 417 ? -21.785 3.691 55.720 1.00 39.00 417 ALA A N 1
ATOM 3098 C CA . ALA A 1 417 ? -20.989 3.423 56.899 1.00 39.00 417 ALA A CA 1
ATOM 3099 C C . ALA A 1 417 ? -21.947 2.812 57.926 1.00 39.00 417 ALA A C 1
ATOM 3101 O O . ALA A 1 417 ? -22.994 3.391 58.218 1.00 39.00 417 ALA A O 1
ATOM 3102 N N . SER A 1 418 ? -21.616 1.606 58.368 1.00 38.31 418 SER A N 1
ATOM 3103 C CA . SER A 1 418 ? -22.283 0.882 59.437 1.00 38.31 418 SER A CA 1
ATOM 3104 C C . SER A 1 418 ? -22.428 1.791 60.656 1.00 38.31 418 SER A C 1
ATOM 3106 O O . SER A 1 418 ? -21.460 2.037 61.373 1.00 38.31 418 SER A O 1
ATOM 3108 N N . ALA A 1 419 ? -23.634 2.309 60.864 1.00 40.28 419 ALA A N 1
ATOM 3109 C CA . ALA A 1 419 ? -24.099 2.700 62.177 1.00 40.28 419 ALA A CA 1
ATOM 3110 C C . ALA A 1 419 ? -24.767 1.461 62.770 1.00 40.28 419 ALA A C 1
ATOM 3112 O O . ALA A 1 419 ? -25.854 1.106 62.323 1.00 40.28 419 ALA A O 1
ATOM 3113 N N . THR A 1 420 ? -24.032 0.787 63.656 1.00 41.78 420 THR A N 1
ATOM 3114 C CA . THR A 1 420 ? -24.430 0.086 64.895 1.00 41.78 420 THR A CA 1
ATOM 3115 C C . THR A 1 420 ? -23.288 -0.822 65.299 1.00 41.78 420 THR A C 1
ATOM 3117 O O . THR A 1 420 ? -22.931 -1.688 64.463 1.00 41.78 420 THR A O 1
#

Nearest PDB structures (foldseek):
  8e0m-assembly4_K  TM=3.864E-01  e=8.843E+00  synthetic construct

Solvent-accessible surface area (backbone atoms only — not comparable to full-atom values): 22836 Å² total; per-residue (Å²): 144,80,87,86,85,78,84,80,81,77,79,59,78,72,59,58,60,58,55,65,70,72,70,77,84,70,93,74,76,88,75,88,75,91,75,86,87,78,84,80,79,56,60,50,51,46,26,48,34,34,32,47,52,30,93,48,82,91,31,32,66,31,43,30,34,41,37,38,37,32,71,86,74,77,42,53,33,28,38,36,45,75,40,69,65,58,71,95,46,72,66,45,57,53,22,50,47,52,48,44,36,56,24,20,37,43,74,44,51,36,68,62,56,52,46,41,41,42,77,70,54,48,23,32,27,38,36,33,35,45,59,56,54,61,68,57,36,51,53,51,51,50,49,55,60,50,26,48,33,88,93,34,17,64,43,68,48,33,78,66,64,36,35,30,27,21,28,53,45,14,45,55,51,45,67,41,44,91,80,72,65,83,67,46,22,45,63,92,35,72,43,53,58,64,83,64,88,64,56,56,94,53,25,60,52,56,48,50,47,61,58,46,56,90,41,49,62,59,49,49,53,51,52,61,42,42,15,27,66,28,61,41,81,57,43,45,68,57,60,52,43,39,27,67,56,44,52,55,46,43,68,71,33,48,36,96,88,37,57,34,46,69,46,78,42,79,78,40,77,45,73,91,74,84,79,74,92,71,84,50,51,46,59,56,21,46,51,51,27,52,50,36,52,50,45,61,71,68,68,46,67,70,60,40,50,54,51,48,52,53,55,29,47,50,25,28,51,51,25,49,52,30,48,33,36,22,73,55,23,62,35,66,48,20,35,87,31,66,58,45,45,46,15,38,55,45,50,40,52,26,58,71,70,56,68,76,79,43,86,82,36,70,40,23,50,32,14,41,52,40,15,50,38,4,40,47,35,37,75,52,42,33,73,88,56,26,85,58,55,70,31,59,25,31,43,14,42,22,51,15,54,48,21,39,55,65,28,65,56,74,68,73,75,83,72,74,79,84,86,126